Protein AF-A0A2V6YL05-F1 (afdb_monomer_lite)

Radius of gyration: 29.88 Å; chains: 1; bounding box: 59×89×97 Å

Foldseek 3Di:
DDDLAEAADDEDAPLLDDQCLQLVPFDPVCNLQAWHWDADPLGIFTAGPVGQTQEHRLADPRSNHHDDPPPDPVSNVVVVVVSSVCRVVVNRLRLQLVSVVVVCVVVVHQAYEYDYHACSLVSSVDQVSSLRVLLSRLVSQLVSCVVPVRHYAYAREAELPPLVSNLVSLVVDLVVDSHQAHEYRDDPPHDQLLDCSNVSNLVSLLVSLHAYEYEFPFDDQDPLVPDDVVVSVVSVVVRVVRRLVVCVSVVCSCVVSCSCVVRVSHHYYYHPNDDPCVVVVPDDVPDPDPRDDDDDDSDDDDDDDDDDDDDDDDDDDDDDDDDDDDDDDDDDDDDDDDDDDDDDDDDDDDDDDDDDDDDDDDDDDDDDDDDDDDDDDDDDDDDDDDDDDDD

Sequence (391 aa):
MRYEMISADCHIDLCWLPPDLFTTNASAGLRDRMPYVTDGPKGPRWVTKTGAMLGLVNGMGSAGREYIPGQIHRSDRMASTGLYDDGKRGVRRLTDPELRLGDQDRDGVQAEVLYGILGTTRRLNDAEAAVEVMRVYNEWLADFCDAHPDRYAGLASIPNHPVEAAVEEVKRVAKRGGVRGLDVANSLDMAPLWDPLWTPLWDVVSDSRLPVHFHTVGGQRPDFDKLPPPLSRVAHAVHITGFQIHMATILMSLIFGGVLERYPTMRVVIGESGIGWTSSSGWTPNGRTSSRISASAARRASTGAGSARRPTRRIASASSCSTSLASTPSCGARTFPTPTGSGPTPARSSGMSWGICPPTSAGRSSARTRAGSTASSAERRSPTAAAWAGY

pLDDT: mean 75.5, std 29.48, range [20.75, 98.69]

Secondary structure (DSSP, 8-state):
---S-EEEEEE--GGGS-TTHHHHHS-TTTGGGS-EEE--BTB-EEE-TT--EEEETT-BTTTTBPP-TTT-HHHHHHHHTTHHHHHHTT--TTTSHHHHHHHHHHHT-SEEEEE-STTHHHHHT-HHHHHHHHHHHHHHHHHHHHHSTTTEEEEEEE-SSSHHHHHHHHHHHHHH----EEEE---TTSPPTTSGGGHHHHHHHHHH-PPEEEE---S----GGGS-HHHHHHHHHHHHHHHHHTHHHHHHHHHHTTHHHH-TT--EEEES--STTTTTSS--S-SS-------------------------------------------------------------------PPPPPP------------------------------

Structure (mmCIF, N/CA/C/O backbone):
data_AF-A0A2V6YL05-F1
#
_entry.id   AF-A0A2V6YL05-F1
#
loop_
_atom_site.group_PDB
_atom_site.id
_atom_site.type_symbol
_atom_site.label_atom_id
_atom_site.label_alt_id
_atom_site.label_comp_id
_atom_site.label_asym_id
_atom_site.label_entity_id
_atom_site.label_seq_id
_atom_site.pdbx_PDB_ins_code
_atom_site.Cartn_x
_atom_site.Cartn_y
_atom_site.Cartn_z
_atom_site.occupancy
_atom_site.B_iso_or_equiv
_atom_site.auth_seq_id
_atom_site.auth_comp_id
_atom_site.auth_asym_id
_atom_site.auth_atom_id
_atom_site.pdbx_PDB_model_num
ATOM 1 N N . MET A 1 1 ? -13.711 -20.943 6.693 1.00 70.31 1 MET A N 1
ATOM 2 C CA . MET A 1 1 ? -12.438 -21.587 6.306 1.00 70.31 1 MET A CA 1
ATOM 3 C C . MET A 1 1 ? -11.447 -21.437 7.458 1.00 70.31 1 MET A C 1
ATOM 5 O O . MET A 1 1 ? -11.539 -20.443 8.169 1.00 70.31 1 MET A O 1
ATOM 9 N N . ARG A 1 2 ? -10.566 -22.413 7.707 1.00 88.81 2 ARG A N 1
ATOM 10 C CA . ARG A 1 2 ? -9.480 -22.282 8.695 1.00 88.81 2 ARG A CA 1
ATOM 11 C C . ARG A 1 2 ? -8.179 -22.070 7.928 1.00 88.81 2 ARG A C 1
ATOM 13 O O . ARG A 1 2 ? -7.831 -22.922 7.122 1.00 88.81 2 ARG A O 1
ATOM 20 N N . TYR A 1 3 ? -7.494 -20.964 8.188 1.00 94.31 3 TYR A N 1
ATOM 21 C CA . TYR A 1 3 ? -6.189 -20.680 7.597 1.00 94.31 3 TYR A CA 1
ATOM 22 C C . TYR A 1 3 ? -5.073 -21.256 8.480 1.00 94.31 3 TYR A C 1
ATOM 24 O O . TYR A 1 3 ? -5.081 -21.073 9.699 1.00 94.31 3 TYR A O 1
ATOM 32 N N . GLU A 1 4 ? -4.124 -21.949 7.865 1.00 95.00 4 GLU A N 1
ATOM 33 C CA . GLU A 1 4 ? -2.831 -22.349 8.426 1.00 95.00 4 GLU A CA 1
ATOM 34 C C . GLU A 1 4 ? -1.782 -21.247 8.234 1.00 95.00 4 GLU A C 1
ATOM 36 O O . GLU A 1 4 ? -0.993 -20.989 9.145 1.00 95.00 4 GLU A O 1
ATOM 41 N N . MET A 1 5 ? -1.802 -20.565 7.083 1.00 96.12 5 MET A N 1
ATOM 42 C CA . MET A 1 5 ? -0.899 -19.454 6.782 1.00 96.12 5 MET A CA 1
ATOM 43 C C . MET A 1 5 ? -1.624 -18.307 6.079 1.00 96.12 5 MET A C 1
ATOM 45 O O . MET A 1 5 ? -2.193 -18.478 5.002 1.00 96.12 5 MET A O 1
ATOM 49 N N . ILE A 1 6 ? -1.538 -17.123 6.685 1.00 97.12 6 ILE A N 1
ATOM 50 C CA . ILE A 1 6 ? -1.935 -15.850 6.083 1.00 97.12 6 ILE A CA 1
ATOM 51 C C . ILE A 1 6 ? -0.678 -14.993 5.984 1.00 97.12 6 ILE A C 1
ATOM 53 O O . ILE A 1 6 ? 0.017 -14.814 6.990 1.00 97.12 6 ILE A O 1
ATOM 57 N N . SER A 1 7 ? -0.387 -14.459 4.801 1.00 97.38 7 SER A N 1
ATOM 58 C CA . SER A 1 7 ? 0.639 -13.428 4.676 1.00 97.38 7 SER A CA 1
ATOM 59 C C . SER A 1 7 ? 0.078 -12.106 5.196 1.00 97.38 7 SER A C 1
ATOM 61 O O . SER A 1 7 ? -0.911 -11.597 4.677 1.00 97.38 7 SER A O 1
ATOM 63 N N . ALA A 1 8 ? 0.675 -11.556 6.252 1.00 96.50 8 ALA A N 1
ATOM 64 C CA . ALA A 1 8 ? 0.212 -10.306 6.858 1.00 96.50 8 ALA A CA 1
ATOM 65 C C . ALA A 1 8 ? 0.676 -9.052 6.097 1.00 96.50 8 ALA A C 1
ATOM 67 O O . ALA A 1 8 ? 0.313 -7.946 6.488 1.00 96.50 8 ALA A O 1
ATOM 68 N N . ASP A 1 9 ? 1.497 -9.229 5.060 1.00 95.62 9 ASP A N 1
ATOM 69 C CA . ASP A 1 9 ? 2.142 -8.138 4.346 1.00 95.62 9 ASP A CA 1
ATOM 70 C C . ASP A 1 9 ? 2.463 -8.543 2.903 1.00 95.62 9 ASP A C 1
ATOM 72 O O . ASP A 1 9 ? 3.400 -9.298 2.625 1.00 95.62 9 ASP A O 1
ATOM 76 N N . CYS A 1 10 ? 1.609 -8.109 1.984 1.00 95.81 10 CYS A N 1
ATOM 77 C CA . CYS A 1 10 ? 1.750 -8.272 0.546 1.00 95.81 10 CYS A CA 1
ATOM 78 C C . CYS A 1 10 ? 1.356 -6.972 -0.146 1.00 95.81 10 CYS A C 1
ATOM 80 O O . CYS A 1 10 ? 0.633 -6.156 0.417 1.00 95.81 10 CYS A O 1
ATOM 82 N N . HIS A 1 11 ? 1.809 -6.787 -1.385 1.00 94.38 11 HIS A N 1
ATOM 83 C CA . HIS A 1 11 ? 1.641 -5.518 -2.086 1.00 94.38 11 HIS A CA 1
ATOM 84 C C . HIS A 1 11 ? 0.888 -5.655 -3.405 1.00 94.38 11 HIS A C 1
ATOM 86 O O . HIS A 1 11 ? 1.077 -6.612 -4.171 1.00 94.38 11 HIS A O 1
ATOM 92 N N . ILE A 1 12 ? 0.096 -4.621 -3.679 1.00 94.50 12 ILE A N 1
ATOM 93 C CA . ILE A 1 12 ? -0.320 -4.207 -5.013 1.00 94.50 12 ILE A CA 1
ATOM 94 C C . ILE A 1 12 ? 0.209 -2.788 -5.241 1.00 94.50 12 ILE A C 1
ATOM 96 O O . ILE A 1 12 ? -0.387 -1.786 -4.848 1.00 94.50 12 ILE A O 1
ATOM 100 N N . ASP A 1 13 ? 1.371 -2.718 -5.882 1.00 93.19 13 ASP A N 1
ATOM 101 C CA . ASP A 1 13 ? 2.057 -1.462 -6.162 1.00 93.19 13 ASP A CA 1
ATOM 102 C C . ASP A 1 13 ? 1.625 -0.847 -7.499 1.00 93.19 13 ASP A C 1
ATOM 104 O O . ASP A 1 13 ? 1.248 -1.547 -8.442 1.00 93.19 13 ASP A O 1
ATOM 108 N N . LEU A 1 14 ? 1.786 0.478 -7.613 1.00 94.50 14 LEU A N 1
ATOM 109 C CA . LEU A 1 14 ? 1.429 1.270 -8.798 1.00 94.50 14 LEU A CA 1
ATOM 110 C C . LEU A 1 14 ? 1.955 0.658 -10.101 1.00 94.50 14 LEU A C 1
ATOM 112 O O . LEU A 1 14 ? 1.248 0.624 -11.103 1.00 94.50 14 LEU A O 1
ATOM 116 N N . CYS A 1 15 ? 3.199 0.173 -10.087 1.00 94.44 15 CYS A N 1
ATOM 117 C CA . CYS A 1 15 ? 3.866 -0.350 -11.273 1.00 94.44 15 CYS A CA 1
ATOM 118 C C . CYS A 1 15 ? 3.143 -1.545 -11.909 1.00 94.44 15 CYS A C 1
ATOM 120 O O . CYS A 1 15 ? 3.312 -1.749 -13.109 1.00 94.44 15 CYS A O 1
ATOM 122 N N . TRP A 1 16 ? 2.329 -2.285 -11.152 1.00 95.38 16 TRP A N 1
ATOM 123 C CA . TRP A 1 16 ? 1.575 -3.445 -11.636 1.00 95.38 16 TRP A CA 1
ATOM 124 C C . TRP A 1 16 ? 0.095 -3.151 -11.902 1.00 95.38 16 TRP A C 1
ATOM 126 O O . TRP A 1 16 ? -0.614 -4.033 -12.382 1.00 95.38 16 TRP A O 1
ATOM 136 N N . LEU A 1 17 ? -0.396 -1.944 -11.611 1.00 96.62 17 LEU A N 1
ATOM 137 C CA . LEU A 1 17 ? -1.792 -1.581 -11.866 1.00 96.62 17 LEU A CA 1
ATOM 138 C C . LEU A 1 17 ? -2.086 -1.455 -13.373 1.00 96.62 17 LEU A C 1
ATOM 140 O O . LEU A 1 17 ? -1.165 -1.250 -14.171 1.00 96.62 17 LEU A O 1
ATOM 144 N N . PRO A 1 18 ? -3.364 -1.563 -13.789 1.00 96.44 18 PRO A N 1
ATOM 145 C CA . PRO A 1 18 ? -3.759 -1.274 -15.164 1.00 96.44 18 PRO A CA 1
ATOM 146 C C . PRO A 1 18 ? -3.273 0.124 -15.610 1.00 96.44 18 PRO A C 1
ATOM 148 O O . PRO A 1 18 ? -3.501 1.093 -14.881 1.00 96.44 18 PRO A O 1
ATOM 151 N N . PRO A 1 19 ? -2.610 0.256 -16.779 1.00 95.06 19 PRO A N 1
ATOM 152 C CA . PRO A 1 19 ? -1.975 1.507 -17.224 1.00 95.06 19 PRO A CA 1
ATOM 153 C C . PRO A 1 19 ? -2.884 2.739 -17.306 1.00 95.06 19 PRO A C 1
ATOM 155 O O . PRO A 1 19 ? -2.405 3.868 -17.202 1.00 95.06 19 PRO A O 1
ATOM 158 N N . ASP A 1 20 ? -4.178 2.532 -17.524 1.00 95.94 20 ASP A N 1
ATOM 159 C CA . ASP A 1 20 ? -5.192 3.570 -17.705 1.00 95.94 20 ASP A CA 1
ATOM 160 C C . ASP A 1 20 ? -6.095 3.751 -16.475 1.00 95.94 20 ASP A C 1
ATOM 162 O O . ASP A 1 20 ? -7.003 4.581 -16.498 1.00 95.94 20 ASP A O 1
ATOM 166 N N . LEU A 1 21 ? -5.845 3.011 -15.384 1.00 97.50 21 LEU A N 1
ATOM 167 C CA . LEU A 1 21 ? -6.719 2.974 -14.208 1.00 97.50 21 LEU A CA 1
ATOM 168 C C . LEU A 1 21 ? -7.095 4.381 -13.723 1.00 97.50 21 LEU A C 1
ATOM 170 O O . LEU A 1 21 ? -8.273 4.687 -13.544 1.00 97.50 21 LEU A O 1
ATOM 174 N N . PHE A 1 22 ? -6.105 5.253 -13.538 1.00 97.31 22 PHE A N 1
ATOM 175 C CA . PHE A 1 22 ? -6.335 6.591 -12.994 1.00 97.31 22 PHE A CA 1
ATOM 176 C C . PHE A 1 22 ? -6.898 7.560 -14.031 1.00 97.31 22 PHE A C 1
ATOM 178 O O . PHE A 1 22 ? -7.838 8.294 -13.738 1.00 97.31 22 PHE A O 1
ATOM 185 N N . THR A 1 23 ? -6.374 7.552 -15.257 1.00 96.38 23 THR A N 1
ATOM 186 C CA . THR A 1 23 ? -6.821 8.471 -16.315 1.00 96.38 23 THR A CA 1
ATOM 187 C C . THR A 1 23 ? -8.251 8.181 -16.773 1.00 96.38 23 THR A C 1
ATOM 189 O O . THR A 1 23 ? -8.968 9.110 -17.148 1.00 96.38 23 THR A O 1
ATOM 192 N N . THR A 1 24 ? -8.702 6.928 -16.700 1.00 97.19 24 THR A N 1
ATOM 193 C CA . THR A 1 24 ? -10.075 6.538 -17.044 1.00 97.19 24 THR A CA 1
ATOM 194 C C . THR A 1 24 ? -11.070 6.891 -15.933 1.00 97.19 24 THR A C 1
ATOM 196 O O . THR A 1 24 ? -12.143 7.426 -16.232 1.00 97.19 24 THR A O 1
ATOM 199 N N . ASN A 1 25 ? -10.709 6.660 -14.663 1.00 98.00 25 ASN A N 1
ATOM 200 C CA . ASN A 1 25 ? -11.644 6.689 -13.524 1.00 98.00 25 ASN A CA 1
ATOM 201 C C . ASN A 1 25 ? -11.586 7.957 -12.654 1.00 98.00 25 ASN A C 1
ATOM 203 O O . ASN A 1 25 ? -12.400 8.122 -11.737 1.00 98.00 25 ASN A O 1
ATOM 207 N N . ALA A 1 26 ? -10.642 8.860 -12.918 1.00 97.25 26 ALA A N 1
ATOM 208 C CA . ALA A 1 26 ? -10.606 10.153 -12.253 1.00 97.25 26 ALA A CA 1
ATOM 209 C C . ALA A 1 26 ? -11.732 11.080 -12.729 1.00 97.25 26 ALA A C 1
ATOM 211 O O . ALA A 1 26 ? -12.152 11.076 -13.899 1.00 97.25 26 ALA A O 1
ATOM 212 N N . SER A 1 27 ? -12.171 11.930 -11.806 1.00 96.56 27 SER A N 1
ATOM 213 C CA . SER A 1 27 ? -13.060 13.057 -12.062 1.00 96.56 27 SER A CA 1
ATOM 214 C C . SER A 1 27 ? -12.505 13.962 -13.166 1.00 96.56 27 SER A C 1
ATOM 216 O O . SER A 1 27 ? -11.293 14.141 -13.318 1.00 96.56 27 SER A O 1
ATOM 218 N N . ALA A 1 28 ? -13.403 14.551 -13.960 1.00 94.62 28 ALA A N 1
ATOM 219 C CA . ALA A 1 28 ? -13.028 15.313 -15.152 1.00 94.62 28 ALA A CA 1
ATOM 220 C C . ALA A 1 28 ? -12.018 16.441 -14.859 1.00 94.62 28 ALA A C 1
ATOM 222 O O . ALA A 1 28 ? -11.095 16.643 -15.641 1.00 94.62 28 ALA A O 1
ATOM 223 N N . GLY A 1 29 ? -12.147 17.122 -13.713 1.00 95.25 29 GLY A N 1
ATOM 224 C CA . GLY A 1 29 ? -11.245 18.208 -13.308 1.00 95.25 29 GLY A CA 1
ATOM 225 C C . GLY A 1 29 ? -9.844 17.761 -12.869 1.00 95.25 29 GLY A C 1
ATOM 226 O O . GLY A 1 29 ? -8.917 18.566 -12.901 1.00 95.25 29 GLY A O 1
ATOM 227 N N . LEU A 1 30 ? -9.666 16.491 -12.487 1.00 95.56 30 LEU A N 1
ATOM 228 C CA . LEU A 1 30 ? -8.391 15.955 -11.994 1.00 95.56 30 LEU A CA 1
ATOM 229 C C . LEU A 1 30 ? -7.719 14.976 -12.961 1.00 95.56 30 LEU A C 1
ATOM 231 O O . LEU A 1 30 ? -6.558 14.630 -12.756 1.00 95.56 30 LEU A O 1
ATOM 235 N N . ARG A 1 31 ? -8.400 14.569 -14.040 1.00 95.25 31 ARG A N 1
ATOM 236 C CA . ARG A 1 31 ? -7.898 13.603 -15.033 1.00 95.25 31 ARG A CA 1
ATOM 237 C C . ARG A 1 31 ? -6.499 13.938 -15.555 1.00 95.25 31 ARG A C 1
ATOM 239 O O . ARG A 1 31 ? -5.632 13.075 -15.595 1.00 95.25 31 ARG A O 1
ATOM 246 N N . ASP A 1 32 ? -6.262 15.207 -15.867 1.00 94.44 32 ASP A N 1
ATOM 247 C CA . ASP A 1 32 ? -4.983 15.723 -16.371 1.00 94.44 32 ASP A CA 1
ATOM 248 C C . ASP A 1 32 ? -3.839 15.715 -15.341 1.00 94.44 32 ASP A C 1
ATOM 250 O O . ASP A 1 32 ? -2.677 15.923 -15.699 1.00 94.44 32 ASP A O 1
ATOM 254 N N . ARG A 1 33 ? -4.160 15.525 -14.058 1.00 94.94 33 ARG A N 1
ATOM 255 C CA . ARG A 1 33 ? -3.205 15.466 -12.941 1.00 94.94 33 ARG A CA 1
ATOM 256 C C . ARG A 1 33 ? -2.904 14.027 -12.520 1.00 94.94 33 ARG A C 1
ATOM 258 O O . ARG A 1 33 ? -2.047 13.814 -11.666 1.00 94.94 33 ARG A O 1
ATOM 265 N N . MET A 1 34 ? -3.584 13.046 -13.113 1.00 96.19 34 MET A N 1
ATOM 266 C CA . MET A 1 34 ? -3.384 11.638 -12.794 1.00 96.19 34 MET A CA 1
ATOM 267 C C . MET A 1 34 ? -2.038 11.118 -13.304 1.00 96.19 34 MET A C 1
ATOM 269 O O . MET A 1 34 ? -1.549 11.568 -14.346 1.00 96.19 34 MET A O 1
ATOM 273 N N . PRO A 1 35 ? -1.431 10.148 -12.596 1.00 95.81 35 PRO A N 1
ATOM 274 C CA . PRO A 1 35 ? -0.301 9.416 -13.138 1.00 95.81 35 PRO A CA 1
ATOM 275 C C . PRO A 1 35 ? -0.740 8.633 -14.381 1.00 95.81 35 PRO A C 1
ATOM 277 O O . PRO A 1 35 ? -1.837 8.075 -14.423 1.00 95.81 35 PRO A O 1
ATOM 280 N N . TYR A 1 36 ? 0.127 8.589 -15.387 1.00 96.38 36 TYR A N 1
ATOM 281 C CA . TYR A 1 36 ? -0.136 7.911 -16.655 1.00 96.38 36 TYR A CA 1
ATOM 282 C C . TYR A 1 36 ? 1.103 7.163 -17.141 1.00 96.38 36 TYR A C 1
ATOM 284 O O . TYR A 1 36 ? 2.227 7.437 -16.710 1.00 96.38 36 TYR A O 1
ATOM 292 N N . VAL A 1 37 ? 0.897 6.206 -18.042 1.00 97.12 37 VAL A N 1
ATOM 293 C CA . VAL A 1 37 ? 1.982 5.439 -18.655 1.00 97.12 37 VAL A CA 1
ATOM 294 C C . VAL A 1 37 ? 2.431 6.091 -19.960 1.00 97.12 37 VAL A C 1
ATOM 296 O O . VAL A 1 37 ? 1.617 6.479 -20.793 1.00 97.12 37 VAL A O 1
ATOM 299 N N . THR A 1 38 ? 3.745 6.191 -20.147 1.00 96.38 38 THR A N 1
ATOM 300 C CA . THR A 1 38 ? 4.378 6.616 -21.401 1.00 96.38 38 THR A CA 1
ATOM 301 C C . THR A 1 38 ? 5.577 5.729 -21.719 1.00 96.38 38 THR A C 1
ATOM 303 O O . THR A 1 38 ? 6.133 5.080 -20.827 1.00 96.38 38 THR A O 1
ATOM 306 N N . ASP A 1 39 ? 6.007 5.711 -22.976 1.00 96.00 39 ASP A N 1
ATOM 307 C CA . ASP A 1 39 ? 7.190 4.964 -23.383 1.00 96.00 39 ASP A CA 1
ATOM 308 C C . ASP A 1 39 ? 8.482 5.583 -22.828 1.00 96.00 39 ASP A C 1
ATOM 310 O O . ASP A 1 39 ? 8.613 6.785 -22.556 1.00 96.00 39 ASP A O 1
ATOM 314 N N . GLY A 1 40 ? 9.478 4.728 -22.628 1.00 93.31 40 GLY A N 1
ATOM 315 C CA . GLY A 1 40 ? 10.787 5.118 -22.132 1.00 93.31 40 GLY A CA 1
ATOM 316 C C . GLY A 1 40 ? 11.894 4.199 -22.647 1.00 93.31 40 GLY A C 1
ATOM 317 O O . GLY A 1 40 ? 11.618 3.116 -23.158 1.00 93.31 40 GLY A O 1
ATOM 318 N N . PRO A 1 41 ? 13.172 4.588 -22.476 1.00 92.12 41 PRO A N 1
ATOM 319 C CA . PRO A 1 41 ? 14.310 3.823 -23.002 1.00 92.12 41 PRO A CA 1
ATOM 320 C C . PRO A 1 41 ? 14.426 2.392 -22.458 1.00 92.12 41 PRO A C 1
ATOM 322 O O . PRO A 1 41 ? 15.036 1.541 -23.092 1.00 92.12 41 PRO A O 1
ATOM 325 N N . LYS A 1 42 ? 13.863 2.138 -21.271 1.00 91.00 42 LYS A N 1
ATOM 326 C CA . LYS A 1 42 ? 13.859 0.834 -20.590 1.00 91.00 42 LYS A CA 1
ATOM 327 C C . LYS A 1 42 ? 12.482 0.157 -20.618 1.00 91.00 42 LYS A C 1
ATOM 329 O O . LYS A 1 42 ? 12.223 -0.741 -19.824 1.00 91.00 42 LYS A O 1
ATOM 334 N N . GLY A 1 43 ? 11.601 0.618 -21.505 1.00 93.00 43 GLY A N 1
ATOM 335 C CA . GLY A 1 43 ? 10.208 0.194 -21.597 1.00 93.00 43 GLY A CA 1
ATOM 336 C C . GLY A 1 43 ? 9.219 1.204 -21.003 1.00 93.00 43 GLY A C 1
ATOM 337 O O . GLY A 1 43 ? 9.621 2.299 -20.583 1.00 93.00 43 GLY A O 1
ATOM 338 N N . PRO A 1 44 ? 7.923 0.845 -20.988 1.00 96.31 44 PRO A N 1
ATOM 339 C CA . PRO A 1 44 ? 6.856 1.702 -20.492 1.00 96.31 44 PRO A CA 1
ATOM 340 C C . PRO A 1 44 ? 7.044 2.059 -19.020 1.00 96.31 44 PRO A C 1
ATOM 342 O O . PRO A 1 44 ? 7.499 1.250 -18.204 1.00 96.31 44 PRO A O 1
ATOM 345 N N . ARG A 1 45 ? 6.677 3.286 -18.667 1.00 96.25 45 ARG A N 1
ATOM 346 C CA . ARG A 1 45 ? 6.882 3.847 -17.333 1.00 96.25 45 ARG A CA 1
ATOM 347 C C . ARG A 1 45 ? 5.721 4.712 -16.885 1.00 96.25 45 ARG A C 1
ATOM 349 O O . ARG A 1 45 ? 5.161 5.461 -17.678 1.00 96.25 45 ARG A O 1
ATOM 356 N N . TRP A 1 46 ? 5.434 4.651 -15.593 1.00 96.19 46 TRP A N 1
ATOM 357 C CA . TRP A 1 46 ? 4.517 5.553 -14.917 1.00 96.19 46 TRP A CA 1
ATOM 358 C C . TRP A 1 46 ? 5.184 6.904 -14.684 1.00 96.19 46 TRP A C 1
ATOM 360 O O . TRP A 1 46 ? 6.281 6.978 -14.121 1.00 96.19 46 TRP A O 1
ATOM 370 N N . VAL A 1 47 ? 4.513 7.973 -15.095 1.00 95.12 47 VAL A N 1
ATOM 371 C CA . VAL A 1 47 ? 4.976 9.351 -14.934 1.00 95.12 47 VAL A CA 1
ATOM 372 C C . VAL A 1 47 ? 3.845 10.262 -14.472 1.00 95.12 47 VAL A C 1
ATOM 374 O O . VAL A 1 47 ? 2.666 9.927 -14.576 1.00 95.12 47 VAL A O 1
ATOM 377 N N . THR A 1 48 ? 4.208 11.438 -13.974 1.00 93.06 48 THR A N 1
ATOM 378 C CA . THR A 1 48 ? 3.276 12.543 -13.727 1.00 93.06 48 THR A CA 1
ATOM 379 C C . THR A 1 48 ? 3.395 13.593 -14.831 1.00 93.06 48 THR A C 1
ATOM 381 O O . THR A 1 48 ? 4.415 13.687 -15.519 1.00 93.06 48 THR A O 1
ATOM 384 N N . LYS A 1 49 ? 2.391 14.466 -14.969 1.00 88.44 49 LYS A N 1
ATOM 385 C CA . LYS A 1 49 ? 2.466 15.633 -15.872 1.00 88.44 49 LYS A CA 1
ATOM 386 C C . LYS A 1 49 ? 3.608 16.594 -15.505 1.00 88.44 49 LYS A C 1
ATOM 388 O O . LYS A 1 49 ? 4.154 17.258 -16.377 1.00 88.44 49 LYS A O 1
ATOM 393 N N . THR A 1 50 ? 4.007 16.621 -14.232 1.00 86.62 50 THR A N 1
ATOM 394 C CA . THR A 1 50 ? 5.158 17.389 -13.722 1.00 86.62 50 THR A CA 1
ATOM 395 C C . THR A 1 50 ? 6.515 16.740 -14.028 1.00 86.62 50 THR A C 1
ATOM 397 O O . THR A 1 50 ? 7.550 17.310 -13.694 1.00 86.62 50 THR A O 1
ATOM 400 N N . GLY A 1 51 ? 6.532 15.571 -14.679 1.00 86.31 51 GLY A N 1
ATOM 401 C CA . GLY A 1 51 ? 7.747 14.878 -15.111 1.00 86.31 51 GLY A CA 1
ATOM 402 C C . GLY A 1 51 ? 8.362 13.946 -14.064 1.00 86.31 51 GLY A C 1
ATOM 403 O O . GLY A 1 51 ? 9.446 13.410 -14.299 1.00 86.31 51 GLY A O 1
ATOM 404 N N . ALA A 1 52 ? 7.699 13.719 -12.925 1.00 88.94 52 ALA A N 1
ATOM 405 C CA . ALA A 1 52 ? 8.170 12.756 -11.936 1.00 88.94 52 ALA A CA 1
ATOM 406 C C . ALA A 1 52 ? 8.033 11.326 -12.481 1.00 88.94 52 ALA A C 1
ATOM 408 O O . ALA A 1 52 ? 6.996 10.954 -13.027 1.00 88.94 52 ALA A O 1
ATOM 409 N N . MET A 1 53 ? 9.084 10.522 -12.318 1.00 91.19 53 MET A N 1
ATOM 410 C CA . MET A 1 53 ? 9.105 9.102 -12.673 1.00 91.19 53 MET A CA 1
ATOM 411 C C . MET A 1 53 ? 8.633 8.266 -11.480 1.00 91.19 53 MET A C 1
ATOM 413 O O . MET A 1 53 ? 9.246 8.317 -10.413 1.00 91.19 53 MET A O 1
ATOM 417 N N . LEU A 1 54 ? 7.572 7.482 -11.666 1.00 92.62 54 LEU A N 1
ATOM 418 C CA . LEU A 1 54 ? 6.939 6.692 -10.604 1.00 92.62 54 LEU A CA 1
ATOM 419 C C . LEU A 1 54 ? 7.262 5.190 -10.667 1.00 92.62 54 LEU A C 1
ATOM 421 O O . LEU A 1 54 ? 6.920 4.466 -9.735 1.00 92.62 54 LEU A O 1
ATOM 425 N N . GLY A 1 55 ? 7.939 4.730 -11.723 1.00 94.31 55 GLY A N 1
ATOM 426 C CA . GLY A 1 55 ? 8.407 3.346 -11.867 1.00 94.31 55 GLY A CA 1
ATOM 427 C C . GLY A 1 55 ? 8.186 2.784 -13.271 1.00 94.31 55 GLY A C 1
ATOM 428 O O . GLY A 1 55 ? 7.376 3.299 -14.038 1.00 94.31 55 GLY A O 1
ATOM 429 N N . LEU A 1 56 ? 8.929 1.739 -13.634 1.00 96.12 56 LEU A N 1
ATOM 430 C CA . LEU A 1 56 ? 8.673 0.956 -14.845 1.00 96.12 56 LEU A CA 1
ATOM 431 C C . LEU A 1 56 ? 7.389 0.144 -14.665 1.00 96.12 56 LEU A C 1
ATOM 433 O O . LEU A 1 56 ? 7.148 -0.405 -13.587 1.00 96.12 56 LEU A O 1
ATOM 437 N N . VAL A 1 57 ? 6.587 0.049 -15.723 1.00 96.06 57 VAL A N 1
ATOM 438 C CA . VAL A 1 57 ? 5.412 -0.829 -15.753 1.00 96.06 57 VAL A CA 1
ATOM 439 C C . VAL A 1 57 ? 5.873 -2.277 -15.587 1.00 96.06 57 VAL A C 1
ATOM 441 O O . VAL A 1 57 ? 6.832 -2.703 -16.230 1.00 96.06 57 VAL A O 1
ATOM 444 N N . ASN A 1 58 ? 5.206 -3.019 -14.702 1.00 95.12 58 ASN A N 1
ATOM 445 C CA . ASN A 1 58 ? 5.537 -4.392 -14.313 1.00 95.12 58 ASN A CA 1
ATOM 446 C C . ASN A 1 58 ? 6.997 -4.558 -13.839 1.00 95.12 58 ASN A C 1
ATOM 448 O O . ASN A 1 58 ? 7.630 -5.600 -14.024 1.00 95.12 58 ASN A O 1
ATOM 452 N N . GLY A 1 59 ? 7.549 -3.494 -13.245 1.00 94.00 59 GLY A N 1
ATOM 453 C CA . GLY A 1 59 ? 8.902 -3.467 -12.703 1.00 94.00 59 GLY A CA 1
ATOM 454 C C . GLY A 1 59 ? 9.052 -4.205 -11.368 1.00 94.00 59 GLY A C 1
ATOM 455 O O . GLY A 1 59 ? 8.090 -4.586 -10.700 1.00 94.00 59 GLY A O 1
ATOM 456 N N . MET A 1 60 ? 10.302 -4.381 -10.949 1.00 93.56 60 MET A N 1
ATOM 457 C CA . MET A 1 60 ? 10.684 -5.078 -9.724 1.00 93.56 60 MET A CA 1
ATOM 458 C C . MET A 1 60 ? 10.540 -4.197 -8.475 1.00 93.56 60 MET A C 1
ATOM 460 O O . MET A 1 60 ? 11.149 -3.124 -8.362 1.00 93.56 60 MET A O 1
ATOM 464 N N . GLY A 1 61 ? 9.791 -4.719 -7.499 1.00 88.75 61 GLY A N 1
ATOM 465 C CA . GLY A 1 61 ? 9.504 -4.076 -6.216 1.00 88.75 61 GLY A CA 1
ATOM 466 C C . GLY A 1 61 ? 8.600 -2.845 -6.335 1.00 88.75 61 GLY A C 1
ATOM 467 O O . GLY A 1 61 ? 8.244 -2.420 -7.433 1.00 88.75 61 GLY A O 1
ATOM 468 N N . SER A 1 62 ? 8.303 -2.225 -5.194 1.00 86.19 62 SER A N 1
ATOM 469 C CA . SER A 1 62 ? 7.326 -1.130 -5.093 1.00 86.19 62 SER A CA 1
ATOM 470 C C . SER A 1 62 ? 7.676 0.144 -5.861 1.00 86.19 62 SER A C 1
ATOM 472 O O . SER A 1 62 ? 6.805 0.935 -6.210 1.00 86.19 62 SER A O 1
ATOM 474 N N . ALA A 1 63 ? 8.956 0.344 -6.176 1.00 88.00 63 ALA A N 1
ATOM 475 C CA . ALA A 1 63 ? 9.425 1.464 -6.989 1.00 88.00 63 ALA A CA 1
ATOM 476 C C . ALA A 1 63 ? 9.435 1.171 -8.504 1.00 88.00 63 ALA A C 1
ATOM 478 O O . ALA A 1 63 ? 9.875 2.020 -9.277 1.00 88.00 63 ALA A O 1
ATOM 479 N N . GLY A 1 64 ? 9.034 -0.033 -8.935 1.00 92.69 64 GLY A N 1
ATOM 480 C CA . GLY A 1 64 ? 9.057 -0.430 -10.345 1.00 92.69 64 GLY A CA 1
ATOM 481 C C . GLY A 1 64 ? 10.460 -0.353 -10.955 1.00 92.69 64 GLY A C 1
ATOM 482 O O . GLY A 1 64 ? 10.660 0.279 -11.991 1.00 92.69 64 GLY A O 1
ATOM 483 N N . ARG A 1 65 ? 11.470 -0.931 -10.297 1.00 93.44 65 ARG A N 1
ATOM 484 C CA . ARG A 1 65 ? 12.857 -0.900 -10.794 1.00 93.44 65 ARG A CA 1
ATOM 485 C C . ARG A 1 65 ? 13.051 -1.885 -11.940 1.00 93.44 65 ARG A C 1
ATOM 487 O O . ARG A 1 65 ? 12.314 -2.854 -12.081 1.00 93.44 65 ARG A O 1
ATOM 494 N N . GLU A 1 66 ? 14.096 -1.674 -12.727 1.00 94.25 66 GLU A N 1
ATOM 495 C CA . GLU A 1 66 ? 14.545 -2.689 -13.676 1.00 94.25 66 GLU A CA 1
ATOM 496 C C . GLU A 1 66 ? 15.006 -3.940 -12.915 1.00 94.25 66 GLU A C 1
ATOM 498 O O . GLU A 1 66 ? 15.749 -3.846 -11.933 1.00 94.25 66 GLU A O 1
ATOM 503 N N . TYR A 1 67 ? 14.545 -5.110 -13.353 1.00 94.56 67 TYR A N 1
ATOM 504 C CA . TYR A 1 67 ? 15.082 -6.379 -12.880 1.00 94.56 67 TYR A CA 1
ATOM 505 C C . TYR A 1 67 ? 16.425 -6.649 -13.567 1.00 94.56 67 TYR A C 1
ATOM 507 O O . TYR A 1 67 ? 16.503 -6.663 -14.794 1.00 94.56 67 TYR A O 1
ATOM 515 N N . ILE A 1 68 ? 17.467 -6.889 -12.769 1.00 94.75 68 ILE A N 1
ATOM 516 C CA . ILE A 1 68 ? 18.809 -7.224 -13.248 1.00 94.75 68 ILE A CA 1
ATOM 517 C C . ILE A 1 68 ? 19.194 -8.595 -12.668 1.00 94.75 68 ILE A C 1
ATOM 519 O O . ILE A 1 68 ? 19.320 -8.704 -11.442 1.00 94.75 68 ILE A O 1
ATOM 523 N N . PRO A 1 69 ? 19.386 -9.630 -13.511 1.00 96.25 69 PRO A N 1
ATOM 524 C CA . PRO A 1 69 ? 19.748 -10.968 -13.052 1.00 96.25 69 PRO A CA 1
ATOM 525 C C . PRO A 1 69 ? 21.013 -10.997 -12.192 1.00 96.25 69 PRO A C 1
ATOM 527 O O . PRO A 1 69 ? 22.005 -10.334 -12.504 1.00 96.25 69 PRO A O 1
ATOM 530 N N . GLY A 1 70 ? 20.982 -11.779 -11.112 1.00 96.06 70 GLY A N 1
ATOM 531 C CA . GLY A 1 70 ? 22.128 -12.003 -10.226 1.00 96.06 70 GLY A CA 1
ATOM 532 C C . GLY A 1 70 ? 22.394 -10.886 -9.214 1.00 96.06 70 GLY A C 1
ATOM 533 O O . GLY A 1 70 ? 23.301 -11.022 -8.394 1.00 96.06 70 GLY A O 1
ATOM 534 N N . GLN A 1 71 ? 21.624 -9.789 -9.228 1.00 93.06 71 GLN A N 1
ATOM 535 C CA . GLN A 1 71 ? 21.778 -8.717 -8.235 1.00 93.06 71 GLN A CA 1
ATOM 536 C C . GLN A 1 71 ? 21.022 -8.983 -6.933 1.00 93.06 71 GLN A C 1
ATOM 538 O O . GLN A 1 71 ? 21.480 -8.595 -5.860 1.00 93.06 71 GLN A O 1
ATOM 543 N N . ILE A 1 72 ? 19.834 -9.588 -7.013 1.00 93.25 72 ILE A N 1
ATOM 544 C CA . ILE A 1 72 ? 18.954 -9.787 -5.859 1.00 93.25 72 ILE A CA 1
ATOM 545 C C . ILE A 1 72 ? 18.388 -11.203 -5.919 1.00 93.25 72 ILE A C 1
ATOM 547 O O . ILE A 1 72 ? 17.470 -11.477 -6.689 1.00 93.25 72 ILE A O 1
ATOM 551 N N . HIS A 1 73 ? 18.863 -12.074 -5.025 1.00 94.56 73 HIS A N 1
ATOM 552 C CA . HIS A 1 73 ? 18.490 -13.493 -5.001 1.00 94.56 73 HIS A CA 1
ATOM 553 C C . HIS A 1 73 ? 16.969 -13.732 -4.990 1.00 94.56 73 HIS A C 1
ATOM 555 O O . HIS A 1 73 ? 16.455 -14.542 -5.757 1.00 94.5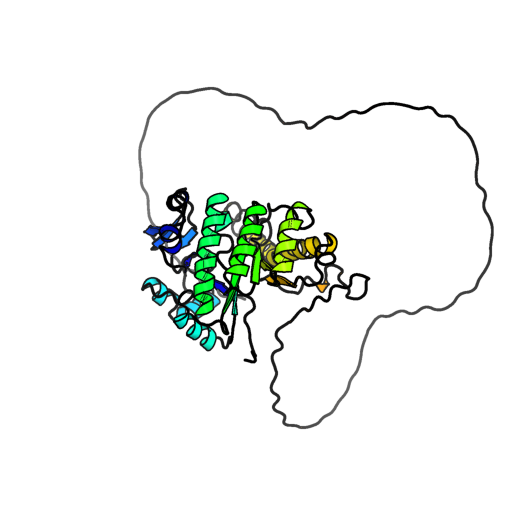6 73 HIS A O 1
ATOM 561 N N . ARG A 1 74 ? 16.217 -12.997 -4.156 1.00 92.94 74 ARG A N 1
ATOM 562 C CA . ARG A 1 74 ? 14.745 -13.111 -4.120 1.00 92.94 74 ARG A CA 1
ATOM 563 C C . ARG A 1 74 ? 14.088 -12.707 -5.445 1.00 92.94 74 ARG A C 1
ATOM 565 O O . ARG A 1 74 ? 13.127 -13.342 -5.861 1.00 92.94 74 ARG A O 1
ATOM 572 N N . SER A 1 75 ? 14.628 -11.701 -6.132 1.00 95.00 75 SER A N 1
ATOM 573 C CA . SER A 1 75 ? 14.125 -11.271 -7.437 1.00 95.00 75 SER A CA 1
ATOM 574 C C . SER A 1 75 ? 14.451 -12.293 -8.522 1.00 95.00 75 SER A C 1
ATOM 576 O O . SER A 1 75 ? 13.602 -12.532 -9.371 1.00 95.00 75 SER A O 1
ATOM 578 N N . ASP A 1 76 ? 15.612 -12.949 -8.462 1.00 96.50 76 ASP A N 1
ATOM 579 C CA . ASP A 1 76 ? 15.953 -14.050 -9.374 1.00 96.50 76 ASP A CA 1
ATOM 580 C C . ASP A 1 76 ? 15.015 -15.246 -9.190 1.00 96.50 76 ASP A C 1
ATOM 582 O O . ASP A 1 76 ? 14.551 -15.837 -10.165 1.00 96.50 76 ASP A O 1
ATOM 586 N N . ARG A 1 77 ? 14.651 -15.563 -7.940 1.00 95.31 77 ARG A N 1
ATOM 587 C CA . ARG A 1 77 ? 13.627 -16.579 -7.666 1.00 95.31 77 ARG A CA 1
ATOM 588 C C . ARG A 1 77 ? 12.282 -16.202 -8.278 1.00 95.31 77 ARG A C 1
ATOM 590 O O . ARG A 1 77 ? 11.705 -17.029 -8.974 1.00 95.31 77 ARG A O 1
ATOM 597 N N . MET A 1 78 ? 11.815 -14.966 -8.095 1.00 94.19 78 MET A N 1
ATOM 598 C CA . MET A 1 78 ? 10.587 -14.489 -8.746 1.00 94.19 78 MET A CA 1
ATOM 599 C C . MET A 1 78 ? 10.682 -14.576 -10.279 1.00 94.19 78 MET A C 1
ATOM 601 O O . MET A 1 78 ? 9.761 -15.075 -10.925 1.00 94.19 78 MET A O 1
ATOM 605 N N . ALA A 1 79 ? 11.814 -14.165 -10.859 1.00 96.00 79 ALA A N 1
ATOM 606 C CA . ALA A 1 79 ? 12.063 -14.210 -12.299 1.00 96.00 79 ALA A CA 1
ATOM 607 C C . ALA A 1 79 ? 11.998 -15.636 -12.863 1.00 96.00 79 ALA A C 1
ATOM 609 O O . ALA A 1 79 ? 11.397 -15.843 -13.914 1.00 96.00 79 ALA A O 1
ATOM 610 N N . SER A 1 80 ? 12.538 -16.624 -12.137 1.00 96.12 80 SER A N 1
ATOM 611 C CA . SER A 1 80 ? 12.519 -18.042 -12.536 1.00 96.12 80 SER A CA 1
ATOM 612 C C . SER A 1 80 ? 11.111 -18.628 -12.699 1.00 96.12 80 SER A C 1
ATOM 614 O O . SER A 1 80 ? 10.938 -19.625 -13.391 1.00 96.12 80 SER A O 1
ATOM 616 N N . THR A 1 81 ? 10.093 -17.981 -12.123 1.00 95.62 81 THR A N 1
ATOM 617 C CA . THR A 1 81 ? 8.679 -18.355 -12.296 1.00 95.62 81 THR A CA 1
ATOM 618 C C . THR A 1 81 ? 8.026 -17.744 -13.540 1.00 95.62 81 THR A C 1
ATOM 620 O O . THR A 1 81 ? 6.821 -17.902 -13.739 1.00 95.62 81 THR A O 1
ATOM 623 N N . GLY A 1 82 ? 8.787 -16.994 -14.341 1.00 95.50 82 GLY A N 1
ATOM 624 C CA . GLY A 1 82 ? 8.303 -16.260 -15.508 1.00 95.50 82 GLY A CA 1
ATOM 625 C C . GLY A 1 82 ? 7.720 -14.877 -15.203 1.00 95.50 82 GLY A C 1
ATOM 626 O O . GLY A 1 82 ? 7.353 -14.180 -16.141 1.00 95.50 82 GLY A O 1
ATOM 627 N N . LEU A 1 83 ? 7.678 -14.436 -13.936 1.00 95.44 83 LEU A N 1
ATOM 628 C CA . LEU A 1 83 ? 6.949 -13.229 -13.516 1.00 95.44 83 LEU A CA 1
ATOM 629 C C . LEU A 1 83 ? 7.271 -11.972 -14.346 1.00 95.44 83 LEU A C 1
ATOM 631 O O . LEU A 1 83 ? 6.368 -11.266 -14.789 1.00 95.44 83 LEU A O 1
ATOM 635 N N . TYR A 1 84 ? 8.554 -11.665 -14.553 1.00 95.00 84 TYR A N 1
ATOM 636 C CA . TYR A 1 84 ? 8.934 -10.454 -15.289 1.00 95.00 84 TYR A CA 1
ATOM 637 C C . TYR A 1 84 ? 8.752 -10.601 -16.803 1.00 95.00 84 TYR A C 1
ATOM 639 O O . TYR A 1 84 ? 8.495 -9.610 -17.481 1.00 95.00 84 TYR A O 1
ATOM 647 N N . ASP A 1 85 ? 8.857 -11.815 -17.345 1.00 95.25 85 ASP A N 1
ATOM 648 C CA . ASP A 1 85 ? 8.610 -12.057 -18.768 1.00 95.25 85 ASP A CA 1
ATOM 649 C C . ASP A 1 85 ? 7.109 -12.031 -19.085 1.00 95.25 85 ASP A C 1
ATOM 651 O O . ASP A 1 85 ? 6.713 -11.478 -20.111 1.00 95.25 85 ASP A O 1
ATOM 655 N N . ASP A 1 86 ? 6.268 -12.518 -18.169 1.00 95.56 86 ASP A N 1
ATOM 656 C CA . ASP A 1 86 ? 4.817 -12.297 -18.165 1.00 95.56 86 ASP A CA 1
ATOM 657 C C . ASP A 1 86 ? 4.496 -10.798 -18.174 1.00 95.56 86 ASP A C 1
ATOM 659 O O . ASP A 1 86 ? 3.766 -10.322 -19.048 1.00 95.56 86 ASP A O 1
ATOM 663 N N . GLY A 1 87 ? 5.126 -10.036 -17.274 1.00 94.00 87 GLY A N 1
ATOM 664 C CA . GLY A 1 87 ? 4.975 -8.585 -17.196 1.00 94.00 87 GLY A CA 1
ATOM 665 C C . GLY A 1 87 ? 5.323 -7.863 -18.504 1.00 94.00 87 GLY A C 1
ATOM 666 O O . GLY A 1 87 ? 4.568 -6.991 -18.938 1.00 94.00 87 GLY A O 1
ATOM 667 N N . LYS A 1 88 ? 6.410 -8.251 -19.186 1.00 92.50 88 LYS A N 1
ATOM 668 C CA . LYS A 1 88 ? 6.784 -7.694 -20.505 1.00 92.50 88 LYS A CA 1
ATOM 669 C C . LYS A 1 88 ? 5.764 -8.014 -21.600 1.00 92.50 88 LYS A C 1
ATOM 671 O O . LYS A 1 88 ? 5.613 -7.230 -22.531 1.00 92.50 88 LYS A O 1
ATOM 676 N N . ARG A 1 89 ? 5.062 -9.147 -21.495 1.00 93.69 89 ARG A N 1
ATOM 677 C CA . ARG A 1 89 ? 3.960 -9.534 -22.396 1.00 93.69 89 ARG A CA 1
ATOM 678 C C . ARG A 1 89 ? 2.618 -8.896 -22.018 1.00 93.69 89 ARG A C 1
ATOM 680 O O . ARG A 1 89 ? 1.619 -9.166 -22.674 1.00 93.69 89 ARG A O 1
ATOM 687 N N . GLY A 1 90 ? 2.580 -8.071 -20.970 1.00 91.31 90 GLY A N 1
ATOM 688 C CA . GLY A 1 90 ? 1.365 -7.418 -20.483 1.00 91.31 90 GLY A CA 1
ATOM 689 C C . GLY A 1 90 ? 0.505 -8.282 -19.555 1.00 91.31 90 GLY A C 1
ATOM 690 O O . GLY A 1 90 ? -0.580 -7.846 -19.169 1.00 91.31 90 GLY A O 1
ATOM 691 N N . VAL A 1 91 ? 0.978 -9.468 -19.160 1.00 95.12 91 VAL A N 1
ATOM 692 C CA . VAL A 1 91 ? 0.293 -10.347 -18.204 1.00 95.12 91 VAL A CA 1
ATOM 693 C C . VAL A 1 91 ? 0.594 -9.863 -16.783 1.00 95.12 91 VAL A C 1
ATOM 695 O O . VAL A 1 91 ? 1.730 -9.926 -16.312 1.00 95.12 91 VAL A O 1
ATOM 698 N N . ARG A 1 92 ? -0.427 -9.360 -16.085 1.00 92.88 92 ARG A N 1
ATOM 699 C CA . ARG A 1 92 ? -0.283 -8.697 -14.779 1.00 92.88 92 ARG A CA 1
ATOM 700 C C . ARG A 1 92 ? -0.639 -9.628 -13.620 1.00 92.88 92 ARG A C 1
ATOM 702 O O . ARG A 1 92 ? -1.628 -9.418 -12.934 1.00 92.88 92 ARG A O 1
ATOM 709 N N . ARG A 1 93 ? 0.186 -10.646 -13.370 1.00 93.12 93 ARG A N 1
ATOM 710 C CA . ARG A 1 93 ? -0.081 -11.670 -12.335 1.00 93.12 93 ARG A CA 1
ATOM 711 C C . ARG A 1 93 ? -0.387 -11.114 -10.941 1.00 93.12 93 ARG A C 1
ATOM 713 O O . ARG A 1 93 ? -1.185 -11.699 -10.231 1.00 93.12 93 ARG A O 1
ATOM 720 N N . LEU A 1 94 ? 0.211 -9.984 -10.552 1.00 93.88 94 LEU A N 1
ATOM 721 C CA . LEU A 1 94 ? -0.002 -9.391 -9.225 1.00 93.88 94 LEU A CA 1
ATOM 722 C C . LEU A 1 94 ? -1.349 -8.667 -9.076 1.00 93.88 94 LEU A C 1
ATOM 724 O O . LEU A 1 94 ? -1.770 -8.452 -7.941 1.00 93.88 94 LEU A O 1
ATOM 728 N N . THR A 1 95 ? -1.980 -8.258 -10.180 1.00 96.06 95 THR A N 1
ATOM 729 C CA . THR A 1 95 ? -3.190 -7.410 -10.205 1.00 96.06 95 THR A CA 1
ATOM 730 C C . THR A 1 95 ? -4.311 -7.985 -11.069 1.00 96.06 95 THR A C 1
ATOM 732 O O . THR A 1 95 ? -5.334 -7.337 -11.276 1.00 96.06 95 THR A O 1
ATOM 735 N N . ASP A 1 96 ? -4.140 -9.219 -11.531 1.00 97.12 96 ASP A N 1
ATOM 736 C CA . ASP A 1 96 ? -5.200 -10.085 -12.023 1.00 97.12 96 ASP A CA 1
ATOM 737 C C . ASP A 1 96 ? -5.580 -11.053 -10.888 1.00 97.12 96 ASP A C 1
ATOM 739 O O . ASP A 1 96 ? -4.713 -11.806 -10.426 1.00 97.12 96 ASP A O 1
ATOM 743 N N . PRO A 1 97 ? -6.827 -11.004 -10.384 1.00 97.12 97 PRO A N 1
ATOM 744 C CA . PRO A 1 97 ? -7.215 -11.763 -9.200 1.00 97.12 97 PRO A CA 1
ATOM 745 C C . PRO A 1 97 ? -7.166 -13.277 -9.427 1.00 97.12 97 PRO A C 1
ATOM 747 O O . PRO A 1 97 ? -6.865 -14.008 -8.494 1.00 97.12 97 PRO A O 1
ATOM 750 N N . GLU A 1 98 ? -7.379 -13.770 -10.646 1.00 97.44 98 GLU A N 1
ATOM 751 C CA . GLU A 1 98 ? -7.321 -15.212 -10.911 1.00 97.44 98 GLU A CA 1
ATOM 752 C C . GLU A 1 98 ? -5.873 -15.695 -10.999 1.00 97.44 98 GLU A C 1
ATOM 754 O O . GLU A 1 98 ? -5.501 -16.732 -10.444 1.00 97.44 98 GLU A O 1
ATOM 759 N N . LEU A 1 99 ? -5.016 -14.922 -11.669 1.00 97.00 99 LEU A N 1
ATOM 760 C CA . LEU A 1 99 ? -3.615 -15.303 -11.840 1.00 97.00 99 LEU A CA 1
ATOM 761 C C . LEU A 1 99 ? -2.824 -15.233 -10.529 1.00 97.00 99 LEU A C 1
ATOM 763 O O . LEU A 1 99 ? -1.910 -16.040 -10.325 1.00 97.00 99 LEU A O 1
ATOM 767 N N . ARG A 1 100 ? -3.174 -14.304 -9.631 1.00 97.00 100 ARG A N 1
ATOM 768 C CA . ARG A 1 100 ? -2.497 -14.135 -8.339 1.00 97.00 100 ARG A CA 1
ATOM 769 C C . ARG A 1 100 ? -2.660 -15.353 -7.425 1.00 97.00 100 ARG A C 1
ATOM 771 O O . ARG A 1 100 ? -1.747 -15.654 -6.653 1.00 97.00 100 ARG A O 1
ATOM 778 N N . LEU A 1 101 ? -3.770 -16.092 -7.528 1.00 97.12 101 LEU A N 1
ATOM 779 C CA . LEU A 1 101 ? -3.977 -17.330 -6.765 1.00 97.12 101 LEU A CA 1
ATOM 780 C C . LEU A 1 101 ? -2.882 -18.366 -7.029 1.00 97.12 101 LEU A C 1
ATOM 782 O O . LEU A 1 101 ? -2.414 -19.011 -6.097 1.00 97.12 101 LEU A O 1
ATOM 786 N N . GLY A 1 102 ? -2.406 -18.473 -8.272 1.00 95.81 102 GLY A N 1
ATOM 787 C CA . GLY A 1 102 ? -1.322 -19.396 -8.610 1.00 95.81 102 GLY A CA 1
ATOM 788 C C . GLY A 1 102 ? -0.005 -19.066 -7.899 1.00 95.81 102 GLY A C 1
ATOM 789 O O . GLY A 1 102 ? 0.773 -19.970 -7.592 1.00 95.81 102 GLY A O 1
ATOM 790 N N . ASP A 1 103 ? 0.244 -17.786 -7.609 1.00 95.06 103 ASP A N 1
ATOM 791 C CA . ASP A 1 103 ? 1.405 -17.350 -6.829 1.00 95.06 103 ASP A CA 1
ATOM 792 C C . ASP A 1 103 ? 1.221 -17.627 -5.332 1.00 95.06 103 ASP A C 1
ATOM 794 O O . ASP A 1 103 ? 2.137 -18.151 -4.697 1.00 95.06 103 ASP A O 1
ATOM 798 N N . GLN A 1 104 ? 0.021 -17.391 -4.794 1.00 96.25 104 GLN A N 1
ATOM 799 C CA . GLN A 1 104 ? -0.329 -17.788 -3.428 1.00 96.25 104 GLN A CA 1
ATOM 800 C C . GLN A 1 104 ? -0.156 -19.301 -3.206 1.00 96.25 104 GLN A C 1
ATOM 802 O O . GLN A 1 104 ? 0.507 -19.722 -2.255 1.00 96.25 104 GLN A O 1
ATOM 807 N N . ASP A 1 105 ? -0.700 -20.120 -4.109 1.00 96.44 105 ASP A N 1
ATOM 808 C CA . ASP A 1 105 ? -0.648 -21.579 -4.017 1.00 96.44 105 ASP A CA 1
ATOM 809 C C . ASP A 1 105 ? 0.791 -22.103 -4.147 1.00 96.44 105 ASP A C 1
ATOM 811 O O . ASP A 1 105 ? 1.178 -23.028 -3.429 1.00 96.44 105 ASP A O 1
ATOM 815 N N . ARG A 1 106 ? 1.619 -21.483 -5.006 1.00 94.38 106 ARG A N 1
ATOM 816 C CA . ARG A 1 106 ? 3.045 -21.832 -5.139 1.00 94.38 106 ARG A CA 1
ATOM 817 C C . ARG A 1 106 ? 3.817 -21.605 -3.838 1.00 94.38 106 ARG A C 1
ATOM 819 O O . ARG A 1 106 ? 4.688 -22.411 -3.506 1.00 94.38 106 ARG A O 1
ATOM 826 N N . ASP A 1 107 ? 3.503 -20.530 -3.123 1.00 93.62 107 ASP A N 1
ATOM 827 C CA . ASP A 1 107 ? 4.176 -20.164 -1.874 1.00 93.62 107 ASP A CA 1
ATOM 828 C C . ASP A 1 107 ? 3.527 -20.805 -0.630 1.00 93.62 107 ASP A C 1
ATOM 830 O O . ASP A 1 107 ? 4.063 -20.698 0.476 1.00 93.62 107 ASP A O 1
ATOM 834 N N . GLY A 1 108 ? 2.402 -21.514 -0.798 1.00 95.81 108 GLY A N 1
ATOM 835 C CA . GLY A 1 108 ? 1.644 -22.129 0.296 1.00 95.81 108 GLY A CA 1
ATOM 836 C C . GLY A 1 108 ? 0.899 -21.116 1.172 1.00 95.81 108 GLY A C 1
ATOM 837 O O . GLY A 1 108 ? 0.620 -21.394 2.340 1.00 95.81 108 GLY A O 1
ATOM 838 N N . VAL A 1 109 ? 0.597 -19.934 0.631 1.00 96.94 109 VAL A N 1
ATOM 839 C CA . VAL A 1 109 ? -0.127 -18.852 1.307 1.00 96.94 109 VAL A CA 1
ATOM 840 C C . VAL A 1 109 ? -1.618 -18.992 1.007 1.00 96.94 109 VAL A C 1
ATOM 842 O O . VAL A 1 109 ? -2.027 -18.979 -0.145 1.00 96.94 109 VAL A O 1
ATOM 845 N N . GLN A 1 110 ? -2.457 -19.115 2.037 1.00 97.69 110 GLN A N 1
ATOM 846 C CA . GLN A 1 110 ? -3.895 -19.362 1.841 1.00 97.69 110 GLN A CA 1
ATOM 847 C C . GLN A 1 110 ? -4.733 -18.087 1.818 1.00 97.69 110 GLN A C 1
ATOM 849 O O . GLN A 1 110 ? -5.876 -18.118 1.384 1.00 97.69 110 GLN A O 1
ATOM 854 N N . ALA A 1 111 ? -4.195 -16.984 2.324 1.00 97.94 111 ALA A N 1
ATOM 855 C CA . ALA A 1 111 ? -4.774 -15.657 2.199 1.00 97.94 111 ALA A CA 1
ATOM 856 C C . ALA A 1 111 ? -3.691 -14.611 2.446 1.00 97.94 111 ALA A C 1
ATOM 858 O O . ALA A 1 111 ? -2.652 -14.906 3.046 1.00 97.94 111 ALA A O 1
ATOM 859 N N . GLU A 1 112 ? -3.942 -13.377 2.036 1.00 97.94 112 GLU A N 1
ATOM 860 C CA . GLU A 1 112 ? -2.992 -12.290 2.230 1.00 97.94 112 GLU A CA 1
ATOM 861 C C . GLU A 1 112 ? -3.668 -10.960 2.552 1.00 97.94 112 GLU A C 1
ATOM 863 O O . GLU A 1 112 ? -4.783 -10.675 2.108 1.00 97.94 112 GLU A O 1
ATOM 868 N N . VAL A 1 113 ? -2.956 -10.137 3.315 1.00 98.50 113 VAL A N 1
ATOM 869 C CA . VAL A 1 113 ? -3.272 -8.729 3.536 1.00 98.50 113 VAL A CA 1
ATOM 870 C C . VAL A 1 113 ? -2.560 -7.902 2.469 1.00 98.50 113 VAL A C 1
ATOM 872 O O . VAL A 1 113 ? -1.345 -8.018 2.311 1.00 98.50 113 VAL A O 1
ATOM 875 N N . LEU A 1 114 ? -3.312 -7.082 1.736 1.00 98.06 114 LEU A N 1
ATOM 876 C CA . LEU A 1 114 ? -2.806 -6.322 0.592 1.00 98.06 114 LEU A CA 1
ATOM 877 C C . LEU A 1 114 ? -2.658 -4.842 0.951 1.00 98.06 114 LEU A C 1
ATOM 879 O O . LEU A 1 114 ? -3.647 -4.108 1.027 1.00 98.06 114 LEU A O 1
ATOM 883 N N . TYR A 1 115 ? -1.413 -4.407 1.120 1.00 96.94 115 TYR A N 1
ATOM 884 C CA . TYR A 1 115 ? -1.020 -3.004 1.092 1.00 96.94 115 TYR A CA 1
ATOM 885 C C . TYR A 1 115 ? -1.013 -2.488 -0.350 1.00 96.94 115 TYR A C 1
ATOM 887 O O . TYR A 1 115 ? -0.706 -3.219 -1.294 1.00 96.94 115 TYR A O 1
ATOM 895 N N . GLY A 1 116 ? -1.377 -1.220 -0.523 1.00 91.06 116 GLY A N 1
ATOM 896 C CA . GLY A 1 116 ? -1.553 -0.621 -1.842 1.00 91.06 116 GLY A CA 1
ATOM 897 C C . GLY A 1 116 ? -0.370 0.186 -2.349 1.00 91.06 116 GLY A C 1
ATOM 898 O O . GLY A 1 116 ? 0.791 -0.160 -2.151 1.00 91.06 116 GLY A O 1
ATOM 899 N N . ILE A 1 117 ? -0.690 1.304 -3.000 1.00 90.12 117 ILE A N 1
ATOM 900 C CA . ILE A 1 117 ? 0.232 2.219 -3.689 1.00 90.12 117 ILE A CA 1
ATOM 901 C C . ILE A 1 117 ? 1.114 3.052 -2.736 1.00 90.12 117 ILE A C 1
ATOM 903 O O . ILE A 1 117 ? 1.204 4.281 -2.850 1.00 90.12 117 ILE A O 1
ATOM 907 N N . LEU A 1 118 ? 1.807 2.388 -1.812 1.00 85.25 118 LEU A N 1
ATOM 908 C CA . LEU A 1 118 ? 2.640 2.998 -0.780 1.00 85.25 118 LEU A CA 1
ATOM 909 C C . LEU A 1 118 ? 3.655 3.994 -1.364 1.00 85.25 118 LEU A C 1
ATOM 911 O O . LEU A 1 118 ? 4.380 3.737 -2.335 1.00 85.25 118 LEU A O 1
ATOM 915 N N . GLY A 1 119 ? 3.696 5.185 -0.767 1.00 80.50 119 GLY A N 1
ATOM 916 C CA . GLY A 1 119 ? 4.586 6.275 -1.167 1.00 80.50 119 GLY A CA 1
ATOM 917 C C . GLY A 1 119 ? 4.279 6.915 -2.528 1.00 80.50 119 GLY A C 1
ATOM 918 O O . GLY A 1 119 ? 4.941 7.892 -2.883 1.00 80.50 119 GLY A O 1
ATOM 919 N N . THR A 1 120 ? 3.295 6.426 -3.293 1.00 79.62 120 THR A N 1
ATOM 920 C CA . THR A 1 120 ? 2.927 7.010 -4.596 1.00 79.62 120 THR A CA 1
ATOM 921 C C . THR A 1 120 ? 2.404 8.428 -4.442 1.00 79.62 120 THR A C 1
ATOM 923 O O . THR A 1 120 ? 2.809 9.304 -5.198 1.00 79.62 120 THR A O 1
ATOM 926 N N . THR A 1 121 ? 1.591 8.687 -3.421 1.00 75.19 121 THR A N 1
ATOM 927 C CA . THR A 1 121 ? 1.053 10.023 -3.130 1.00 75.19 121 THR A CA 1
ATOM 928 C C . THR A 1 121 ? 2.145 11.036 -2.805 1.00 75.19 121 THR A C 1
ATOM 930 O O . THR A 1 121 ? 2.138 12.143 -3.338 1.00 75.19 121 THR A O 1
ATOM 933 N N . ARG A 1 122 ? 3.163 10.633 -2.035 1.00 80.81 122 ARG A N 1
ATOM 934 C CA . ARG A 1 122 ? 4.350 11.466 -1.794 1.00 80.81 122 ARG A CA 1
ATOM 935 C C . ARG A 1 122 ? 5.111 11.761 -3.090 1.00 80.81 122 ARG A C 1
ATOM 937 O O . ARG A 1 122 ? 5.542 12.889 -3.299 1.00 80.81 122 ARG A O 1
ATOM 944 N N . ARG A 1 123 ? 5.300 10.758 -3.956 1.00 83.19 123 ARG A N 1
ATOM 945 C CA . ARG A 1 123 ? 6.007 10.925 -5.241 1.00 83.19 123 ARG A CA 1
ATOM 946 C C . ARG A 1 123 ? 5.223 11.774 -6.248 1.00 83.19 123 ARG A C 1
ATOM 948 O O . ARG A 1 123 ? 5.845 12.417 -7.088 1.00 83.19 123 ARG A O 1
ATOM 955 N N . LEU A 1 124 ? 3.892 11.780 -6.158 1.00 86.56 124 LEU A N 1
ATOM 956 C CA . LEU A 1 124 ? 3.014 12.615 -6.979 1.00 86.56 124 LEU A CA 1
ATOM 957 C C . LEU A 1 124 ? 3.214 14.109 -6.679 1.00 86.56 124 LEU A C 1
ATOM 959 O O . LEU A 1 124 ? 3.184 14.917 -7.604 1.00 86.56 124 LEU A O 1
ATOM 963 N N . ASN A 1 125 ? 3.480 14.450 -5.410 1.00 84.88 125 ASN A N 1
ATOM 964 C CA . ASN A 1 125 ? 3.700 15.820 -4.931 1.00 84.88 125 ASN A CA 1
ATOM 965 C C . ASN A 1 125 ? 2.548 16.783 -5.289 1.00 84.88 125 ASN A C 1
ATOM 967 O O . ASN A 1 125 ? 2.760 17.935 -5.663 1.00 84.88 125 ASN A O 1
ATOM 971 N N . ASP A 1 126 ? 1.322 16.277 -5.194 1.00 89.94 126 ASP A N 1
ATOM 972 C CA . ASP A 1 126 ? 0.076 17.003 -5.413 1.00 89.94 126 ASP A CA 1
ATOM 973 C C . ASP A 1 126 ? -0.973 16.405 -4.464 1.00 89.94 126 ASP A C 1
ATOM 975 O O . ASP A 1 126 ? -1.408 15.270 -4.654 1.00 89.94 126 ASP A O 1
ATOM 979 N N . ALA A 1 127 ? -1.320 17.138 -3.401 1.00 88.62 127 ALA A N 1
ATOM 980 C CA . ALA A 1 127 ? -2.152 16.620 -2.313 1.00 88.62 127 ALA A CA 1
ATOM 981 C C . ALA A 1 127 ? -3.586 16.296 -2.761 1.00 88.62 127 ALA A C 1
ATOM 983 O O . ALA A 1 127 ? -4.134 15.262 -2.393 1.00 88.62 127 ALA A O 1
ATOM 984 N N . GLU A 1 128 ? -4.186 17.143 -3.596 1.00 92.75 128 GLU A N 1
ATOM 985 C CA . GLU A 1 128 ? -5.552 16.931 -4.085 1.00 92.75 128 GLU A CA 1
ATOM 986 C C . GLU A 1 128 ? -5.598 15.774 -5.091 1.00 92.75 128 GLU A C 1
ATOM 988 O O . GLU A 1 128 ? -6.459 14.898 -4.996 1.00 92.75 128 GLU A O 1
ATOM 993 N N . ALA A 1 129 ? -4.627 15.704 -6.009 1.00 93.94 129 ALA A N 1
ATOM 994 C CA . ALA A 1 129 ? -4.534 14.571 -6.925 1.00 93.94 129 ALA A CA 1
ATOM 995 C C . ALA A 1 129 ? -4.216 13.259 -6.184 1.00 93.94 129 ALA A C 1
ATOM 997 O O . ALA A 1 129 ? -4.681 12.200 -6.598 1.00 93.94 129 ALA A O 1
ATOM 998 N N . ALA A 1 130 ? -3.469 13.308 -5.075 1.00 92.88 130 ALA A N 1
ATOM 999 C CA . ALA A 1 130 ? -3.176 12.141 -4.246 1.00 92.88 130 ALA A CA 1
ATOM 1000 C C . ALA A 1 130 ? -4.436 11.541 -3.605 1.00 92.88 130 ALA A C 1
ATOM 1002 O O . ALA A 1 130 ? -4.583 10.317 -3.610 1.00 92.88 130 ALA A O 1
ATOM 1003 N N . VAL A 1 131 ? -5.347 12.384 -3.106 1.00 95.44 131 VAL A N 1
ATOM 1004 C CA . VAL A 1 131 ? -6.654 11.944 -2.586 1.00 95.44 131 VAL A CA 1
ATOM 1005 C C . VAL A 1 131 ? -7.455 11.240 -3.683 1.00 95.44 131 VAL A C 1
ATOM 1007 O O . VAL A 1 131 ? -7.970 10.145 -3.464 1.00 95.44 131 VAL A O 1
ATOM 1010 N N . GLU A 1 132 ? -7.504 11.814 -4.886 1.00 96.62 132 GLU A N 1
ATOM 1011 C CA . GLU A 1 132 ? -8.233 11.218 -6.012 1.00 96.62 132 GLU A CA 1
ATOM 1012 C C . GLU A 1 132 ? -7.614 9.893 -6.483 1.00 96.62 132 GLU A C 1
ATOM 1014 O O . GLU A 1 132 ? -8.331 8.924 -6.739 1.00 96.62 132 GLU A O 1
ATOM 1019 N N . VAL A 1 133 ? -6.282 9.814 -6.538 1.00 96.62 133 VAL A N 1
ATOM 1020 C CA . VAL A 1 133 ? -5.548 8.578 -6.842 1.00 96.62 133 VAL A CA 1
ATOM 1021 C C . VAL A 1 133 ? -5.886 7.483 -5.826 1.00 96.62 133 VAL A C 1
ATOM 1023 O O . VAL A 1 133 ? -6.170 6.355 -6.225 1.00 96.62 133 VAL A O 1
ATOM 1026 N N . MET A 1 134 ? -5.909 7.800 -4.528 1.00 96.88 134 MET A N 1
ATOM 1027 C CA . MET A 1 134 ? -6.300 6.845 -3.484 1.00 96.88 134 MET A CA 1
ATOM 1028 C C . MET A 1 134 ? -7.762 6.414 -3.615 1.00 96.88 134 MET A C 1
ATOM 1030 O O . MET A 1 134 ? -8.037 5.219 -3.536 1.00 96.88 134 MET A O 1
ATOM 1034 N N . ARG A 1 135 ? -8.685 7.342 -3.897 1.00 97.38 135 ARG A N 1
ATOM 1035 C CA . ARG A 1 135 ? -10.104 7.028 -4.120 1.00 97.38 135 ARG A CA 1
ATOM 1036 C C . ARG A 1 135 ? -10.290 6.039 -5.273 1.00 97.38 135 ARG A C 1
ATOM 1038 O O . ARG A 1 135 ? -10.989 5.038 -5.116 1.00 97.38 135 ARG A O 1
ATOM 1045 N N . VAL A 1 136 ? -9.667 6.315 -6.423 1.00 98.31 136 VAL A N 1
ATOM 1046 C CA . VAL A 1 136 ? -9.716 5.437 -7.606 1.00 98.31 136 VAL A CA 1
ATOM 1047 C C . VAL A 1 136 ? -9.097 4.074 -7.297 1.00 98.31 136 VAL A C 1
ATOM 1049 O O . VAL A 1 136 ? -9.686 3.047 -7.628 1.00 98.31 136 VAL A O 1
ATOM 1052 N N . TYR A 1 137 ? -7.941 4.056 -6.630 1.00 98.31 137 TYR A N 1
ATOM 1053 C CA . TYR A 1 137 ? -7.279 2.817 -6.227 1.00 98.31 137 TYR A CA 1
ATOM 1054 C C . TYR A 1 137 ? -8.150 1.982 -5.283 1.00 98.31 137 TYR A C 1
ATOM 1056 O O . TYR A 1 137 ? -8.271 0.780 -5.482 1.00 98.31 137 TYR A O 1
ATOM 1064 N N . ASN A 1 138 ? -8.782 2.602 -4.287 1.00 98.50 138 ASN A N 1
ATOM 1065 C CA . ASN A 1 138 ? -9.608 1.903 -3.305 1.00 98.50 138 ASN A CA 1
ATOM 1066 C C . ASN A 1 138 ? -10.875 1.305 -3.922 1.00 98.50 138 ASN A C 1
ATOM 1068 O O . ASN A 1 138 ? -11.299 0.237 -3.490 1.00 98.50 138 ASN A O 1
ATOM 1072 N N . GLU A 1 139 ? -11.469 1.969 -4.920 1.00 98.31 139 GLU A N 1
ATOM 1073 C CA . GLU A 1 139 ? -12.589 1.396 -5.678 1.00 98.31 139 GLU A CA 1
ATOM 1074 C C . GLU A 1 139 ? -12.150 0.128 -6.417 1.00 98.31 139 GLU A C 1
ATOM 1076 O O . GLU A 1 139 ? -12.723 -0.941 -6.222 1.00 98.31 139 GLU A O 1
ATOM 1081 N N . TRP A 1 140 ? -11.052 0.228 -7.169 1.00 98.44 140 TRP A N 1
ATOM 1082 C CA . TRP A 1 140 ? -10.474 -0.903 -7.890 1.00 98.44 140 TRP A CA 1
ATOM 1083 C C . TRP A 1 140 ? -10.032 -2.041 -6.957 1.00 98.44 140 TRP A C 1
ATOM 1085 O O . TRP A 1 140 ? -10.251 -3.211 -7.258 1.00 98.44 140 TRP A O 1
ATOM 1095 N N . LEU A 1 141 ? -9.430 -1.716 -5.809 1.00 98.62 141 LEU A N 1
ATOM 1096 C CA . LEU A 1 141 ? -8.974 -2.701 -4.828 1.00 98.62 141 LEU A CA 1
ATOM 1097 C C . LEU A 1 141 ? -10.149 -3.475 -4.236 1.00 98.62 141 LEU A C 1
ATOM 1099 O O . LEU A 1 141 ? -10.029 -4.672 -3.981 1.00 98.62 141 LEU A O 1
ATOM 1103 N N . ALA A 1 142 ? -11.266 -2.800 -3.983 1.00 98.56 142 ALA A N 1
ATOM 1104 C CA . ALA A 1 142 ? -12.440 -3.452 -3.438 1.00 98.56 142 ALA A CA 1
ATOM 1105 C C . ALA A 1 142 ? -13.043 -4.439 -4.455 1.00 98.56 142 ALA A C 1
ATOM 1107 O O . ALA A 1 142 ? -13.343 -5.568 -4.073 1.00 98.56 142 ALA A O 1
ATOM 1108 N N . ASP A 1 143 ? -13.097 -4.076 -5.743 1.00 98.44 143 ASP A N 1
ATOM 1109 C CA . ASP A 1 143 ? -13.484 -5.000 -6.822 1.00 98.44 143 ASP A CA 1
ATOM 1110 C C . ASP A 1 143 ? -12.504 -6.180 -6.942 1.00 98.44 143 ASP A C 1
ATOM 1112 O O . ASP A 1 143 ? -12.919 -7.331 -7.078 1.00 98.44 143 ASP A O 1
ATOM 1116 N N . PHE A 1 144 ? -11.198 -5.914 -6.832 1.00 98.56 144 PHE A N 1
ATOM 1117 C CA . PHE A 1 144 ? -10.162 -6.950 -6.828 1.00 98.56 144 PHE A CA 1
ATOM 1118 C C . PHE A 1 144 ? -10.350 -7.944 -5.670 1.00 98.56 144 PHE A C 1
ATOM 1120 O O . PHE A 1 144 ? -10.234 -9.154 -5.859 1.00 98.56 144 PHE A O 1
ATOM 1127 N N . CYS A 1 145 ? -10.658 -7.448 -4.468 1.00 98.50 145 CYS A N 1
ATOM 1128 C CA . CYS A 1 145 ? -10.872 -8.295 -3.293 1.00 98.50 145 CYS A CA 1
ATOM 1129 C C . CYS A 1 145 ? -12.174 -9.100 -3.376 1.00 98.50 145 CYS A C 1
ATOM 1131 O O . CYS A 1 145 ? -12.212 -10.229 -2.888 1.00 98.50 145 CYS A O 1
ATOM 1133 N N . ASP A 1 146 ? -13.218 -8.555 -4.004 1.00 98.38 146 ASP A N 1
ATOM 1134 C CA . ASP A 1 146 ? -14.509 -9.234 -4.164 1.00 98.38 146 ASP A CA 1
ATOM 1135 C C . ASP A 1 146 ? -14.431 -10.478 -5.064 1.00 98.38 146 ASP A C 1
ATOM 1137 O O . ASP A 1 146 ? -15.292 -11.351 -4.953 1.00 98.38 146 ASP A O 1
ATOM 1141 N N . ALA A 1 147 ? -13.399 -10.601 -5.908 1.00 98.31 147 ALA A N 1
ATOM 1142 C CA . ALA A 1 147 ? -13.174 -11.797 -6.721 1.00 98.31 147 ALA A CA 1
ATOM 1143 C C . ALA A 1 147 ? -12.907 -13.047 -5.860 1.00 98.31 147 ALA A C 1
ATOM 1145 O O . ALA A 1 147 ? -13.475 -14.104 -6.120 1.00 98.31 147 ALA A O 1
ATOM 1146 N N . HIS A 1 148 ? -12.096 -12.910 -4.801 1.00 97.88 148 HIS A N 1
ATOM 1147 C CA . HIS A 1 148 ? -11.761 -13.994 -3.863 1.00 97.88 148 HIS A CA 1
ATOM 1148 C C . HIS A 1 148 ? -11.707 -13.465 -2.418 1.00 97.88 148 HIS A C 1
ATOM 1150 O O . HIS A 1 148 ? -10.624 -13.315 -1.841 1.00 97.88 148 HIS A O 1
ATOM 1156 N N . PRO A 1 149 ? -12.862 -13.160 -1.796 1.00 96.94 149 PRO A N 1
ATOM 1157 C CA . PRO A 1 149 ? -12.939 -12.445 -0.515 1.00 96.94 149 PRO A CA 1
ATOM 1158 C C . PRO A 1 149 ? -12.470 -13.268 0.696 1.00 96.94 149 PRO A C 1
ATOM 1160 O O . PRO A 1 149 ? -12.362 -12.737 1.807 1.00 96.94 149 PRO A O 1
ATOM 1163 N N . ASP A 1 150 ? -12.231 -14.566 0.506 1.00 96.56 150 ASP A N 1
ATOM 1164 C CA . ASP A 1 150 ? -11.588 -15.474 1.452 1.00 96.56 150 ASP A CA 1
ATOM 1165 C C . ASP A 1 150 ? -10.065 -15.574 1.246 1.00 96.56 150 ASP A C 1
ATOM 1167 O O . ASP A 1 150 ? -9.376 -16.085 2.127 1.00 96.56 150 ASP A O 1
ATOM 1171 N N . ARG A 1 151 ? -9.524 -15.066 0.134 1.00 97.62 151 ARG A N 1
ATOM 1172 C CA . ARG A 1 151 ? -8.085 -15.065 -0.186 1.00 97.62 151 ARG A CA 1
ATOM 1173 C C . ARG A 1 151 ? -7.461 -13.675 -0.070 1.00 97.62 151 ARG A C 1
ATOM 1175 O O . ARG A 1 151 ? -6.276 -13.573 0.255 1.00 97.62 151 ARG A O 1
ATOM 1182 N N . TYR A 1 152 ? -8.240 -12.618 -0.301 1.00 98.38 152 TYR A N 1
ATOM 1183 C CA . TYR A 1 152 ? -7.755 -11.239 -0.363 1.00 98.38 152 TYR A CA 1
ATOM 1184 C C . TYR A 1 152 ? -8.338 -10.360 0.741 1.00 98.38 152 TYR A C 1
ATOM 1186 O O . TYR A 1 152 ? -9.548 -10.164 0.853 1.00 98.38 152 TYR A O 1
ATOM 1194 N N . ALA A 1 153 ? -7.449 -9.783 1.548 1.00 98.31 153 ALA A N 1
ATOM 1195 C CA . ALA A 1 153 ? -7.775 -8.786 2.556 1.00 98.31 153 ALA A CA 1
ATOM 1196 C C . ALA A 1 153 ? -7.140 -7.438 2.183 1.00 98.31 153 ALA A C 1
ATOM 1198 O O . ALA A 1 153 ? -6.080 -7.069 2.687 1.00 98.31 153 ALA A O 1
ATOM 1199 N N . GLY A 1 154 ? -7.797 -6.700 1.285 1.00 98.44 154 GLY A N 1
ATOM 1200 C CA . GLY A 1 154 ? -7.373 -5.362 0.871 1.00 98.44 154 GLY A CA 1
ATOM 1201 C C . GLY A 1 154 ? -7.406 -4.337 1.998 1.00 98.44 154 GLY A C 1
ATOM 1202 O O . GLY A 1 154 ? -8.372 -4.285 2.767 1.00 98.44 154 GLY A O 1
ATOM 1203 N N . LEU A 1 155 ? -6.369 -3.501 2.067 1.00 98.69 155 LEU A N 1
ATOM 1204 C CA . LEU A 1 155 ? -6.315 -2.327 2.930 1.00 98.69 155 LEU A CA 1
ATOM 1205 C C . LEU A 1 155 ? -6.570 -1.069 2.099 1.00 98.69 155 LEU A C 1
ATOM 1207 O O . LEU A 1 155 ? -5.783 -0.732 1.211 1.00 98.69 155 LEU A O 1
ATOM 1211 N N . ALA A 1 156 ? -7.667 -0.368 2.385 1.00 98.38 156 ALA A N 1
ATOM 1212 C CA . ALA A 1 156 ? -7.950 0.900 1.726 1.00 98.38 156 ALA A CA 1
ATOM 1213 C C . ALA A 1 156 ? -6.861 1.921 2.077 1.00 98.38 156 ALA A C 1
ATOM 1215 O O . ALA A 1 156 ? -6.591 2.156 3.252 1.00 98.38 156 ALA A O 1
ATOM 1216 N N . SER A 1 157 ? -6.252 2.539 1.069 1.00 97.50 157 SER A N 1
ATOM 1217 C CA . SER A 1 157 ? -5.279 3.617 1.245 1.00 97.50 157 SER A CA 1
ATOM 1218 C C . SER A 1 157 ? -5.995 4.891 1.682 1.00 97.50 157 SER A C 1
ATOM 1220 O O . SER A 1 157 ? -6.791 5.443 0.922 1.00 97.50 157 SER A O 1
ATOM 1222 N N . ILE A 1 158 ? -5.720 5.356 2.896 1.00 96.94 158 ILE A N 1
ATOM 1223 C CA . ILE A 1 158 ? -6.346 6.539 3.489 1.00 96.94 158 ILE A CA 1
ATOM 1224 C C . ILE A 1 158 ? -5.347 7.701 3.460 1.00 96.94 158 ILE A C 1
ATOM 1226 O O . ILE A 1 158 ? -4.216 7.541 3.935 1.00 96.94 158 ILE A O 1
ATOM 1230 N N . PRO A 1 159 ? -5.718 8.873 2.913 1.00 94.00 159 PRO A N 1
ATOM 1231 C CA . PRO A 1 159 ? -4.837 10.032 2.919 1.00 94.00 159 PRO A CA 1
ATOM 1232 C C . PRO A 1 159 ? -4.557 10.484 4.355 1.00 94.00 159 PRO A C 1
ATOM 1234 O O . PRO A 1 159 ? -5.390 10.346 5.244 1.00 94.00 159 PRO A O 1
ATOM 1237 N N . ASN A 1 160 ? -3.377 11.050 4.584 1.00 90.62 160 ASN A N 1
ATOM 1238 C CA . ASN A 1 160 ? -2.993 11.621 5.878 1.00 90.62 160 ASN A CA 1
ATOM 1239 C C . ASN A 1 160 ? -3.189 13.147 5.936 1.00 90.62 160 ASN A C 1
ATOM 1241 O O . ASN A 1 160 ? -2.996 13.755 6.985 1.00 90.62 160 ASN A O 1
ATOM 1245 N N . HIS A 1 161 ? -3.556 13.767 4.812 1.00 88.25 161 HIS A N 1
ATOM 1246 C CA . HIS A 1 161 ? -3.835 15.190 4.700 1.00 88.25 161 HIS A CA 1
ATOM 1247 C C . HIS A 1 161 ? -4.690 15.488 3.448 1.00 88.25 161 HIS A C 1
ATOM 1249 O O . HIS A 1 161 ? -4.400 14.924 2.389 1.00 88.25 161 HIS A O 1
ATOM 1255 N N . PRO A 1 162 ? -5.683 16.397 3.528 1.00 92.62 162 PRO A N 1
ATOM 1256 C CA . PRO A 1 162 ? -6.269 16.938 4.761 1.00 92.62 162 PRO A CA 1
ATOM 1257 C C . PRO A 1 162 ? -7.051 15.851 5.528 1.00 92.62 162 PRO A C 1
ATOM 1259 O O . PRO A 1 162 ? -7.466 14.852 4.939 1.00 92.62 162 PRO A O 1
ATOM 1262 N N . VAL A 1 163 ? -7.241 16.008 6.844 1.00 95.19 163 VAL A N 1
ATOM 1263 C CA . VAL A 1 163 ? -7.900 14.972 7.674 1.00 95.19 163 VAL A CA 1
ATOM 1264 C C . VAL A 1 163 ? -9.358 14.770 7.268 1.00 95.19 163 VAL A C 1
ATOM 1266 O O . VAL A 1 163 ? -9.863 13.653 7.312 1.00 95.19 163 VAL A O 1
ATOM 1269 N N . GLU A 1 164 ? -10.018 15.811 6.776 1.00 96.69 164 GLU A N 1
ATOM 1270 C CA . GLU A 1 164 ? -11.378 15.744 6.247 1.00 96.69 164 GLU A CA 1
ATOM 1271 C C . GLU A 1 164 ? -11.474 14.758 5.074 1.00 96.69 164 GLU A C 1
ATOM 1273 O O . GLU A 1 164 ? -12.411 13.965 5.010 1.00 96.69 164 GLU A O 1
ATOM 1278 N N . ALA A 1 165 ? -10.471 14.730 4.188 1.00 96.69 165 ALA A N 1
ATOM 1279 C CA . ALA A 1 165 ? -10.424 13.761 3.093 1.00 96.69 165 ALA A CA 1
ATOM 1280 C C . ALA A 1 165 ? -10.238 12.326 3.611 1.00 96.69 165 ALA A C 1
ATOM 1282 O O . ALA A 1 165 ? -10.828 11.394 3.068 1.00 96.69 165 ALA A O 1
ATOM 1283 N N . ALA A 1 166 ? -9.458 12.147 4.682 1.00 97.06 166 ALA A N 1
ATOM 1284 C CA . ALA A 1 166 ? -9.284 10.853 5.337 1.00 97.06 166 ALA A CA 1
ATOM 1285 C C . ALA A 1 166 ? -10.609 10.345 5.922 1.00 97.06 166 ALA A C 1
ATOM 1287 O O . ALA A 1 166 ? -10.991 9.196 5.706 1.00 97.06 166 ALA A O 1
ATOM 1288 N N . VAL A 1 167 ? -11.331 11.226 6.618 1.00 98.56 167 VAL A N 1
ATOM 1289 C CA . VAL A 1 167 ? -12.633 10.938 7.229 1.00 98.56 167 VAL A CA 1
ATOM 1290 C C . VAL A 1 167 ? -13.655 10.510 6.179 1.00 98.56 167 VAL A C 1
ATOM 1292 O O . VAL A 1 167 ? -14.316 9.481 6.342 1.00 98.56 167 VAL A O 1
ATOM 1295 N N . GLU A 1 168 ? -13.779 11.277 5.095 1.00 98.50 168 GLU A N 1
ATOM 1296 C CA . GLU A 1 168 ? -14.733 10.969 4.029 1.00 98.50 168 GLU A CA 1
ATOM 1297 C C . GLU A 1 168 ? -14.374 9.673 3.298 1.00 98.50 168 GLU A C 1
ATOM 1299 O O . GLU A 1 168 ? -15.263 8.867 3.011 1.00 98.50 168 GLU A O 1
ATOM 1304 N N . GLU A 1 169 ? -13.084 9.405 3.076 1.00 98.50 169 GLU A N 1
ATOM 1305 C CA . GLU A 1 169 ? -12.663 8.165 2.429 1.00 98.50 169 GLU A CA 1
ATOM 1306 C C . GLU A 1 169 ? -12.922 6.938 3.310 1.00 98.50 169 GLU A C 1
ATOM 1308 O O . GLU A 1 169 ? -13.445 5.942 2.807 1.00 98.50 169 GLU A O 1
ATOM 1313 N N . VAL A 1 170 ? -12.675 7.011 4.626 1.00 98.69 170 VAL A N 1
ATOM 1314 C CA . VAL A 1 170 ? -13.021 5.922 5.561 1.00 98.69 170 VAL A CA 1
ATOM 1315 C C . VAL A 1 170 ? -14.520 5.624 5.523 1.00 98.69 170 VAL A C 1
ATOM 1317 O O . VAL A 1 170 ? -14.911 4.462 5.390 1.00 98.69 170 VAL A O 1
ATOM 1320 N N . LYS A 1 171 ? -15.376 6.654 5.576 1.00 98.69 171 LYS A N 1
ATOM 1321 C CA . LYS A 1 171 ? -16.835 6.474 5.462 1.00 98.69 171 LYS A CA 1
ATOM 1322 C C . LYS A 1 171 ? -17.216 5.824 4.133 1.00 98.69 171 LYS A C 1
ATOM 1324 O O . LYS A 1 171 ? -18.060 4.925 4.108 1.00 98.69 171 LYS A O 1
ATOM 1329 N N . ARG A 1 172 ? -16.602 6.264 3.030 1.00 98.69 172 ARG A N 1
ATOM 1330 C CA . ARG A 1 172 ? -16.882 5.754 1.684 1.00 98.69 172 ARG A CA 1
ATOM 1331 C C . ARG A 1 172 ? -16.519 4.278 1.555 1.00 98.69 172 ARG A C 1
ATOM 1333 O O . ARG A 1 172 ? -17.369 3.495 1.135 1.00 98.69 172 ARG A O 1
ATOM 1340 N N . VAL A 1 173 ? -15.304 3.886 1.944 1.00 98.62 173 VAL A N 1
ATOM 1341 C CA . VAL A 1 173 ? -14.848 2.489 1.820 1.00 98.62 173 VAL A CA 1
ATOM 1342 C C . VAL A 1 173 ? -15.564 1.566 2.803 1.00 98.62 173 VAL A C 1
ATOM 1344 O O . VAL A 1 173 ? -15.917 0.449 2.434 1.00 98.62 173 VAL A O 1
ATOM 1347 N N . ALA A 1 174 ? -15.882 2.043 4.012 1.00 98.38 174 ALA A N 1
ATOM 1348 C CA . ALA A 1 174 ? -16.699 1.288 4.961 1.00 98.38 174 ALA A CA 1
ATOM 1349 C C . ALA A 1 174 ? -18.115 1.037 4.417 1.00 98.38 174 ALA A C 1
ATOM 1351 O O . ALA A 1 174 ? -18.646 -0.063 4.565 1.00 98.38 174 ALA A O 1
ATOM 1352 N N . LYS A 1 175 ? -18.712 2.031 3.741 1.00 98.38 175 LYS A N 1
ATOM 1353 C CA . LYS A 1 175 ? -20.016 1.891 3.077 1.00 98.38 175 LYS A CA 1
ATOM 1354 C C . LYS A 1 175 ? -19.955 0.976 1.850 1.00 98.38 175 LYS A C 1
ATOM 1356 O O . LYS A 1 175 ? -20.896 0.219 1.631 1.00 98.38 175 LYS A O 1
ATOM 1361 N N . ARG A 1 176 ? -18.887 1.058 1.047 1.00 98.00 176 ARG A N 1
ATOM 1362 C CA . ARG A 1 176 ? -18.697 0.227 -0.157 1.00 98.00 176 ARG A CA 1
ATOM 1363 C C . ARG A 1 176 ? -18.441 -1.240 0.198 1.00 98.00 176 ARG A C 1
ATOM 1365 O O . ARG A 1 176 ? -18.898 -2.127 -0.517 1.00 98.00 176 ARG A O 1
ATOM 1372 N N . GLY A 1 177 ? -17.727 -1.511 1.290 1.00 97.81 177 GLY A N 1
ATOM 1373 C CA . GLY A 1 177 ? -17.307 -2.864 1.661 1.00 97.81 177 GLY A CA 1
ATOM 1374 C C . GLY A 1 177 ? -16.152 -3.384 0.794 1.00 97.81 177 GLY A C 1
ATOM 1375 O O . GLY A 1 177 ? -15.404 -2.606 0.211 1.00 97.81 177 GLY A O 1
ATOM 1376 N N . GLY A 1 178 ? -15.975 -4.705 0.727 1.00 96.62 178 GLY A N 1
ATOM 1377 C CA . GLY A 1 178 ? -14.906 -5.377 -0.038 1.00 96.62 178 GLY A CA 1
ATOM 1378 C C . GLY A 1 178 ? -13.530 -5.349 0.640 1.00 96.62 178 GLY A C 1
ATOM 1379 O O . GLY A 1 178 ? -12.883 -6.385 0.789 1.00 96.62 178 GLY A O 1
ATOM 1380 N N . VAL A 1 179 ? -13.105 -4.191 1.152 1.00 98.25 179 VAL A N 1
ATOM 1381 C CA . VAL A 1 179 ? -11.854 -4.060 1.921 1.00 98.25 179 VAL A CA 1
ATOM 1382 C C . VAL A 1 179 ? -11.979 -4.617 3.346 1.00 98.25 179 VAL A C 1
ATOM 1384 O O . VAL A 1 179 ? -13.067 -4.695 3.925 1.00 98.25 179 VAL A O 1
ATOM 1387 N N . ARG A 1 180 ? -10.846 -5.017 3.936 1.00 98.12 180 ARG A N 1
ATOM 1388 C CA . ARG A 1 180 ? -10.764 -5.645 5.271 1.00 98.12 180 ARG A CA 1
ATOM 1389 C C . ARG A 1 180 ? -9.990 -4.828 6.303 1.00 98.12 180 ARG A C 1
ATOM 1391 O O . ARG A 1 180 ? -9.954 -5.224 7.467 1.00 98.12 180 ARG A O 1
ATOM 1398 N N . GLY A 1 181 ? -9.431 -3.692 5.904 1.00 98.31 181 GLY A N 1
ATOM 1399 C CA . GLY A 1 181 ? -8.746 -2.755 6.784 1.00 98.31 181 GLY A CA 1
ATOM 1400 C C . GLY A 1 181 ? -8.479 -1.419 6.100 1.00 98.31 181 GLY A C 1
ATOM 1401 O O . GLY A 1 181 ? -8.846 -1.208 4.943 1.00 98.31 181 GLY A O 1
ATOM 1402 N N . LEU A 1 182 ? -7.848 -0.523 6.845 1.00 98.44 182 LEU A N 1
ATOM 1403 C CA . LEU A 1 182 ? -7.487 0.829 6.427 1.00 98.44 182 LEU A CA 1
ATOM 1404 C C . LEU A 1 182 ? -5.974 0.969 6.579 1.00 98.44 182 LEU A C 1
ATOM 1406 O O . LEU A 1 182 ? -5.467 0.583 7.620 1.00 98.44 182 LEU A O 1
ATOM 1410 N N . ASP A 1 183 ? -5.258 1.524 5.610 1.00 97.56 183 ASP A N 1
ATOM 1411 C CA . ASP A 1 183 ? -3.843 1.890 5.738 1.00 97.56 183 ASP A CA 1
ATOM 1412 C C . ASP A 1 183 ? -3.721 3.410 5.654 1.00 97.56 183 ASP A C 1
ATOM 1414 O O . ASP A 1 183 ? -3.936 4.004 4.595 1.00 97.56 183 ASP A O 1
ATOM 1418 N N . VAL A 1 184 ? -3.431 4.055 6.785 1.00 95.62 184 VAL A N 1
ATOM 1419 C CA . VAL A 1 184 ? -3.237 5.510 6.819 1.00 95.62 184 VAL A CA 1
ATOM 1420 C C . VAL A 1 184 ? -1.853 5.810 6.272 1.00 95.62 184 VAL A C 1
ATOM 1422 O O . VAL A 1 184 ? -0.848 5.355 6.822 1.00 95.62 184 VAL A O 1
ATOM 1425 N N . ALA A 1 185 ? -1.803 6.596 5.195 1.00 91.31 185 ALA A N 1
ATOM 1426 C CA . ALA A 1 185 ? -0.576 6.907 4.481 1.00 91.31 185 ALA A CA 1
ATOM 1427 C C . ALA A 1 185 ? 0.473 7.508 5.424 1.00 91.31 185 ALA A C 1
ATOM 1429 O O . ALA A 1 185 ? 0.406 8.669 5.822 1.00 91.31 185 ALA A O 1
ATOM 1430 N N . ASN A 1 186 ? 1.465 6.709 5.790 1.00 87.75 186 ASN A N 1
ATOM 1431 C CA . ASN A 1 186 ? 2.481 7.136 6.733 1.00 87.75 186 ASN A CA 1
ATOM 1432 C C . ASN A 1 186 ? 3.458 8.116 6.062 1.00 87.75 186 ASN A C 1
ATOM 1434 O O . ASN A 1 186 ? 3.913 7.887 4.937 1.00 87.75 186 ASN A O 1
ATOM 1438 N N . SER A 1 187 ? 3.789 9.213 6.741 1.00 87.06 187 SER A N 1
ATOM 1439 C CA . SER A 1 187 ? 4.783 10.176 6.264 1.00 87.06 187 SER A CA 1
ATOM 1440 C C . SER A 1 187 ? 5.492 10.867 7.423 1.00 87.06 187 SER A C 1
ATOM 1442 O O . SER A 1 187 ? 4.942 11.007 8.510 1.00 87.06 187 SER A O 1
ATOM 1444 N N . LEU A 1 188 ? 6.725 11.315 7.188 1.00 84.75 188 LEU A N 1
ATOM 1445 C CA . LEU A 1 188 ? 7.552 11.973 8.208 1.00 84.75 188 LEU A CA 1
ATOM 1446 C C . LEU A 1 188 ? 7.087 13.400 8.538 1.00 84.75 188 LEU A C 1
ATOM 1448 O O . LEU A 1 188 ? 7.489 13.941 9.562 1.00 84.75 188 LEU A O 1
ATOM 1452 N N . ASP A 1 189 ? 6.289 14.007 7.663 1.00 85.62 189 ASP A N 1
ATOM 1453 C CA . ASP A 1 189 ? 5.773 15.375 7.757 1.00 85.62 189 ASP A CA 1
ATOM 1454 C C . ASP A 1 189 ? 4.299 15.447 8.184 1.00 85.62 189 ASP A C 1
ATOM 1456 O O . ASP A 1 189 ? 3.745 16.542 8.277 1.00 85.62 189 ASP A O 1
ATOM 1460 N N . MET A 1 190 ? 3.655 14.307 8.462 1.00 89.12 190 MET A N 1
ATOM 1461 C CA . MET A 1 190 ? 2.283 14.312 8.964 1.00 89.12 190 MET A CA 1
ATOM 1462 C C . MET A 1 190 ? 2.220 14.903 10.377 1.00 89.12 190 MET A C 1
ATOM 1464 O O . MET A 1 190 ? 3.167 14.789 11.161 1.00 89.12 190 MET A O 1
ATOM 1468 N N . ALA A 1 191 ? 1.077 15.496 10.726 1.00 91.75 191 ALA A N 1
ATOM 1469 C CA . ALA A 1 191 ? 0.832 15.930 12.094 1.00 91.75 191 ALA A CA 1
ATOM 1470 C C . ALA A 1 191 ? 1.002 14.742 13.062 1.00 91.75 191 ALA A C 1
ATOM 1472 O O . ALA A 1 191 ? 0.581 13.625 12.744 1.00 91.75 191 ALA A O 1
ATOM 1473 N N . PRO A 1 192 ? 1.599 14.943 14.245 1.00 91.94 192 PRO A N 1
ATOM 1474 C CA . PRO A 1 192 ? 1.819 13.848 15.179 1.00 91.94 192 PRO A CA 1
ATOM 1475 C C . PRO A 1 192 ? 0.488 13.201 15.586 1.00 91.94 192 PRO A C 1
ATOM 1477 O O . PRO A 1 192 ? -0.494 13.896 15.820 1.00 91.94 192 PRO A O 1
ATOM 1480 N N . LEU A 1 193 ? 0.438 11.870 15.700 1.00 94.88 193 LEU A N 1
ATOM 1481 C CA . LEU A 1 193 ? -0.829 11.142 15.911 1.00 94.88 193 LEU A CA 1
ATOM 1482 C C . LEU A 1 193 ? -1.471 11.366 17.294 1.00 94.88 193 LEU A C 1
ATOM 1484 O O . LEU A 1 193 ? -2.609 10.956 17.515 1.00 94.88 193 LEU A O 1
ATOM 1488 N N . TRP A 1 194 ? -0.755 12.003 18.227 1.00 93.56 194 TRP A N 1
ATOM 1489 C CA . TRP A 1 194 ? -1.310 12.463 19.503 1.00 93.56 194 TRP A CA 1
ATOM 1490 C C . TRP A 1 194 ? -2.050 13.806 19.387 1.00 93.56 194 TRP A C 1
ATOM 1492 O O . TRP A 1 194 ? -2.691 14.224 20.352 1.00 93.56 194 TRP A O 1
ATOM 1502 N N . ASP A 1 195 ? -1.965 14.490 18.242 1.00 96.06 195 ASP A N 1
ATOM 1503 C CA . ASP A 1 195 ? -2.641 15.763 18.004 1.00 96.06 195 ASP A CA 1
ATOM 1504 C C . ASP A 1 195 ? -4.171 15.567 17.910 1.00 96.06 195 ASP A C 1
ATOM 1506 O O . ASP A 1 195 ? -4.631 14.677 17.182 1.00 96.06 195 ASP A O 1
ATOM 1510 N N . PRO A 1 196 ? -4.985 16.388 18.607 1.00 95.25 196 PRO A N 1
ATOM 1511 C CA . PRO A 1 196 ? -6.444 16.336 18.519 1.00 95.25 196 PRO A CA 1
ATOM 1512 C C . PRO A 1 196 ? -7.017 16.499 17.106 1.00 95.25 196 PRO A C 1
ATOM 1514 O O . PRO A 1 196 ? -8.144 16.051 16.884 1.00 95.25 196 PRO A O 1
ATOM 1517 N N . LEU A 1 197 ? -6.263 17.069 16.158 1.00 96.62 197 LEU A N 1
ATOM 1518 C CA . LEU A 1 197 ? -6.582 17.107 14.725 1.00 96.62 197 LEU A CA 1
ATOM 1519 C C . LEU A 1 197 ? -7.054 15.746 14.188 1.00 96.62 197 LEU A C 1
ATOM 1521 O O . LEU A 1 197 ? -7.930 15.700 13.330 1.00 96.62 197 LEU A O 1
ATOM 1525 N N . TRP A 1 198 ? -6.494 14.641 14.686 1.00 97.12 198 TRP A N 1
ATOM 1526 C CA . TRP A 1 198 ? -6.819 13.291 14.218 1.00 97.12 198 TRP A CA 1
ATOM 1527 C C . TRP A 1 198 ? -8.096 12.702 14.827 1.00 97.12 198 TRP A C 1
ATOM 1529 O O . TRP A 1 198 ? -8.556 11.657 14.374 1.00 97.12 198 TRP A O 1
ATOM 1539 N N . THR A 1 199 ? -8.686 13.348 15.838 1.00 97.19 199 THR A N 1
ATOM 1540 C CA . THR A 1 199 ? -9.879 12.841 16.545 1.00 97.19 199 THR A CA 1
ATOM 1541 C C . THR A 1 199 ? -11.027 12.481 15.595 1.00 97.19 199 THR A C 1
ATOM 1543 O O . THR A 1 199 ? -11.513 11.356 15.695 1.00 97.19 199 THR A O 1
ATOM 1546 N N . PRO A 1 200 ? -11.397 13.324 14.605 1.00 98.00 200 PRO A N 1
ATOM 1547 C CA . PRO A 1 200 ? -12.462 12.978 13.664 1.00 98.00 200 PRO A CA 1
ATOM 1548 C C . PRO A 1 200 ? -12.165 11.717 12.842 1.00 98.00 200 PRO A C 1
ATOM 1550 O O . PRO A 1 200 ? -13.084 10.971 12.507 1.00 98.00 200 PRO A O 1
ATOM 1553 N N . LEU A 1 201 ? -10.890 11.456 12.522 1.00 98.00 201 LEU A N 1
ATOM 1554 C CA . LEU A 1 201 ? -10.487 10.223 11.845 1.00 98.00 201 LEU A CA 1
ATOM 1555 C C . LEU A 1 201 ? -10.666 9.017 12.770 1.00 98.00 201 LEU A C 1
ATOM 1557 O O . LEU A 1 201 ? -11.204 7.997 12.344 1.00 98.00 201 LEU A O 1
ATOM 1561 N N . TRP A 1 202 ? -10.249 9.123 14.031 1.00 97.69 202 TRP A N 1
ATOM 1562 C CA . TRP A 1 202 ? -10.395 8.033 14.997 1.00 97.69 202 TRP A CA 1
ATOM 1563 C C . TRP A 1 202 ? -11.856 7.686 15.284 1.00 97.69 202 TRP A C 1
ATOM 1565 O O . TRP A 1 202 ? -12.168 6.499 15.386 1.00 97.69 202 TRP A O 1
ATOM 1575 N N . ASP A 1 203 ? -12.745 8.683 15.321 1.00 97.75 203 ASP A N 1
ATOM 1576 C CA . ASP A 1 203 ? -14.191 8.472 15.454 1.00 97.75 203 ASP A CA 1
ATOM 1577 C C . ASP A 1 203 ? -14.713 7.555 14.336 1.00 97.75 203 ASP A C 1
ATOM 1579 O O . ASP A 1 203 ? -15.268 6.487 14.603 1.00 97.75 203 ASP A O 1
ATOM 1583 N N . VAL A 1 204 ? -14.443 7.898 13.070 1.00 98.12 204 VAL A N 1
ATOM 1584 C CA . VAL A 1 204 ? -14.941 7.098 11.937 1.00 98.12 204 VAL A CA 1
ATOM 1585 C C . VAL A 1 204 ? -14.226 5.759 11.771 1.00 98.12 204 VAL A C 1
ATOM 1587 O O . VAL A 1 204 ? -14.842 4.784 11.336 1.00 98.12 204 VAL A O 1
ATOM 1590 N N . VAL A 1 205 ? -12.946 5.668 12.142 1.00 98.00 205 VAL A N 1
ATOM 1591 C CA . VAL A 1 205 ? -12.218 4.390 12.180 1.00 98.00 205 VAL A CA 1
ATOM 1592 C C . VAL A 1 205 ? -12.863 3.461 13.209 1.00 98.00 205 VAL A C 1
ATOM 1594 O O . VAL A 1 205 ? -13.135 2.300 12.889 1.00 98.00 205 VAL A O 1
ATOM 1597 N N . SER A 1 206 ? -13.166 3.962 14.411 1.00 97.19 206 SER A N 1
ATOM 1598 C CA . SER A 1 206 ? -13.823 3.182 15.465 1.00 97.19 206 SER A CA 1
ATOM 1599 C C . SER A 1 206 ? -15.210 2.697 15.029 1.00 97.19 206 SER A C 1
ATOM 1601 O O . SER A 1 206 ? -15.499 1.499 15.136 1.00 97.19 206 SER A O 1
ATOM 1603 N N . ASP A 1 207 ? -16.016 3.586 14.440 1.00 97.12 207 ASP A N 1
ATOM 1604 C CA . ASP A 1 207 ? -17.358 3.269 13.937 1.00 97.12 207 ASP A CA 1
ATOM 1605 C C . ASP A 1 207 ? -17.336 2.231 12.807 1.00 97.12 207 ASP A C 1
ATOM 1607 O O . ASP A 1 207 ? -18.174 1.325 12.772 1.00 97.12 207 ASP A O 1
ATOM 1611 N N . SER A 1 208 ? -16.344 2.305 11.909 1.00 97.38 208 SER A N 1
ATOM 1612 C CA . SER A 1 208 ? -16.194 1.355 10.796 1.00 97.38 208 SER A CA 1
ATOM 1613 C C . SER A 1 208 ? -15.879 -0.075 11.253 1.00 97.38 208 SER A C 1
ATOM 1615 O O . SER A 1 208 ? -16.121 -1.033 10.516 1.00 97.38 208 SER A O 1
ATOM 1617 N N . ARG A 1 209 ? -15.308 -0.231 12.459 1.00 96.62 209 ARG A N 1
ATOM 1618 C CA . ARG A 1 209 ? -14.748 -1.483 13.006 1.00 96.62 209 ARG A CA 1
ATOM 1619 C C . ARG A 1 209 ? -13.641 -2.118 12.157 1.00 96.62 209 ARG A C 1
ATOM 1621 O O . ARG A 1 209 ? -13.211 -3.239 12.464 1.00 96.62 209 ARG A O 1
ATOM 1628 N N . LEU A 1 210 ? -13.154 -1.436 11.125 1.00 98.06 210 LEU A N 1
ATOM 1629 C CA . LEU A 1 210 ? -12.012 -1.877 10.335 1.00 98.06 210 LEU A CA 1
ATOM 1630 C C . LEU A 1 210 ? -10.718 -1.668 11.143 1.00 98.06 210 LEU A C 1
ATOM 1632 O O . LEU A 1 210 ? -10.584 -0.658 11.835 1.00 98.06 210 LEU A O 1
ATOM 1636 N N . PRO A 1 211 ? -9.767 -2.619 11.119 1.00 98.19 211 PRO A N 1
ATOM 1637 C CA . PRO A 1 211 ? -8.450 -2.388 11.695 1.00 98.19 211 PRO A CA 1
ATOM 1638 C C . PRO A 1 211 ? -7.729 -1.278 10.923 1.00 98.19 211 PRO A C 1
ATOM 1640 O O . PRO A 1 211 ? -7.780 -1.239 9.691 1.00 98.19 211 PRO A O 1
ATOM 1643 N N . VAL A 1 212 ? -7.038 -0.404 11.653 1.00 98.00 212 VAL A N 1
ATOM 1644 C CA . VAL A 1 212 ? -6.161 0.615 11.077 1.00 98.00 212 VAL A CA 1
ATOM 1645 C C . VAL A 1 212 ? -4.728 0.101 11.049 1.00 98.00 212 VAL A C 1
ATOM 1647 O O . VAL A 1 212 ? -4.194 -0.401 12.037 1.00 98.00 212 VAL A O 1
ATOM 1650 N N . HIS A 1 213 ? -4.116 0.198 9.886 1.00 97.88 213 HIS A N 1
ATOM 1651 C CA . HIS A 1 213 ? -2.767 -0.218 9.587 1.00 97.88 213 HIS A CA 1
ATOM 1652 C C . HIS A 1 213 ? -1.906 1.024 9.390 1.00 97.88 213 HIS A C 1
ATOM 1654 O O . HIS A 1 213 ? -2.360 2.052 8.884 1.00 97.88 213 HIS A O 1
ATOM 1660 N N . PHE A 1 214 ? -0.649 0.894 9.794 1.00 95.50 214 PHE A N 1
ATOM 1661 C CA . PHE A 1 214 ? 0.414 1.784 9.366 1.00 95.50 214 PHE A CA 1
ATOM 1662 C C . PHE A 1 214 ? 1.553 0.936 8.831 1.00 95.50 214 PHE A C 1
ATOM 1664 O O . PHE A 1 214 ? 2.109 0.101 9.552 1.00 95.50 214 PHE A O 1
ATOM 1671 N N . HIS A 1 215 ? 1.916 1.165 7.580 1.00 94.12 215 HIS A N 1
ATOM 1672 C CA . HIS A 1 215 ? 3.092 0.556 6.984 1.00 94.12 215 HIS A CA 1
ATOM 1673 C C . HIS A 1 215 ? 4.350 1.403 7.232 1.00 94.12 215 HIS A C 1
ATOM 1675 O O . HIS A 1 215 ? 4.292 2.640 7.265 1.00 94.12 215 HIS A O 1
ATOM 1681 N N . THR A 1 216 ? 5.511 0.765 7.413 1.00 90.25 216 THR A N 1
ATOM 1682 C CA . THR A 1 216 ? 6.758 1.529 7.556 1.00 90.25 216 THR A CA 1
ATOM 1683 C C . THR A 1 216 ? 7.137 2.246 6.264 1.00 90.25 216 THR A C 1
ATOM 1685 O O . THR A 1 216 ? 6.996 1.731 5.155 1.00 90.25 216 THR A O 1
ATOM 1688 N N . VAL A 1 217 ? 7.624 3.473 6.433 1.00 84.12 217 VAL A N 1
ATOM 1689 C CA . VAL A 1 217 ? 8.260 4.293 5.391 1.00 84.12 217 VAL A CA 1
ATOM 1690 C C . VAL A 1 217 ? 9.718 4.601 5.736 1.00 84.12 217 VAL A C 1
ATOM 1692 O O . VAL A 1 217 ? 10.383 5.366 5.034 1.00 84.12 217 VAL A O 1
ATOM 1695 N N . GLY A 1 218 ? 10.219 3.992 6.814 1.00 85.94 218 GLY A N 1
ATOM 1696 C CA . GLY A 1 218 ? 11.521 4.279 7.386 1.00 85.94 218 GLY A CA 1
ATOM 1697 C C . GLY A 1 218 ? 11.645 5.685 7.959 1.00 85.94 218 GLY A C 1
ATOM 1698 O O . GLY A 1 218 ? 10.683 6.436 8.092 1.00 85.94 218 GLY A O 1
ATOM 1699 N N . GLY A 1 219 ? 12.878 6.030 8.314 1.00 84.81 219 GLY A N 1
ATOM 1700 C CA . GLY A 1 219 ? 13.239 7.372 8.747 1.00 84.81 219 GLY A CA 1
ATOM 1701 C C . GLY A 1 219 ? 13.621 8.276 7.592 1.00 84.81 219 GLY A C 1
ATOM 1702 O O . GLY A 1 219 ? 13.530 7.926 6.414 1.00 84.81 219 GLY A O 1
ATOM 1703 N N . GLN A 1 220 ? 14.141 9.448 7.941 1.00 85.44 220 GLN A N 1
ATOM 1704 C CA . GLN A 1 220 ? 14.673 10.378 6.960 1.00 85.44 220 GLN A CA 1
ATOM 1705 C C . GLN A 1 220 ? 15.859 9.735 6.233 1.00 85.44 220 GLN A C 1
ATOM 1707 O O . GLN A 1 220 ? 16.883 9.402 6.830 1.00 85.44 220 GLN A O 1
ATOM 1712 N N . ARG A 1 221 ? 15.679 9.491 4.933 1.00 85.44 221 ARG A N 1
ATOM 1713 C CA . ARG A 1 221 ? 16.666 8.805 4.102 1.00 85.44 221 ARG A CA 1
ATOM 1714 C C . ARG A 1 221 ? 17.855 9.733 3.818 1.00 85.44 221 ARG A C 1
ATOM 1716 O O . ARG A 1 221 ? 17.632 10.830 3.303 1.00 85.44 221 ARG A O 1
ATOM 1723 N N . PRO A 1 222 ? 19.102 9.304 4.090 1.00 86.88 222 PRO A N 1
ATOM 1724 C CA . PRO A 1 222 ? 20.285 10.040 3.664 1.00 86.88 222 PRO A CA 1
ATOM 1725 C C . PRO A 1 222 ? 20.373 10.138 2.139 1.00 86.88 222 PRO A C 1
ATOM 1727 O O . PRO A 1 222 ? 19.970 9.225 1.415 1.00 86.88 222 PRO A O 1
ATOM 1730 N N . ASP A 1 223 ? 20.961 11.224 1.649 1.00 90.00 223 ASP A N 1
ATOM 1731 C CA . ASP A 1 223 ? 21.280 11.373 0.231 1.00 90.00 223 ASP A CA 1
ATOM 1732 C C . ASP A 1 223 ? 22.516 10.524 -0.111 1.00 90.00 223 ASP A C 1
ATOM 1734 O O . ASP A 1 223 ? 23.660 10.969 -0.005 1.00 90.00 223 ASP A O 1
ATOM 1738 N N . PHE A 1 224 ? 22.272 9.255 -0.444 1.00 88.38 224 PHE A N 1
ATOM 1739 C CA . PHE A 1 224 ? 23.316 8.267 -0.722 1.00 88.38 224 PHE A CA 1
ATOM 1740 C C . PHE A 1 224 ? 24.181 8.623 -1.935 1.00 88.38 224 PHE A C 1
ATOM 1742 O O . PHE A 1 224 ? 25.334 8.192 -1.982 1.00 88.38 224 PHE A O 1
ATOM 1749 N N . ASP A 1 225 ? 23.645 9.399 -2.880 1.00 88.25 225 ASP A N 1
ATOM 1750 C CA . ASP A 1 225 ? 24.320 9.762 -4.130 1.00 88.25 225 ASP A CA 1
ATOM 1751 C C . ASP A 1 225 ? 25.356 10.874 -3.910 1.00 88.25 225 ASP A C 1
ATOM 1753 O O . ASP A 1 225 ? 26.320 10.998 -4.665 1.00 88.25 225 ASP A O 1
ATOM 1757 N N . LYS A 1 226 ? 25.207 11.652 -2.830 1.00 93.19 226 LYS A N 1
ATOM 1758 C CA . LYS A 1 226 ? 26.191 12.658 -2.396 1.00 93.19 226 LYS A CA 1
ATOM 1759 C C . LYS A 1 226 ? 27.337 12.083 -1.562 1.00 93.19 226 LYS A C 1
ATOM 1761 O O . LYS A 1 226 ? 28.232 12.829 -1.166 1.00 93.19 226 LYS A O 1
ATOM 1766 N N . LEU A 1 227 ? 27.320 10.784 -1.269 1.00 93.00 227 LEU A N 1
ATOM 1767 C CA . LEU A 1 227 ? 28.333 10.126 -0.448 1.00 93.00 227 LEU A CA 1
ATOM 1768 C C . LEU A 1 227 ? 29.307 9.313 -1.314 1.00 93.00 227 LEU A C 1
ATOM 1770 O O . LEU A 1 227 ? 28.878 8.616 -2.234 1.00 93.00 227 LEU A O 1
ATOM 1774 N N . PRO A 1 228 ? 30.615 9.302 -0.990 1.00 95.06 228 PRO A N 1
ATOM 1775 C CA . PRO A 1 228 ? 31.560 8.366 -1.594 1.00 95.06 228 PRO A CA 1
ATOM 1776 C C . PRO A 1 228 ? 31.088 6.907 -1.441 1.00 95.06 228 PRO A C 1
ATOM 1778 O O . PRO A 1 228 ? 30.526 6.573 -0.393 1.00 95.06 228 PRO A O 1
ATOM 1781 N N . PRO A 1 229 ? 31.355 5.995 -2.400 1.00 92.69 229 PRO A N 1
ATOM 1782 C CA . PRO A 1 229 ? 30.742 4.661 -2.413 1.00 92.69 229 PRO A CA 1
ATOM 1783 C C . PRO A 1 229 ? 30.875 3.842 -1.112 1.00 92.69 229 PRO A C 1
ATOM 1785 O O . PRO A 1 229 ? 29.886 3.233 -0.700 1.00 92.69 229 PRO A O 1
ATOM 1788 N N . PRO A 1 230 ? 32.027 3.824 -0.405 1.00 93.25 230 PRO A N 1
ATOM 1789 C CA . PRO A 1 230 ? 32.124 3.129 0.880 1.00 93.25 230 PRO A CA 1
ATOM 1790 C C . PRO A 1 230 ? 31.210 3.727 1.958 1.00 93.25 230 PRO A C 1
ATOM 1792 O O . PRO A 1 230 ? 30.540 2.982 2.668 1.00 93.25 230 PRO A O 1
ATOM 1795 N N . LEU A 1 231 ? 31.135 5.060 2.045 1.00 94.19 231 LEU A N 1
ATOM 1796 C CA . LEU A 1 231 ? 30.266 5.761 2.994 1.00 94.19 231 LEU A CA 1
ATOM 1797 C C . LEU A 1 231 ? 28.791 5.604 2.634 1.00 94.19 231 LEU A C 1
ATOM 1799 O O . LEU A 1 231 ? 27.970 5.427 3.526 1.00 94.19 231 LEU A O 1
ATOM 1803 N N . SER A 1 232 ? 28.460 5.602 1.342 1.00 93.44 232 SER A N 1
ATOM 1804 C CA . SER A 1 232 ? 27.106 5.346 0.848 1.00 93.44 232 SER A CA 1
ATOM 1805 C C . SER A 1 232 ? 26.589 3.975 1.312 1.00 93.44 232 SER A C 1
ATOM 1807 O O . SER A 1 232 ? 25.483 3.873 1.844 1.00 93.44 232 SER A O 1
ATOM 1809 N N . ARG A 1 233 ? 27.431 2.929 1.246 1.00 90.19 233 ARG A N 1
ATOM 1810 C CA . ARG A 1 233 ? 27.097 1.592 1.777 1.00 90.19 233 ARG A CA 1
ATOM 1811 C C . ARG A 1 233 ? 26.882 1.587 3.290 1.00 90.19 233 ARG A C 1
ATOM 1813 O O . ARG A 1 233 ? 25.920 0.981 3.755 1.00 90.19 233 ARG A O 1
ATOM 1820 N N . VAL A 1 234 ? 27.748 2.261 4.050 1.00 92.38 234 VAL A N 1
ATOM 1821 C CA . VAL A 1 234 ? 27.603 2.376 5.513 1.00 92.38 234 VAL A CA 1
ATOM 1822 C C . VAL A 1 234 ? 26.315 3.120 5.866 1.00 92.38 234 VAL A C 1
ATOM 1824 O O . VAL A 1 234 ? 25.524 2.628 6.666 1.00 92.38 234 VAL A O 1
ATOM 1827 N N . ALA A 1 235 ? 26.059 4.263 5.229 1.00 91.81 235 ALA A N 1
ATOM 1828 C CA . ALA A 1 235 ? 24.848 5.049 5.437 1.00 91.81 235 ALA A CA 1
ATOM 1829 C C . ALA A 1 235 ? 23.585 4.241 5.110 1.00 91.81 235 ALA A C 1
ATOM 1831 O O . ALA A 1 235 ? 22.617 4.290 5.866 1.00 91.81 235 ALA A O 1
ATOM 1832 N N . HIS A 1 236 ? 23.604 3.460 4.026 1.00 90.81 236 HIS A N 1
ATOM 1833 C CA . HIS A 1 236 ? 22.509 2.560 3.676 1.00 90.81 236 HIS A CA 1
ATOM 1834 C C . HIS A 1 236 ? 22.292 1.474 4.741 1.00 90.81 236 HIS A C 1
ATOM 1836 O O . HIS A 1 236 ? 21.158 1.256 5.160 1.00 90.81 236 HIS A O 1
ATOM 1842 N N . ALA A 1 237 ? 23.361 0.825 5.218 1.00 90.44 237 ALA A N 1
ATOM 1843 C CA . ALA A 1 237 ? 23.282 -0.202 6.260 1.00 90.44 237 ALA A CA 1
ATOM 1844 C C . ALA A 1 237 ? 22.733 0.347 7.594 1.00 90.44 237 ALA A C 1
ATOM 1846 O O . ALA A 1 237 ? 21.894 -0.284 8.240 1.00 90.44 237 ALA A O 1
ATOM 1847 N N . VAL A 1 238 ? 23.151 1.552 7.990 1.00 90.69 238 VAL A N 1
ATOM 1848 C CA . VAL A 1 238 ? 22.617 2.227 9.184 1.00 90.69 238 VAL A CA 1
ATOM 1849 C C . VAL A 1 238 ? 21.147 2.604 8.980 1.00 90.69 238 VAL A C 1
ATOM 1851 O O . VAL A 1 238 ? 20.313 2.321 9.838 1.00 90.69 238 VAL A O 1
ATOM 1854 N N . HIS A 1 239 ? 20.805 3.187 7.827 1.00 90.50 239 HIS A N 1
ATOM 1855 C CA . HIS A 1 239 ? 19.434 3.588 7.514 1.00 90.50 239 HIS A CA 1
ATOM 1856 C C . HIS A 1 239 ? 18.465 2.397 7.517 1.00 90.50 239 HIS A C 1
ATOM 1858 O O . HIS A 1 239 ? 17.413 2.476 8.152 1.00 90.50 239 HIS A O 1
ATOM 1864 N N . ILE A 1 240 ? 18.824 1.281 6.870 1.00 88.19 240 ILE A N 1
ATOM 1865 C CA . ILE A 1 240 ? 17.956 0.095 6.817 1.00 88.19 240 ILE A CA 1
ATOM 1866 C C . ILE A 1 240 ? 17.779 -0.553 8.198 1.00 88.19 240 ILE A C 1
ATOM 1868 O O . ILE A 1 240 ? 16.719 -1.098 8.483 1.00 88.19 240 ILE A O 1
ATOM 1872 N N . THR A 1 241 ? 18.770 -0.432 9.087 1.00 86.75 241 THR A N 1
ATOM 1873 C CA . THR A 1 241 ? 18.659 -0.906 10.478 1.00 86.75 241 THR A CA 1
ATOM 1874 C C . THR A 1 241 ? 17.624 -0.096 11.265 1.00 86.75 241 THR A C 1
ATOM 1876 O O . THR A 1 241 ? 16.834 -0.657 12.022 1.00 86.75 241 THR A O 1
ATOM 1879 N N . GLY A 1 242 ? 17.586 1.225 11.065 1.00 87.75 242 GLY A N 1
ATOM 1880 C CA . GLY A 1 242 ? 16.590 2.100 11.690 1.00 87.75 242 GLY A CA 1
ATOM 1881 C C . GLY A 1 242 ? 15.194 1.994 11.068 1.00 87.75 242 GLY A C 1
ATOM 1882 O O . GLY A 1 242 ? 14.210 2.273 11.749 1.00 87.75 242 GLY A O 1
ATOM 1883 N N . PHE A 1 243 ? 15.096 1.564 9.804 1.00 87.12 243 PHE A N 1
ATOM 1884 C CA . PHE A 1 243 ? 13.870 1.549 8.993 1.00 87.12 243 PHE A CA 1
ATOM 1885 C C . PHE A 1 243 ? 12.652 0.975 9.728 1.00 87.12 243 PHE A C 1
ATOM 1887 O O . PHE A 1 243 ? 11.573 1.561 9.718 1.00 87.12 243 PHE A O 1
ATOM 1894 N N . GLN A 1 244 ? 12.846 -0.144 10.419 1.00 87.25 244 GLN A N 1
ATOM 1895 C CA . GLN A 1 244 ? 11.806 -0.837 11.172 1.00 87.25 244 GLN A CA 1
ATOM 1896 C C . GLN A 1 244 ? 11.494 -0.183 12.527 1.00 87.25 244 GLN A C 1
ATOM 1898 O O . GLN A 1 244 ? 10.334 -0.097 12.931 1.00 87.25 244 GLN A O 1
ATOM 1903 N N . ILE A 1 245 ? 12.523 0.333 13.205 1.00 88.44 245 ILE A N 1
ATOM 1904 C CA . ILE A 1 245 ? 12.430 0.940 14.542 1.00 88.44 245 ILE A CA 1
ATOM 1905 C C . ILE A 1 245 ? 11.615 2.235 14.509 1.00 88.44 245 ILE A C 1
ATOM 1907 O O . ILE A 1 245 ? 10.957 2.569 15.493 1.00 88.44 245 ILE A O 1
ATOM 1911 N N . HIS A 1 246 ? 11.596 2.947 13.379 1.00 88.38 246 HIS A N 1
ATOM 1912 C CA . HIS A 1 246 ? 10.802 4.169 13.239 1.00 88.38 246 HIS A CA 1
ATOM 1913 C C . HIS A 1 246 ? 9.312 3.964 13.531 1.00 88.38 246 HIS A C 1
ATOM 1915 O O . HIS A 1 246 ? 8.671 4.891 14.011 1.00 88.38 246 HIS A O 1
ATOM 1921 N N . MET A 1 247 ? 8.768 2.756 13.367 1.00 91.56 247 MET A N 1
ATOM 1922 C CA . MET A 1 247 ? 7.368 2.490 13.712 1.00 91.56 247 MET A CA 1
ATOM 1923 C C . MET A 1 247 ? 7.071 2.509 15.214 1.00 91.56 247 MET A C 1
ATOM 1925 O O . MET A 1 247 ? 5.905 2.609 15.605 1.00 91.56 247 MET A O 1
ATOM 1929 N N . ALA A 1 248 ? 8.099 2.509 16.065 1.00 90.94 248 ALA A N 1
ATOM 1930 C CA . ALA A 1 248 ? 7.928 2.780 17.484 1.00 90.94 248 ALA A CA 1
ATOM 1931 C C . ALA A 1 248 ? 7.304 4.160 17.719 1.00 90.94 248 ALA A C 1
ATOM 19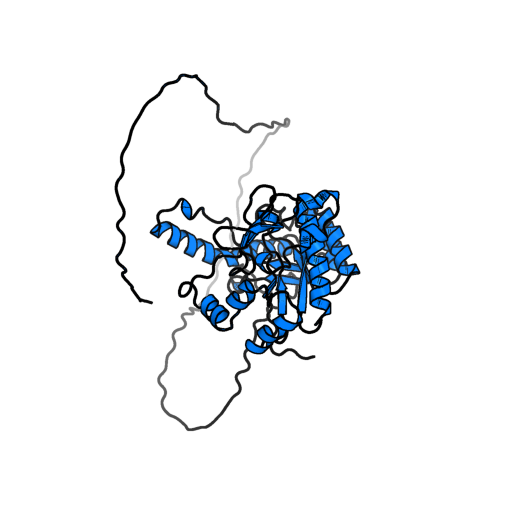33 O O . ALA A 1 248 ? 6.476 4.296 18.614 1.00 90.94 248 ALA A O 1
ATOM 1934 N N . THR A 1 249 ? 7.626 5.173 16.907 1.00 90.44 249 THR A N 1
ATOM 1935 C CA . THR A 1 249 ? 7.065 6.521 17.093 1.00 90.44 249 THR A CA 1
ATOM 1936 C C . THR A 1 249 ? 5.563 6.552 16.820 1.00 90.44 249 THR A C 1
ATOM 1938 O O . THR A 1 249 ? 4.825 7.182 17.575 1.00 90.44 249 THR A O 1
ATOM 1941 N N . ILE A 1 250 ? 5.099 5.817 15.805 1.00 93.31 250 ILE A N 1
ATOM 1942 C CA . ILE A 1 250 ? 3.677 5.648 15.481 1.00 93.31 250 ILE A CA 1
ATOM 1943 C C . ILE A 1 250 ? 2.952 4.980 16.646 1.00 93.31 250 ILE A C 1
ATOM 1945 O O . ILE A 1 250 ? 1.996 5.539 17.185 1.00 93.31 250 ILE A O 1
ATOM 1949 N N . LEU A 1 251 ? 3.453 3.824 17.094 1.00 93.19 251 LEU A N 1
ATOM 1950 C CA . LEU A 1 251 ? 2.837 3.078 18.190 1.00 93.19 251 LEU A CA 1
ATOM 1951 C C . LEU A 1 251 ? 2.809 3.893 19.491 1.00 93.19 251 LEU A C 1
ATOM 1953 O O . LEU A 1 251 ? 1.775 3.964 20.153 1.00 93.19 251 LEU A O 1
ATOM 1957 N N . MET A 1 252 ? 3.924 4.539 19.847 1.00 92.69 252 MET A N 1
ATOM 1958 C CA . MET A 1 252 ? 4.012 5.356 21.060 1.00 92.69 252 MET A CA 1
ATOM 1959 C C . MET A 1 252 ? 3.115 6.594 20.980 1.00 92.69 252 MET A C 1
ATOM 1961 O O . MET A 1 252 ? 2.540 6.971 21.996 1.00 92.69 252 MET A O 1
ATOM 1965 N N . SER A 1 253 ? 2.937 7.195 19.800 1.00 94.06 253 SER A N 1
ATOM 1966 C CA . SER A 1 253 ? 2.023 8.333 19.628 1.00 94.06 253 SER A CA 1
ATOM 1967 C C . SER A 1 253 ? 0.569 7.937 19.872 1.00 94.06 253 SER A C 1
ATOM 1969 O O . SER A 1 253 ? -0.160 8.683 20.518 1.00 94.06 253 SER A O 1
ATOM 1971 N N . LEU A 1 254 ? 0.152 6.753 19.418 1.00 95.25 254 LEU A N 1
ATOM 1972 C CA . LEU A 1 254 ? -1.206 6.253 19.651 1.00 95.25 254 LEU A CA 1
ATOM 1973 C C . LEU A 1 254 ? -1.446 5.895 21.125 1.00 95.25 254 LEU A C 1
ATOM 1975 O O . LEU A 1 254 ? -2.507 6.208 21.664 1.00 95.25 254 LEU A O 1
ATOM 1979 N N . ILE A 1 255 ? -0.459 5.274 21.781 1.00 94.00 255 ILE A N 1
ATOM 1980 C CA . ILE A 1 255 ? -0.543 4.892 23.199 1.00 94.00 255 ILE A CA 1
ATOM 1981 C C . ILE A 1 255 ? -0.499 6.132 24.098 1.00 94.00 255 ILE A C 1
ATOM 1983 O O . ILE A 1 255 ? -1.447 6.409 24.822 1.00 94.00 255 ILE A O 1
ATOM 1987 N N . PHE A 1 256 ? 0.577 6.920 24.049 1.00 95.00 256 PHE A N 1
ATOM 1988 C CA . PHE A 1 256 ? 0.731 8.072 24.945 1.00 95.00 256 PHE A CA 1
ATOM 1989 C C . PHE A 1 256 ? -0.157 9.258 24.559 1.00 95.00 256 PHE A C 1
ATOM 1991 O O . PHE A 1 256 ? -0.460 10.090 25.409 1.00 95.00 256 PHE A O 1
ATOM 1998 N N . GLY A 1 257 ? -0.635 9.309 23.313 1.00 94.75 257 GLY A N 1
ATOM 1999 C CA . GLY A 1 257 ? -1.706 10.216 22.899 1.00 94.75 257 GLY A CA 1
ATOM 2000 C C . GLY A 1 257 ? -3.086 9.833 23.447 1.00 94.75 257 GLY A C 1
ATOM 2001 O O . GLY A 1 257 ? -4.057 10.559 23.216 1.00 94.75 257 GLY A O 1
ATOM 2002 N N . GLY A 1 258 ? -3.210 8.706 24.155 1.00 95.62 258 GLY A N 1
ATOM 2003 C CA . GLY A 1 258 ? -4.457 8.245 24.762 1.00 95.62 258 GLY A CA 1
ATOM 2004 C C . GLY A 1 258 ? -5.494 7.751 23.749 1.00 95.62 258 GLY A C 1
ATOM 2005 O O . GLY A 1 258 ? -6.686 7.726 24.059 1.00 95.62 258 GLY A O 1
ATOM 2006 N N . VAL A 1 259 ? -5.089 7.465 22.506 1.00 96.19 259 VAL A N 1
ATOM 2007 C CA . VAL A 1 259 ? -6.024 7.114 21.425 1.00 96.19 259 VAL A CA 1
ATOM 2008 C C . VAL A 1 259 ? -6.653 5.753 21.715 1.00 96.19 259 VAL A C 1
ATOM 2010 O O . VAL A 1 259 ? -7.865 5.596 21.606 1.00 96.19 259 VAL A O 1
ATOM 2013 N N . LEU A 1 260 ? -5.856 4.775 22.149 1.00 95.44 260 LEU A N 1
ATOM 2014 C CA . LEU A 1 260 ? -6.351 3.422 22.426 1.00 95.44 260 LEU A CA 1
ATOM 2015 C C . LEU A 1 260 ? -7.228 3.358 23.688 1.00 95.44 260 LEU A C 1
ATOM 2017 O O . LEU A 1 260 ? -8.085 2.485 23.795 1.00 95.44 260 LEU A O 1
ATOM 2021 N N . GLU A 1 261 ? -7.051 4.291 24.624 1.00 95.25 261 GLU A N 1
ATOM 2022 C CA . GLU A 1 261 ? -7.897 4.470 25.805 1.00 95.25 261 GLU A CA 1
ATOM 2023 C C . GLU A 1 261 ? -9.252 5.086 25.444 1.00 95.25 261 GLU A C 1
ATOM 2025 O O . GLU A 1 261 ? -10.275 4.670 25.989 1.00 95.25 261 GLU A O 1
ATOM 2030 N N . ARG A 1 262 ? -9.271 6.057 24.518 1.00 96.31 262 ARG A N 1
ATOM 2031 C CA . ARG A 1 262 ? -10.512 6.670 24.015 1.00 96.31 262 ARG A CA 1
ATOM 2032 C C . ARG A 1 262 ? -11.305 5.723 23.112 1.00 96.31 262 ARG A C 1
ATOM 2034 O O . ARG A 1 262 ? -12.530 5.714 23.187 1.00 96.31 262 ARG A O 1
ATOM 2041 N N . TYR A 1 263 ? -10.621 4.898 22.316 1.00 96.69 263 TYR A N 1
ATOM 2042 C CA . TYR A 1 263 ? -11.228 3.967 21.356 1.00 96.69 263 TYR A CA 1
ATOM 2043 C C . TYR A 1 263 ? -10.833 2.508 21.657 1.00 96.69 263 TYR A C 1
ATOM 2045 O O . TYR A 1 263 ? -10.077 1.896 20.898 1.00 96.69 263 TYR A O 1
ATOM 2053 N N . PRO A 1 264 ? -11.356 1.899 22.740 1.00 94.50 264 PRO A N 1
ATOM 2054 C CA . PRO A 1 264 ? -10.895 0.596 23.242 1.00 94.50 264 PRO A CA 1
ATOM 2055 C C . PRO A 1 264 ? -11.185 -0.593 22.312 1.00 94.50 264 PRO A C 1
ATOM 2057 O O . PRO A 1 264 ? -10.645 -1.682 22.505 1.00 94.50 264 PRO A O 1
ATOM 2060 N N . THR A 1 265 ? -12.055 -0.416 21.317 1.00 90.69 265 THR A N 1
ATOM 2061 C CA . THR A 1 265 ? -12.386 -1.422 20.296 1.00 90.69 265 THR A CA 1
ATOM 2062 C C . THR A 1 265 ? -11.530 -1.298 19.035 1.00 90.69 265 THR A C 1
ATOM 2064 O O . THR A 1 265 ? -11.569 -2.193 18.184 1.00 90.69 265 THR A O 1
ATOM 2067 N N . MET A 1 266 ? -10.767 -0.209 18.894 1.00 95.88 266 MET A N 1
ATOM 2068 C CA . MET A 1 266 ? -9.931 0.031 17.725 1.00 95.88 266 MET A CA 1
ATOM 2069 C C . MET A 1 266 ? -8.775 -0.971 17.687 1.00 95.88 266 MET A C 1
ATOM 2071 O O . MET A 1 266 ? -8.103 -1.228 18.686 1.00 95.88 266 MET A O 1
ATOM 2075 N N . ARG A 1 267 ? -8.535 -1.543 16.506 1.00 96.50 267 ARG A N 1
ATOM 2076 C CA . ARG A 1 267 ? -7.438 -2.484 16.263 1.00 96.50 267 ARG A CA 1
ATOM 2077 C C . ARG A 1 267 ? -6.382 -1.790 15.423 1.00 96.50 267 ARG A C 1
ATOM 2079 O O . ARG A 1 267 ? -6.712 -1.281 14.359 1.00 96.50 267 ARG A O 1
ATOM 2086 N N . VAL A 1 268 ? -5.141 -1.800 15.899 1.00 96.25 268 VAL A N 1
ATOM 2087 C CA . VAL A 1 268 ? -3.995 -1.207 15.205 1.00 96.25 268 VAL A CA 1
ATOM 2088 C C . VAL A 1 268 ? -3.039 -2.307 14.765 1.00 96.25 268 VAL A C 1
ATOM 2090 O O . VAL A 1 268 ? -2.716 -3.196 15.555 1.00 96.25 268 VAL A O 1
ATOM 2093 N N . VAL A 1 269 ? -2.572 -2.229 13.523 1.00 96.25 269 VAL A N 1
ATOM 2094 C CA . VAL A 1 269 ? -1.570 -3.131 12.951 1.00 96.25 269 VAL A CA 1
ATOM 2095 C C . VAL A 1 269 ? -0.393 -2.313 12.434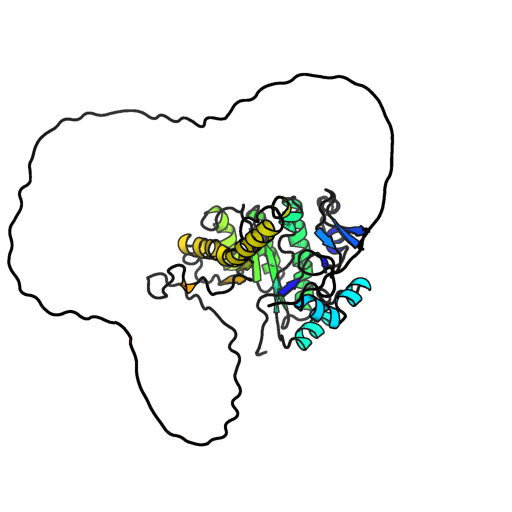 1.00 96.25 269 VAL A C 1
ATOM 2097 O O . VAL A 1 269 ? -0.566 -1.296 11.767 1.00 96.25 269 VAL A O 1
ATOM 2100 N N . ILE A 1 270 ? 0.820 -2.763 12.738 1.00 94.62 270 ILE A N 1
ATOM 2101 C CA . ILE A 1 270 ? 2.054 -2.143 12.260 1.00 94.62 270 ILE A CA 1
ATOM 2102 C C . ILE A 1 270 ? 2.692 -3.094 11.238 1.00 94.62 270 ILE A C 1
ATOM 2104 O O . ILE A 1 270 ? 3.106 -4.196 11.599 1.00 94.62 270 ILE A O 1
ATOM 2108 N N . GLY A 1 271 ? 2.718 -2.679 9.969 1.00 93.25 271 GLY A N 1
ATOM 2109 C CA . GLY A 1 271 ? 3.228 -3.453 8.828 1.00 93.25 271 GLY A CA 1
ATOM 2110 C C . GLY A 1 271 ? 4.730 -3.265 8.600 1.00 93.25 271 GLY A C 1
ATOM 2111 O O . GLY A 1 271 ? 5.274 -2.198 8.892 1.00 93.25 271 GLY A O 1
ATOM 2112 N N . GLU A 1 272 ? 5.398 -4.315 8.115 1.00 92.25 272 GLU A N 1
ATOM 2113 C CA . GLU A 1 272 ? 6.836 -4.391 7.789 1.00 92.25 272 GLU A CA 1
ATOM 2114 C C . GLU A 1 272 ? 7.828 -3.890 8.880 1.00 92.25 272 GLU A C 1
ATOM 2116 O O . GLU A 1 272 ? 9.022 -3.704 8.637 1.00 92.25 272 GLU A O 1
ATOM 2121 N N . SER A 1 273 ? 7.398 -3.715 10.137 1.00 90.88 273 SER A N 1
ATOM 2122 C CA . SER A 1 273 ? 8.231 -3.122 11.202 1.00 90.88 273 SER A CA 1
ATOM 2123 C C . SER A 1 273 ? 9.086 -4.105 11.995 1.00 90.88 273 SER A C 1
ATOM 2125 O O . SER A 1 273 ? 9.773 -3.700 12.932 1.00 90.88 273 SER A O 1
ATOM 2127 N N . GLY A 1 274 ? 8.964 -5.406 11.733 1.00 88.19 274 GLY A N 1
ATOM 2128 C CA . GLY A 1 274 ? 9.453 -6.428 12.657 1.00 88.19 274 GLY A CA 1
ATOM 2129 C C . GLY A 1 274 ? 8.860 -6.282 14.070 1.00 88.19 274 GLY A C 1
ATOM 2130 O O . GLY A 1 274 ? 8.009 -5.432 14.337 1.00 88.19 274 GLY A O 1
ATOM 2131 N N . ILE A 1 275 ? 9.317 -7.134 14.990 1.00 88.31 275 ILE A N 1
ATOM 2132 C CA . ILE A 1 275 ? 8.839 -7.149 16.388 1.00 88.31 275 ILE A CA 1
ATOM 2133 C C . ILE A 1 275 ? 9.965 -7.034 17.423 1.00 88.31 275 ILE A C 1
ATOM 2135 O O . ILE A 1 275 ? 9.698 -6.913 18.609 1.00 88.31 275 ILE A O 1
ATOM 2139 N N . GLY A 1 276 ? 11.235 -7.060 17.007 1.00 87.12 276 GLY A N 1
ATOM 2140 C CA . GLY A 1 276 ? 12.367 -7.109 17.945 1.00 87.12 276 GLY A CA 1
ATOM 2141 C C . GLY A 1 276 ? 12.504 -5.871 18.839 1.00 87.12 276 GLY A C 1
ATOM 2142 O O . GLY A 1 276 ? 13.032 -5.962 19.943 1.00 87.12 276 GLY A O 1
ATOM 2143 N N . TRP A 1 277 ? 12.005 -4.716 18.392 1.00 86.12 277 TRP A N 1
ATOM 2144 C CA . TRP A 1 277 ? 12.085 -3.464 19.144 1.00 86.12 277 TRP A CA 1
ATOM 2145 C C . TRP A 1 277 ? 11.002 -3.343 20.224 1.00 86.12 277 TRP A C 1
ATOM 2147 O O . TRP A 1 277 ? 11.217 -2.630 21.206 1.00 86.12 277 TRP A O 1
ATOM 2157 N N . THR A 1 278 ? 9.880 -4.065 20.108 1.00 81.25 278 THR A N 1
ATOM 2158 C CA . THR A 1 278 ? 8.704 -3.856 20.972 1.00 81.25 278 THR A CA 1
ATOM 2159 C C . THR A 1 278 ? 8.987 -4.169 22.441 1.00 81.25 278 THR A C 1
ATOM 2161 O O . THR A 1 278 ? 8.431 -3.520 23.322 1.00 81.25 278 THR A O 1
ATOM 2164 N N . SER A 1 279 ? 9.887 -5.115 22.730 1.00 70.50 279 SER A N 1
ATOM 2165 C CA . SER A 1 279 ? 10.321 -5.434 24.098 1.00 70.50 279 SER A CA 1
ATOM 2166 C C . SER A 1 279 ? 11.290 -4.405 24.688 1.00 70.50 279 SER A C 1
ATOM 2168 O O . SER A 1 279 ? 11.359 -4.251 25.902 1.00 70.50 279 SER A O 1
ATOM 2170 N N . SER A 1 280 ? 12.061 -3.712 23.844 1.00 60.25 280 SER A N 1
ATOM 2171 C CA . SER A 1 280 ? 13.101 -2.767 24.278 1.00 60.25 280 SER A CA 1
ATOM 2172 C C . SER A 1 280 ? 12.566 -1.372 24.605 1.00 60.25 280 SER A C 1
ATOM 2174 O O . SER A 1 280 ? 13.175 -0.656 25.395 1.00 60.25 280 SER A O 1
ATOM 2176 N N . SER A 1 281 ? 11.399 -0.996 24.070 1.00 56.06 281 SER A N 1
ATOM 2177 C CA . SER A 1 281 ? 10.771 0.319 24.277 1.00 56.06 281 SER A CA 1
ATOM 2178 C C . SER A 1 281 ? 10.179 0.526 25.684 1.00 56.06 281 SER A C 1
ATOM 2180 O O . SER A 1 281 ? 9.323 1.383 25.870 1.00 56.06 281 SER A O 1
ATOM 2182 N N . GLY A 1 282 ? 10.609 -0.254 26.684 1.00 48.12 282 GLY A N 1
ATOM 2183 C CA . GLY A 1 282 ? 10.147 -0.145 28.073 1.00 48.12 282 GLY A CA 1
ATOM 2184 C C . GLY A 1 282 ? 8.753 -0.725 28.331 1.00 48.12 282 GLY A C 1
ATOM 2185 O O . GLY A 1 282 ? 8.209 -0.552 29.421 1.00 48.12 282 GLY A O 1
ATOM 2186 N N . TRP A 1 283 ? 8.168 -1.431 27.359 1.00 49.34 283 TRP A N 1
ATOM 2187 C CA . TRP A 1 283 ? 6.866 -2.068 27.518 1.00 49.34 283 TRP A CA 1
ATOM 2188 C C . TRP A 1 283 ? 6.987 -3.326 28.387 1.00 49.34 283 TRP A C 1
ATOM 2190 O O . TRP A 1 283 ? 7.533 -4.347 27.969 1.00 49.34 283 TRP A O 1
ATOM 2200 N N . THR A 1 284 ? 6.448 -3.259 29.605 1.00 46.97 284 THR A N 1
ATOM 2201 C CA . THR A 1 284 ? 6.096 -4.447 30.387 1.00 46.97 284 THR A CA 1
ATOM 2202 C C . THR A 1 284 ? 4.570 -4.563 30.425 1.00 46.97 284 THR A C 1
ATOM 2204 O O . THR A 1 284 ? 3.902 -3.567 30.702 1.00 46.97 284 THR A O 1
ATOM 2207 N N . PRO A 1 285 ? 3.982 -5.754 30.200 1.00 47.78 285 PRO A N 1
ATOM 2208 C CA . PRO A 1 285 ? 2.528 -5.962 30.267 1.00 47.78 285 PRO A CA 1
ATOM 2209 C C . PRO A 1 285 ? 1.881 -5.643 31.630 1.00 47.78 285 PRO A C 1
ATOM 2211 O O . PRO A 1 285 ? 0.663 -5.695 31.758 1.00 47.78 285 PRO A O 1
ATOM 2214 N N . ASN A 1 286 ? 2.677 -5.337 32.659 1.00 42.34 286 ASN A N 1
ATOM 2215 C CA . ASN A 1 286 ? 2.238 -5.147 34.037 1.00 42.34 286 ASN A CA 1
ATOM 2216 C C . ASN A 1 286 ? 2.496 -3.705 34.492 1.00 42.34 286 ASN A C 1
ATOM 2218 O O . ASN A 1 286 ? 3.441 -3.437 35.230 1.00 42.34 286 ASN A O 1
ATOM 2222 N N . GLY A 1 287 ? 1.641 -2.771 34.069 1.00 38.47 287 GLY A N 1
ATOM 2223 C CA . GLY A 1 287 ? 1.770 -1.368 34.467 1.00 38.47 287 GLY A CA 1
ATOM 2224 C C . GLY A 1 287 ? 0.619 -0.462 34.030 1.00 38.47 287 GLY A C 1
ATOM 2225 O O . GLY A 1 287 ? 0.840 0.487 33.298 1.00 38.47 287 GLY A O 1
ATOM 2226 N N . ARG A 1 288 ? -0.605 -0.724 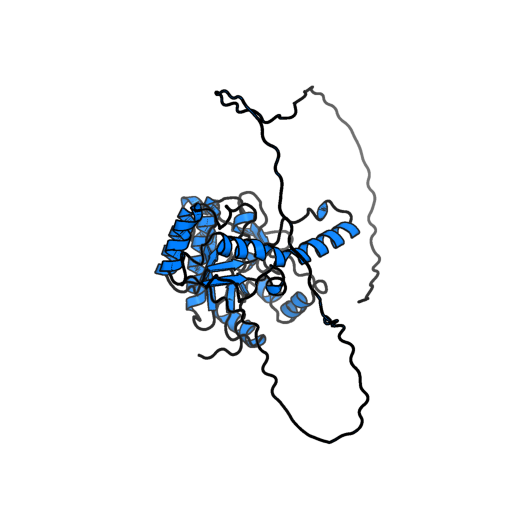34.511 1.00 37.00 288 ARG A N 1
ATOM 2227 C CA . ARG A 1 288 ? -1.744 0.229 34.566 1.00 37.00 288 ARG A CA 1
ATOM 2228 C C . ARG A 1 288 ? -2.350 0.807 33.272 1.00 37.00 288 ARG A C 1
ATOM 2230 O O . ARG A 1 288 ? -3.230 1.652 33.395 1.00 37.00 288 ARG A O 1
ATOM 2237 N N . THR A 1 289 ? -2.043 0.310 32.079 1.00 40.41 289 THR A N 1
ATOM 2238 C CA . THR A 1 289 ? -2.851 0.598 30.874 1.00 40.41 289 THR A CA 1
ATOM 2239 C C . THR A 1 289 ? -3.431 -0.698 30.307 1.00 40.41 289 THR A C 1
ATOM 2241 O O . THR A 1 289 ? -2.728 -1.671 30.053 1.00 40.41 289 THR A O 1
ATOM 2244 N N . SER A 1 290 ? -4.760 -0.770 30.211 1.00 32.66 290 SER A N 1
ATOM 2245 C CA . SER A 1 290 ? -5.527 -2.006 29.993 1.00 32.66 290 SER A CA 1
ATOM 2246 C C . SER A 1 290 ? -5.674 -2.429 28.524 1.00 32.66 290 SER A C 1
ATOM 2248 O O . SER A 1 290 ? -6.607 -3.165 28.196 1.00 32.66 290 SER A O 1
ATOM 2250 N N . SER A 1 291 ? -4.802 -1.990 27.615 1.00 40.97 291 SER A N 1
ATOM 2251 C CA . SER A 1 291 ? -4.903 -2.371 26.204 1.00 40.97 291 SER A CA 1
ATOM 2252 C C . SER A 1 291 ? -4.266 -3.748 25.968 1.00 40.97 291 SER A C 1
ATOM 2254 O O . SER A 1 291 ? -3.060 -3.957 26.091 1.00 40.97 291 SER A O 1
ATOM 2256 N N . ARG A 1 292 ? -5.102 -4.744 25.642 1.00 37.91 292 ARG A N 1
ATOM 2257 C CA . ARG A 1 292 ? -4.651 -6.082 25.230 1.00 37.91 292 ARG A CA 1
ATOM 2258 C C . ARG A 1 292 ? -4.036 -5.998 23.831 1.00 37.91 292 ARG A C 1
ATOM 2260 O O . ARG A 1 292 ? -4.740 -6.157 22.840 1.00 37.91 292 ARG A O 1
ATOM 2267 N N . ILE A 1 293 ? -2.727 -5.780 23.746 1.00 44.12 293 ILE A N 1
ATOM 2268 C CA . ILE A 1 293 ? -1.975 -5.921 22.493 1.00 44.12 293 ILE A CA 1
ATOM 2269 C C . ILE A 1 293 ? -1.526 -7.383 22.373 1.00 44.12 293 ILE A C 1
ATOM 2271 O O . ILE A 1 293 ? -0.778 -7.884 23.211 1.00 44.12 293 ILE A O 1
ATOM 2275 N N . SER A 1 294 ? -2.006 -8.089 21.346 1.00 39.03 294 SER A N 1
ATOM 2276 C CA . SER A 1 294 ? -1.556 -9.446 21.017 1.00 39.03 294 SER A CA 1
ATOM 2277 C C . SER A 1 294 ? -0.560 -9.382 19.863 1.00 39.03 294 SER A C 1
A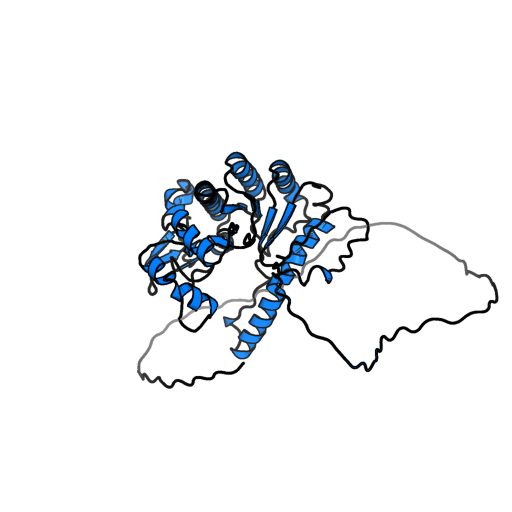TOM 2279 O O . SER A 1 294 ? -0.906 -8.934 18.775 1.00 39.03 294 SER A O 1
ATOM 2281 N N . ALA A 1 295 ? 0.673 -9.834 20.093 1.00 38.25 295 ALA A N 1
ATOM 2282 C CA . ALA A 1 295 ? 1.637 -10.082 19.027 1.00 38.25 295 ALA A CA 1
ATOM 2283 C C . ALA A 1 295 ? 1.484 -11.535 18.550 1.00 38.25 295 ALA A C 1
ATOM 2285 O O . ALA A 1 295 ? 1.761 -12.469 19.308 1.00 38.25 295 ALA A O 1
ATOM 2286 N N . SER A 1 296 ? 1.045 -11.753 17.307 1.00 35.66 296 SER A N 1
ATOM 2287 C CA . SER A 1 296 ? 1.033 -13.088 16.700 1.00 35.66 296 SER A CA 1
ATOM 2288 C C . SER A 1 296 ? 2.277 -13.288 15.834 1.00 35.66 296 SER A C 1
ATOM 2290 O O . SER A 1 296 ? 2.369 -12.745 14.737 1.00 35.66 296 SER A O 1
ATOM 2292 N N . ALA A 1 297 ? 3.225 -14.097 16.304 1.00 33.34 297 ALA A N 1
ATOM 2293 C CA . ALA A 1 297 ? 4.259 -14.675 15.451 1.00 33.34 297 ALA A CA 1
ATOM 2294 C C . ALA A 1 297 ? 3.745 -16.006 14.877 1.00 33.34 297 ALA A C 1
ATOM 2296 O O . ALA A 1 297 ? 3.210 -16.832 15.624 1.00 33.34 297 ALA A O 1
ATOM 2297 N N . ALA A 1 298 ? 3.901 -16.220 13.568 1.00 29.80 298 ALA A N 1
ATOM 2298 C CA . ALA A 1 298 ? 3.538 -17.471 12.908 1.00 29.80 298 ALA A CA 1
ATOM 2299 C C . ALA A 1 298 ? 4.290 -18.648 13.560 1.00 29.80 298 ALA A C 1
ATOM 2301 O O . ALA A 1 298 ? 5.513 -18.759 13.468 1.00 29.80 298 ALA A O 1
ATOM 2302 N N . ARG A 1 299 ? 3.564 -19.530 14.256 1.00 29.09 299 ARG A N 1
ATOM 2303 C CA . ARG A 1 299 ? 4.133 -20.763 14.812 1.00 29.09 299 ARG A CA 1
ATOM 2304 C C . ARG A 1 299 ? 4.207 -21.793 13.688 1.00 29.09 299 ARG A C 1
ATOM 2306 O O . ARG A 1 299 ? 3.171 -22.269 13.238 1.00 29.09 299 ARG A O 1
ATOM 2313 N N . ARG A 1 300 ? 5.413 -22.180 13.259 1.00 28.36 300 ARG A N 1
ATOM 2314 C CA . ARG A 1 300 ? 5.585 -23.421 12.486 1.00 28.36 300 ARG A CA 1
ATOM 2315 C C . ARG A 1 300 ? 5.216 -24.601 13.381 1.00 28.36 300 ARG A C 1
ATOM 2317 O O . ARG A 1 300 ? 5.828 -24.792 14.430 1.00 28.36 300 ARG A O 1
ATOM 2324 N N . ALA A 1 301 ? 4.239 -25.397 12.960 1.00 29.39 301 ALA A N 1
ATOM 2325 C CA . ALA A 1 301 ? 3.994 -26.705 13.545 1.00 29.39 301 ALA A CA 1
ATOM 2326 C C . ALA A 1 301 ? 5.130 -27.650 13.121 1.00 29.39 301 ALA A C 1
ATOM 2328 O O . ALA A 1 301 ? 5.244 -28.020 11.955 1.00 29.39 301 ALA A O 1
ATOM 2329 N N . SER A 1 302 ? 6.007 -28.016 14.056 1.00 31.20 302 SER A N 1
ATOM 2330 C CA . SER A 1 302 ? 6.935 -29.129 13.864 1.00 31.20 302 SER A CA 1
ATOM 2331 C C . SER A 1 302 ? 6.167 -30.441 14.029 1.00 31.20 302 SER A C 1
ATOM 2333 O O . SER A 1 302 ? 5.785 -30.804 15.143 1.00 31.20 302 SER A O 1
ATOM 2335 N N . THR A 1 303 ? 5.929 -31.156 12.934 1.00 34.12 303 THR A N 1
ATOM 2336 C CA . THR A 1 303 ? 5.444 -32.538 12.972 1.00 34.12 303 THR A CA 1
ATOM 2337 C C . THR A 1 303 ? 6.573 -33.443 13.450 1.00 34.12 303 THR A C 1
ATOM 2339 O O . THR A 1 303 ? 7.645 -33.486 12.846 1.00 34.12 303 THR A O 1
ATOM 2342 N N . GLY A 1 304 ? 6.343 -34.134 14.563 1.00 28.62 304 GLY A N 1
ATOM 2343 C CA . GLY A 1 304 ? 7.281 -35.096 15.123 1.00 28.62 304 GLY A CA 1
ATOM 2344 C C . GLY A 1 304 ? 7.337 -36.391 14.315 1.00 28.62 304 GLY A C 1
ATOM 2345 O O . GLY A 1 304 ? 6.313 -36.913 13.886 1.00 28.62 304 GLY A O 1
ATOM 2346 N N . ALA A 1 305 ? 8.540 -36.941 14.190 1.00 31.22 305 ALA A N 1
ATOM 2347 C CA . ALA A 1 305 ? 8.772 -38.357 13.950 1.00 31.22 305 ALA A CA 1
ATOM 2348 C C . ALA A 1 305 ? 9.765 -38.831 15.018 1.00 31.22 305 ALA A C 1
ATOM 2350 O O . ALA A 1 305 ? 10.887 -38.334 15.106 1.00 31.22 305 ALA A O 1
ATOM 2351 N N . GLY A 1 306 ? 9.313 -39.730 15.891 1.00 28.39 306 GLY A N 1
ATOM 2352 C CA . GLY A 1 306 ? 10.140 -40.351 16.918 1.00 28.39 306 GLY A CA 1
ATOM 2353 C C . GLY A 1 306 ? 10.792 -41.638 16.419 1.00 28.39 306 GLY A C 1
ATOM 2354 O O . GLY A 1 306 ? 10.176 -42.402 15.686 1.00 28.39 306 GLY A O 1
ATOM 2355 N N . SER A 1 307 ? 12.012 -41.907 16.884 1.00 28.61 307 SER A N 1
ATOM 2356 C CA . SER A 1 307 ? 12.511 -43.259 17.169 1.00 28.61 307 SER A CA 1
ATOM 2357 C C . SER A 1 307 ? 13.775 -43.175 18.036 1.00 28.61 307 SER A C 1
ATOM 2359 O O . SER A 1 307 ? 14.559 -42.237 17.935 1.00 28.61 307 SER A O 1
ATOM 2361 N N . ALA A 1 308 ? 13.914 -44.127 18.954 1.00 31.23 308 ALA A N 1
ATOM 2362 C CA . ALA A 1 308 ? 14.665 -44.051 20.203 1.00 31.23 308 ALA A CA 1
ATOM 2363 C C . ALA A 1 308 ? 16.046 -44.741 20.185 1.00 31.23 308 ALA A C 1
ATOM 2365 O O . ALA A 1 308 ? 16.204 -45.743 19.495 1.00 31.23 308 ALA A O 1
ATOM 2366 N N . ARG A 1 309 ? 16.975 -44.305 21.068 1.00 27.94 309 ARG A N 1
ATOM 2367 C CA . ARG A 1 309 ? 17.735 -45.143 22.049 1.00 27.94 309 ARG A CA 1
ATOM 2368 C C . ARG A 1 309 ? 18.826 -44.361 22.840 1.00 27.94 309 ARG A C 1
ATOM 2370 O O . ARG A 1 309 ? 19.861 -44.037 22.287 1.00 27.94 309 ARG A O 1
ATOM 2377 N N . ARG A 1 310 ? 18.535 -44.099 24.133 1.00 30.91 310 ARG A N 1
ATOM 2378 C CA . ARG A 1 310 ? 19.253 -44.358 25.431 1.00 30.91 310 ARG A CA 1
ATOM 2379 C C . ARG A 1 310 ? 20.803 -44.170 25.627 1.00 30.91 310 ARG A C 1
ATOM 2381 O O . ARG A 1 310 ? 21.525 -44.086 24.653 1.00 30.91 310 ARG A O 1
ATOM 2388 N N . PRO A 1 311 ? 21.329 -44.068 26.888 1.00 44.34 311 PRO A N 1
ATOM 23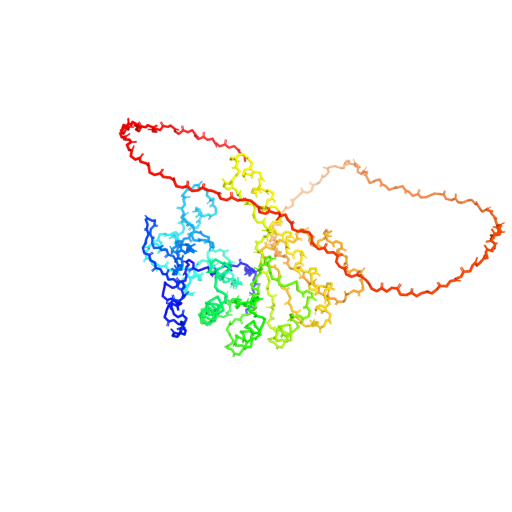89 C CA . PRO A 1 311 ? 21.998 -42.852 27.400 1.00 44.34 311 PRO A CA 1
ATOM 2390 C C . PRO A 1 311 ? 23.398 -43.068 28.059 1.00 44.34 311 PRO A C 1
ATOM 2392 O O . PRO A 1 311 ? 23.941 -44.167 28.017 1.00 44.34 311 PRO A O 1
ATOM 2395 N N . THR A 1 312 ? 23.888 -42.023 28.763 1.00 27.53 312 THR A N 1
ATOM 2396 C CA . THR A 1 312 ? 25.080 -41.834 29.655 1.00 27.53 312 THR A CA 1
ATOM 2397 C C . THR A 1 312 ? 26.126 -40.891 29.024 1.00 27.53 312 THR A C 1
ATOM 2399 O O . THR A 1 312 ? 26.390 -41.009 27.842 1.00 27.53 312 THR A O 1
ATOM 2402 N N . ARG A 1 313 ? 26.711 -39.858 29.660 1.00 27.42 313 ARG A N 1
ATOM 2403 C CA . ARG A 1 313 ? 27.047 -39.514 31.061 1.00 27.42 313 ARG A CA 1
ATOM 2404 C C . ARG A 1 313 ? 27.011 -37.975 31.266 1.00 27.42 313 ARG A C 1
ATOM 2406 O O . ARG A 1 313 ? 27.256 -37.221 30.334 1.00 27.42 313 ARG A O 1
ATOM 2413 N N . ARG A 1 314 ? 26.745 -37.537 32.506 1.00 27.25 314 ARG A N 1
ATOM 2414 C CA . ARG A 1 314 ? 26.833 -36.152 33.035 1.00 27.25 314 ARG A CA 1
ATOM 2415 C C . ARG A 1 314 ? 28.275 -35.628 33.101 1.00 27.25 314 ARG A C 1
ATOM 2417 O O . ARG A 1 314 ? 29.115 -36.423 33.503 1.00 27.25 314 ARG A O 1
ATOM 2424 N N . ILE A 1 315 ? 28.472 -34.304 32.951 1.00 26.39 315 ILE A N 1
ATOM 2425 C CA . ILE A 1 315 ? 29.239 -33.413 33.866 1.00 26.39 315 ILE A CA 1
ATOM 2426 C C . ILE A 1 315 ? 28.570 -32.006 33.878 1.00 26.39 315 ILE A C 1
ATOM 2428 O O . ILE A 1 315 ? 28.113 -31.537 32.840 1.00 26.39 315 ILE A O 1
ATOM 2432 N N . ALA A 1 316 ? 28.445 -31.406 35.075 1.00 24.14 316 ALA A N 1
ATOM 2433 C CA . ALA A 1 316 ? 27.955 -30.048 35.409 1.00 24.14 316 ALA A CA 1
ATOM 2434 C C . ALA A 1 316 ? 28.954 -28.943 34.951 1.00 24.14 316 ALA A C 1
ATOM 2436 O O . ALA A 1 316 ? 30.005 -29.291 34.440 1.00 24.14 316 ALA A O 1
ATOM 2437 N N . SER A 1 317 ? 28.792 -27.618 35.044 1.00 24.47 317 SER A N 1
ATOM 2438 C CA . SER A 1 317 ? 28.086 -26.658 35.921 1.00 24.47 317 SER A CA 1
ATOM 2439 C C . SER A 1 317 ? 28.082 -25.292 35.187 1.00 24.47 317 SER A C 1
ATOM 2441 O O . SER A 1 317 ? 29.059 -24.978 34.517 1.00 24.47 317 SER A O 1
ATOM 2443 N N . ALA A 1 318 ? 26.988 -24.531 35.092 1.00 26.00 318 ALA A N 1
ATOM 2444 C CA . ALA A 1 318 ? 26.508 -23.486 36.015 1.00 26.00 318 ALA A CA 1
ATOM 2445 C C . ALA A 1 318 ? 27.519 -22.379 36.402 1.00 26.00 318 ALA A C 1
ATOM 2447 O O . ALA A 1 318 ? 28.477 -22.648 37.119 1.00 26.00 318 ALA A O 1
ATOM 2448 N N . SER A 1 319 ? 27.191 -21.126 36.056 1.00 24.69 319 SER A N 1
ATOM 2449 C CA . SER A 1 319 ? 27.451 -19.942 36.896 1.00 24.69 319 SER A CA 1
ATOM 2450 C C . SER A 1 319 ? 26.560 -18.754 36.489 1.00 24.69 319 SER A C 1
ATOM 2452 O O . SER A 1 319 ? 26.873 -17.945 35.623 1.00 24.69 319 SER A O 1
ATOM 2454 N N . SER A 1 320 ? 25.411 -18.664 37.157 1.00 24.30 320 SER A N 1
ATOM 2455 C CA . SER A 1 320 ? 24.669 -17.429 37.413 1.00 24.30 320 SER A CA 1
ATOM 2456 C C . SER A 1 320 ? 25.353 -16.674 38.556 1.00 24.30 320 SER A C 1
ATOM 2458 O O . SER A 1 320 ? 25.632 -17.279 39.590 1.00 24.30 320 SER A O 1
ATOM 2460 N N . CYS A 1 321 ? 25.590 -15.371 38.407 1.00 20.75 321 CYS A N 1
ATOM 2461 C CA . CYS A 1 321 ? 26.050 -14.523 39.505 1.00 20.75 321 CYS A CA 1
ATOM 2462 C C . CYS A 1 321 ? 24.846 -13.772 40.088 1.00 20.75 321 CYS A C 1
ATOM 2464 O O . CYS A 1 321 ? 24.319 -12.846 39.476 1.00 20.75 321 CYS A O 1
ATOM 2466 N N . SER A 1 322 ? 24.392 -14.221 41.255 1.00 22.97 322 SER A N 1
ATOM 2467 C CA . SER A 1 322 ? 23.440 -13.536 42.128 1.00 22.97 322 SER A CA 1
ATOM 2468 C C . SER A 1 322 ? 24.082 -13.447 43.507 1.00 22.97 322 SER A C 1
ATOM 2470 O O . SER A 1 322 ? 24.384 -14.482 44.101 1.00 22.97 322 SER A O 1
ATOM 2472 N N . THR A 1 323 ? 24.286 -12.237 44.018 1.00 23.34 323 THR A N 1
ATOM 2473 C CA . THR A 1 323 ? 24.804 -12.007 45.372 1.00 23.34 323 THR A CA 1
ATOM 2474 C C . THR A 1 323 ? 23.646 -11.554 46.257 1.00 23.34 323 THR A C 1
ATOM 2476 O O . THR A 1 323 ? 23.005 -10.547 45.960 1.00 23.34 323 THR A O 1
ATOM 2479 N N . SER A 1 324 ? 23.350 -12.306 47.321 1.00 22.42 324 SER A N 1
ATOM 2480 C CA . SER A 1 324 ? 22.343 -11.960 48.331 1.00 22.42 324 SER A CA 1
ATOM 2481 C C . SER A 1 324 ? 22.971 -11.383 49.603 1.00 22.42 324 SER A C 1
ATOM 2483 O O . SER A 1 324 ? 24.099 -11.707 49.962 1.00 22.42 324 SER A O 1
ATOM 2485 N N . LEU A 1 325 ? 22.167 -10.562 50.280 1.00 25.25 325 LEU A N 1
ATOM 2486 C CA . LEU A 1 325 ? 22.363 -9.859 51.551 1.00 25.25 325 LEU A CA 1
ATOM 2487 C C . LEU A 1 325 ? 22.808 -10.712 52.755 1.00 25.25 325 LEU A C 1
ATOM 2489 O O . LEU A 1 325 ? 22.426 -11.874 52.869 1.00 25.25 325 LEU A O 1
ATOM 2493 N N . ALA A 1 326 ? 23.429 -10.043 53.738 1.00 22.78 326 ALA A N 1
ATOM 2494 C CA . ALA A 1 326 ? 23.355 -10.408 55.156 1.00 22.78 326 ALA A CA 1
ATOM 2495 C C . ALA A 1 326 ? 23.389 -9.165 56.092 1.00 22.78 326 ALA A C 1
ATOM 2497 O O . ALA A 1 326 ? 24.382 -8.449 56.144 1.00 22.78 326 ALA A O 1
ATOM 2498 N N . SER A 1 327 ? 22.271 -8.968 56.811 1.00 26.11 327 SER A N 1
ATOM 2499 C CA . SER A 1 327 ? 22.069 -8.561 58.229 1.00 26.11 327 SER A CA 1
ATOM 2500 C C . SER A 1 327 ? 22.675 -7.285 58.879 1.00 26.11 327 SER A C 1
ATOM 2502 O O . SER A 1 327 ? 23.872 -7.034 58.866 1.00 26.11 327 SER A O 1
ATOM 2504 N N . THR A 1 328 ? 21.773 -6.562 59.569 1.00 29.12 328 THR A N 1
ATOM 2505 C CA . THR A 1 328 ? 21.839 -5.342 60.423 1.00 29.12 328 THR A CA 1
ATOM 2506 C C . THR A 1 328 ? 22.475 -5.530 61.825 1.00 29.12 328 THR A C 1
ATOM 2508 O O . THR A 1 328 ? 22.605 -6.677 62.254 1.00 29.12 328 THR A O 1
ATOM 2511 N N . PRO A 1 329 ? 22.784 -4.450 62.597 1.00 28.75 329 PRO A N 1
ATOM 2512 C CA . PRO A 1 329 ? 21.816 -3.899 63.576 1.00 28.75 329 PRO A CA 1
ATOM 2513 C C . PRO A 1 329 ? 21.792 -2.351 63.737 1.00 28.75 329 PRO A C 1
ATOM 2515 O O . PRO A 1 329 ? 22.627 -1.616 63.224 1.00 28.75 329 PRO A O 1
ATOM 2518 N N . SER A 1 330 ? 20.764 -1.894 64.460 1.00 27.19 330 SER A N 1
ATOM 2519 C CA . SER A 1 330 ? 20.236 -0.538 64.705 1.00 27.19 330 SER A CA 1
ATOM 2520 C C . SER A 1 330 ? 21.024 0.396 65.643 1.00 27.19 330 SER A C 1
ATOM 2522 O O . SER A 1 330 ? 21.585 -0.077 66.625 1.00 27.19 330 SER A O 1
ATOM 2524 N N . CYS A 1 331 ? 20.894 1.718 65.436 1.00 23.52 331 CYS A N 1
ATOM 2525 C CA . CYS A 1 331 ? 20.814 2.835 66.418 1.00 23.52 331 CYS A CA 1
ATOM 2526 C C . CYS A 1 331 ? 20.925 4.151 65.612 1.00 23.52 331 CYS A C 1
ATOM 2528 O O . CYS A 1 331 ? 21.708 4.195 64.677 1.00 23.52 331 CYS A O 1
ATOM 2530 N N . GLY A 1 332 ? 20.252 5.279 65.822 1.00 24.12 332 GLY A N 1
ATOM 2531 C CA . GLY A 1 332 ? 19.306 5.802 66.799 1.00 24.12 332 GLY A CA 1
ATOM 2532 C C . GLY A 1 332 ? 18.965 7.238 66.338 1.00 24.12 332 GLY A C 1
ATOM 2533 O O . GLY A 1 332 ? 19.719 7.853 65.585 1.00 24.12 332 GLY A O 1
ATOM 2534 N N . ALA A 1 333 ? 17.805 7.750 66.735 1.00 27.61 333 ALA A N 1
ATOM 2535 C CA . ALA A 1 333 ? 17.283 9.057 66.338 1.00 27.61 333 ALA A CA 1
ATOM 2536 C C . ALA A 1 333 ? 18.185 10.246 66.733 1.00 27.61 333 ALA A C 1
ATOM 2538 O O . ALA A 1 333 ? 18.779 10.235 67.815 1.00 27.61 333 ALA A O 1
ATOM 2539 N N . ARG A 1 334 ? 18.176 11.322 65.927 1.00 25.22 334 ARG A N 1
ATOM 2540 C CA . ARG A 1 334 ? 18.241 12.709 66.425 1.00 25.22 334 ARG A CA 1
ATOM 2541 C C . ARG A 1 334 ? 17.813 13.748 65.376 1.00 25.22 334 ARG A C 1
ATOM 2543 O O . ARG A 1 334 ? 17.999 13.578 64.179 1.00 25.22 334 ARG A O 1
ATOM 2550 N N . THR A 1 335 ? 17.167 14.777 65.901 1.00 26.70 335 THR A N 1
ATOM 2551 C CA . THR A 1 335 ? 16.360 15.851 65.308 1.00 26.70 335 THR A CA 1
ATOM 2552 C C . THR A 1 335 ? 17.159 17.047 64.751 1.00 26.70 335 THR A C 1
ATOM 2554 O O . THR A 1 335 ? 18.324 17.223 65.086 1.00 26.70 335 THR A O 1
ATOM 2557 N N . PHE A 1 336 ? 16.458 17.862 63.942 1.00 27.14 336 PHE A N 1
ATOM 2558 C CA . PHE A 1 336 ? 16.762 19.170 63.311 1.00 27.14 336 PHE A CA 1
ATOM 2559 C C . PHE A 1 336 ? 17.567 20.210 64.135 1.00 27.14 336 PHE A C 1
ATOM 2561 O O . PHE A 1 336 ? 17.594 20.132 65.363 1.00 27.14 336 PHE A O 1
ATOM 2568 N N . PRO A 1 337 ? 18.146 21.244 63.471 1.00 31.89 337 PRO A N 1
ATOM 2569 C CA . PRO A 1 337 ? 17.431 22.532 63.371 1.00 31.89 337 PRO A CA 1
ATOM 2570 C C . PRO A 1 337 ? 17.529 23.265 62.009 1.00 31.89 337 PRO A C 1
ATOM 2572 O O . PRO A 1 337 ? 18.511 23.183 61.277 1.00 31.89 337 PRO A O 1
ATOM 2575 N N . THR A 1 338 ? 16.473 24.030 61.723 1.00 30.38 338 THR A N 1
ATOM 2576 C CA . THR A 1 338 ? 16.351 25.148 60.762 1.00 30.38 338 THR A CA 1
ATOM 2577 C C . THR A 1 338 ? 17.239 26.351 61.111 1.00 30.38 338 THR A C 1
ATOM 2579 O O . THR A 1 338 ? 17.545 26.546 62.288 1.00 30.38 338 THR A O 1
ATOM 2582 N N . PRO A 1 339 ? 17.456 27.278 60.158 1.00 31.53 339 PRO A N 1
ATOM 2583 C CA . PRO A 1 339 ? 17.490 28.705 60.472 1.00 31.53 339 PRO A CA 1
ATOM 2584 C C . PRO A 1 339 ? 16.427 29.518 59.713 1.00 31.53 339 PRO A C 1
ATOM 2586 O O . PRO A 1 339 ? 16.110 29.280 58.550 1.00 31.53 339 PRO A O 1
ATOM 2589 N N . THR A 1 340 ? 15.888 30.492 60.439 1.00 29.94 340 THR A N 1
ATOM 2590 C CA . THR A 1 340 ? 14.853 31.476 60.100 1.00 29.94 340 THR A CA 1
ATOM 2591 C C . THR A 1 340 ? 15.433 32.825 59.657 1.00 29.94 340 THR A C 1
ATOM 2593 O O . THR A 1 340 ? 16.463 33.238 60.181 1.00 29.94 340 THR A O 1
ATOM 2596 N N . GLY A 1 341 ? 14.661 33.563 58.844 1.00 27.56 341 GLY A N 1
ATOM 2597 C CA . GLY A 1 341 ? 14.661 35.037 58.725 1.00 27.56 341 GLY A CA 1
ATOM 2598 C C . GLY A 1 341 ? 15.060 35.562 57.335 1.00 27.56 341 GLY A C 1
ATOM 2599 O O . GLY A 1 341 ? 15.965 35.015 56.727 1.00 27.56 341 GLY A O 1
ATOM 2600 N N . SER A 1 342 ? 14.488 36.613 56.735 1.00 29.20 342 SER A N 1
ATOM 2601 C CA . SER A 1 342 ? 13.310 37.470 56.983 1.00 29.20 342 SER A CA 1
ATOM 2602 C C . SER A 1 342 ? 13.285 38.541 55.860 1.00 29.20 342 SER A C 1
ATOM 2604 O O . SER A 1 342 ? 14.254 39.280 55.792 1.00 29.20 342 SER A O 1
ATOM 2606 N N . GLY A 1 343 ? 12.212 38.589 55.038 1.00 25.61 343 GLY A N 1
ATOM 2607 C CA . GLY A 1 343 ? 11.669 39.619 54.087 1.00 25.61 343 GLY A CA 1
ATOM 2608 C C . GLY A 1 343 ? 12.526 40.717 53.392 1.00 25.61 343 GLY A C 1
ATOM 2609 O O . GLY A 1 343 ? 13.717 40.821 53.646 1.00 25.61 343 GLY A O 1
ATOM 2610 N N . PRO A 1 344 ? 11.938 41.613 52.547 1.00 40.41 344 PRO A N 1
ATOM 2611 C CA . PRO A 1 344 ? 10.555 41.696 52.042 1.00 40.41 344 PRO A CA 1
ATOM 2612 C C . PRO A 1 344 ? 10.407 41.814 50.489 1.00 40.41 344 PRO A C 1
ATOM 2614 O O . PRO A 1 344 ? 11.357 42.050 49.749 1.00 40.41 344 PRO A O 1
ATOM 2617 N N . THR A 1 345 ? 9.165 41.665 50.015 1.00 31.80 345 THR A N 1
ATOM 2618 C CA . THR A 1 345 ? 8.602 41.905 48.657 1.00 31.80 345 THR A CA 1
ATOM 2619 C C . THR A 1 345 ? 8.525 43.416 48.303 1.00 31.80 345 THR A C 1
ATOM 2621 O O . THR A 1 345 ? 8.552 44.207 49.247 1.00 31.80 345 THR A O 1
ATOM 2624 N N . PRO A 1 346 ? 8.360 43.872 47.023 1.00 38.25 346 PRO A N 1
ATOM 2625 C CA . PRO A 1 346 ? 7.085 43.713 46.287 1.00 38.25 346 PRO A CA 1
ATOM 2626 C C . PRO A 1 346 ? 7.105 43.639 44.729 1.00 38.25 346 PRO A C 1
ATOM 2628 O O . PRO A 1 346 ? 7.944 44.200 44.043 1.00 38.25 346 PRO A O 1
ATOM 2631 N N . ALA A 1 347 ? 6.078 42.952 44.214 1.00 26.36 347 ALA A N 1
ATOM 2632 C CA . ALA A 1 347 ? 5.187 43.222 43.069 1.00 26.36 347 ALA A CA 1
ATOM 2633 C C . ALA A 1 347 ? 5.626 43.919 41.744 1.00 26.36 347 ALA A C 1
ATOM 2635 O O . ALA A 1 347 ? 6.057 45.066 41.730 1.00 26.36 347 ALA A O 1
ATOM 2636 N N . ARG A 1 348 ? 5.130 43.283 40.658 1.00 26.02 348 ARG A N 1
ATOM 2637 C CA . ARG A 1 348 ? 4.468 43.799 39.423 1.00 26.02 348 ARG A CA 1
ATOM 2638 C C . ARG A 1 348 ? 5.260 43.966 38.108 1.00 26.02 348 ARG A C 1
ATOM 2640 O O . ARG A 1 348 ? 6.284 44.626 38.054 1.00 26.02 348 ARG A O 1
ATOM 2647 N N . SER A 1 349 ? 4.571 43.502 37.043 1.00 23.67 349 SER A N 1
ATOM 2648 C CA . SER A 1 349 ? 4.662 43.829 35.595 1.00 23.67 349 SER A CA 1
ATOM 2649 C C . SER A 1 349 ? 5.966 43.442 34.883 1.00 23.67 349 SER A C 1
ATOM 2651 O O . SER A 1 349 ? 7.028 43.528 35.463 1.00 23.67 349 SER A O 1
ATOM 2653 N N . SER A 1 350 ? 6.014 42.988 33.633 1.00 26.88 350 SER A N 1
ATOM 2654 C CA . SER A 1 350 ? 5.099 43.009 32.487 1.00 26.88 350 SER A CA 1
ATOM 2655 C C . SER A 1 350 ? 5.679 42.068 31.416 1.00 26.88 350 SER A C 1
ATOM 2657 O O . SER A 1 350 ? 6.843 41.682 31.499 1.00 26.88 350 SER A O 1
ATOM 2659 N N . GLY A 1 351 ? 4.869 41.708 30.416 1.00 25.00 351 GLY A N 1
ATOM 2660 C CA . GLY A 1 351 ? 5.283 40.889 29.276 1.00 25.00 351 GLY A CA 1
ATOM 2661 C C . GLY A 1 351 ? 6.484 41.446 28.508 1.00 25.00 351 GLY A C 1
ATOM 2662 O O . GLY A 1 351 ? 6.689 42.654 28.459 1.00 25.00 351 GLY A O 1
ATOM 2663 N N . MET A 1 352 ? 7.213 40.547 27.850 1.00 25.94 352 MET A N 1
ATOM 2664 C CA . MET A 1 352 ? 8.001 40.837 26.655 1.00 25.94 352 MET A CA 1
ATOM 2665 C C . MET A 1 352 ? 8.160 39.555 25.834 1.00 25.94 352 MET A C 1
ATOM 2667 O O . MET A 1 352 ? 8.662 38.539 26.309 1.00 25.94 352 MET A O 1
ATOM 2671 N N . SER A 1 353 ? 7.660 39.631 24.604 1.00 22.78 353 SER A N 1
ATOM 2672 C CA . SER A 1 353 ? 8.026 38.793 23.470 1.00 22.78 353 SER A CA 1
ATOM 2673 C C . SER A 1 353 ? 9.385 39.224 22.898 1.00 22.78 353 SER A C 1
ATOM 2675 O O . SER A 1 353 ? 9.973 40.198 23.363 1.00 22.78 353 SER A O 1
ATOM 2677 N N . TRP A 1 354 ? 9.760 38.561 21.796 1.00 23.33 354 TRP A N 1
ATOM 2678 C CA . TRP A 1 354 ? 10.893 38.792 20.881 1.00 23.33 354 TRP A CA 1
ATOM 2679 C C . TRP A 1 354 ? 12.171 38.017 21.252 1.00 23.33 354 TRP A C 1
ATOM 2681 O O . TRP A 1 354 ? 12.563 37.964 22.405 1.00 23.33 354 TRP A O 1
ATOM 2691 N N . GLY A 1 355 ? 12.878 37.374 20.325 1.00 24.02 355 GLY A N 1
ATOM 2692 C CA . GLY A 1 355 ? 12.753 37.411 18.877 1.00 24.02 355 GLY A CA 1
ATOM 2693 C C . GLY A 1 355 ? 13.667 36.385 18.210 1.00 24.02 355 GLY A C 1
ATOM 2694 O O . GLY A 1 355 ? 14.659 35.925 18.770 1.00 24.02 355 GLY A O 1
ATOM 2695 N N . ILE A 1 356 ? 13.268 36.035 16.994 1.00 24.52 356 ILE A N 1
ATOM 2696 C CA . ILE A 1 356 ? 14.007 35.248 16.014 1.00 24.52 356 ILE A CA 1
ATOM 2697 C C . ILE A 1 356 ? 14.954 36.207 15.278 1.00 24.52 356 ILE A C 1
ATOM 2699 O O . ILE A 1 356 ? 14.507 37.234 14.770 1.00 24.52 356 ILE A O 1
ATOM 2703 N N . CYS A 1 357 ? 16.239 35.862 15.196 1.00 23.73 357 CYS A N 1
ATOM 2704 C CA . CYS A 1 357 ? 17.209 36.498 14.297 1.00 23.73 357 CYS A CA 1
ATOM 2705 C C . CYS A 1 357 ? 17.306 35.710 12.977 1.00 23.73 357 CYS A C 1
ATOM 2707 O O . CYS A 1 357 ? 17.510 34.495 13.035 1.00 23.73 357 CYS A O 1
ATOM 2709 N N . PRO A 1 358 ? 17.246 36.359 11.798 1.00 29.91 358 PRO A N 1
ATOM 2710 C CA . PRO A 1 358 ? 17.650 35.765 10.526 1.00 29.91 358 PRO A CA 1
ATOM 2711 C C . PRO A 1 358 ? 19.079 36.202 10.136 1.00 29.91 358 PRO A C 1
ATOM 2713 O O . PRO A 1 358 ? 19.523 37.275 10.554 1.00 29.91 358 PRO A O 1
ATOM 2716 N N . PRO A 1 359 ? 19.803 35.445 9.292 1.00 30.50 359 PRO A N 1
ATOM 2717 C CA . PRO A 1 359 ? 20.989 35.959 8.633 1.00 30.50 359 PRO A CA 1
ATOM 2718 C C . PRO A 1 359 ? 20.662 36.634 7.294 1.00 30.50 359 PRO A C 1
ATOM 2720 O O . PRO A 1 359 ? 19.685 36.342 6.604 1.00 30.50 359 PRO A O 1
ATOM 2723 N N . THR A 1 360 ? 21.534 37.582 6.994 1.00 27.98 360 THR A N 1
ATOM 2724 C CA . THR A 1 360 ? 21.490 38.668 6.024 1.00 27.98 360 THR A CA 1
ATOM 2725 C C . THR A 1 360 ? 21.854 38.274 4.592 1.00 27.98 360 THR A C 1
ATOM 2727 O O . THR A 1 360 ? 22.597 37.334 4.326 1.00 27.98 360 THR A O 1
ATOM 2730 N N . SER A 1 361 ? 21.345 39.079 3.660 1.00 26.94 361 SER A N 1
ATOM 2731 C CA . SER A 1 361 ? 21.643 39.108 2.229 1.00 26.94 361 SER A CA 1
ATOM 2732 C C . SER A 1 361 ? 22.820 40.029 1.876 1.00 26.94 361 SER A C 1
ATOM 2734 O O . SER A 1 361 ? 22.913 41.134 2.407 1.00 26.94 361 SER A O 1
ATOM 2736 N N . ALA A 1 362 ? 23.593 39.657 0.856 1.00 29.66 362 ALA A N 1
ATOM 2737 C CA . ALA A 1 362 ? 24.306 40.543 -0.077 1.00 29.66 362 ALA A CA 1
ATOM 2738 C C . ALA A 1 362 ? 24.433 39.755 -1.401 1.00 29.66 362 ALA A C 1
ATOM 2740 O O . ALA A 1 362 ? 24.622 38.547 -1.354 1.00 29.66 362 ALA A O 1
ATOM 2741 N N . GLY A 1 363 ? 24.299 40.259 -2.627 1.00 25.59 363 GLY A N 1
ATOM 2742 C CA . GLY A 1 363 ? 24.321 41.605 -3.200 1.00 25.59 363 GLY A CA 1
ATOM 2743 C C . GLY A 1 363 ? 24.983 41.472 -4.589 1.00 25.59 363 GLY A C 1
ATOM 2744 O O . GLY A 1 363 ? 26.041 40.868 -4.699 1.00 25.59 363 GLY A O 1
ATOM 2745 N N . ARG A 1 364 ? 24.315 41.933 -5.655 1.00 28.44 364 ARG A N 1
ATOM 2746 C CA . ARG A 1 364 ? 24.548 41.647 -7.097 1.00 28.44 364 ARG A CA 1
ATOM 2747 C C . ARG A 1 364 ? 25.726 42.402 -7.757 1.00 28.44 364 ARG A C 1
ATOM 2749 O O . ARG A 1 364 ? 26.036 43.502 -7.327 1.00 28.44 364 ARG A O 1
ATOM 2756 N N . SER A 1 365 ? 26.207 41.911 -8.917 1.00 24.66 365 SER A N 1
ATOM 2757 C CA . SER A 1 365 ? 26.435 42.654 -10.200 1.00 24.66 365 SER A CA 1
ATOM 2758 C C . SER A 1 365 ? 26.870 41.651 -11.311 1.00 24.66 365 SER A C 1
ATOM 2760 O O . SER A 1 365 ? 27.648 40.750 -11.031 1.00 24.66 365 SER A O 1
ATOM 2762 N N . SER A 1 366 ? 26.140 41.443 -12.420 1.00 27.70 366 SER A N 1
ATOM 2763 C CA . SER A 1 366 ? 26.029 42.136 -13.734 1.00 27.70 366 SER A CA 1
ATOM 2764 C C . SER A 1 366 ? 27.065 41.761 -14.832 1.00 27.70 366 SER A C 1
ATOM 2766 O O . SER A 1 366 ? 28.197 42.216 -14.801 1.00 27.70 366 SER A O 1
ATOM 2768 N N . ALA A 1 367 ? 26.581 41.002 -15.833 1.00 28.23 367 ALA A N 1
ATOM 2769 C CA . ALA A 1 367 ? 26.807 41.019 -17.300 1.00 28.23 367 ALA A CA 1
ATOM 2770 C C . ALA A 1 367 ? 28.205 41.233 -17.949 1.00 28.23 367 ALA A C 1
ATOM 2772 O O . ALA A 1 367 ? 28.747 42.329 -17.883 1.00 28.23 367 ALA A O 1
ATOM 2773 N N . ARG A 1 368 ? 28.639 40.295 -18.823 1.00 26.27 368 ARG A N 1
ATOM 2774 C CA . ARG A 1 368 ? 28.692 40.426 -20.313 1.00 26.27 368 ARG A CA 1
ATOM 2775 C C . ARG A 1 368 ? 29.391 39.237 -21.021 1.00 26.27 368 ARG A C 1
ATOM 2777 O O . ARG A 1 368 ? 30.268 38.581 -20.486 1.00 26.27 368 ARG A O 1
ATOM 2784 N N . THR A 1 369 ? 28.940 39.032 -22.259 1.00 26.83 369 THR A N 1
ATOM 2785 C CA . THR A 1 369 ? 29.342 38.186 -23.412 1.00 26.83 369 THR A CA 1
ATOM 2786 C C . THR A 1 369 ? 30.841 37.968 -23.719 1.00 26.83 369 THR A C 1
ATOM 2788 O O . THR A 1 369 ? 31.566 38.957 -23.724 1.00 26.83 369 THR A O 1
ATOM 2791 N N . ARG A 1 370 ? 31.250 36.770 -24.207 1.00 26.55 370 ARG A N 1
ATOM 2792 C CA . ARG A 1 370 ? 31.600 36.430 -25.629 1.00 26.55 370 ARG A CA 1
ATOM 2793 C C . ARG A 1 370 ? 32.307 35.054 -25.792 1.00 26.55 370 ARG A C 1
ATOM 2795 O O . ARG A 1 370 ? 33.260 34.773 -25.089 1.00 26.55 370 ARG A O 1
ATOM 2802 N N . ALA A 1 371 ? 31.828 34.291 -26.784 1.00 25.94 371 ALA A N 1
ATOM 2803 C CA . ALA A 1 371 ? 32.499 33.511 -27.851 1.00 25.94 371 ALA A CA 1
ATOM 2804 C C . ALA A 1 371 ? 33.777 32.647 -27.647 1.00 25.94 371 ALA A C 1
ATOM 2806 O O . ALA A 1 371 ? 34.812 33.139 -27.219 1.00 25.94 371 ALA A O 1
ATOM 2807 N N . GLY A 1 372 ? 33.715 31.442 -28.252 1.00 24.78 372 GLY A N 1
ATOM 2808 C CA . GLY A 1 372 ? 34.828 30.656 -28.833 1.00 24.78 372 GLY A CA 1
ATOM 2809 C C . GLY A 1 372 ? 35.463 29.625 -27.888 1.00 24.78 372 GLY A C 1
ATOM 2810 O O . GLY A 1 372 ? 35.590 29.893 -26.708 1.00 24.78 372 GLY A O 1
ATOM 2811 N N . SER A 1 373 ? 35.907 28.431 -28.282 1.00 26.36 373 SER A N 1
ATOM 2812 C CA . SER A 1 373 ? 35.907 27.675 -29.537 1.00 26.36 373 SER A CA 1
ATOM 2813 C C . SER A 1 373 ? 36.456 26.260 -29.225 1.00 26.36 373 SER A C 1
ATOM 2815 O O . SER A 1 373 ? 37.182 26.083 -28.254 1.00 26.36 373 SER A O 1
ATOM 2817 N N . THR A 1 374 ? 36.167 25.293 -30.104 1.00 26.56 374 THR A N 1
ATOM 2818 C CA . THR A 1 374 ? 37.025 24.143 -30.498 1.00 26.56 374 THR A CA 1
ATOM 2819 C C . THR A 1 374 ? 37.421 23.028 -29.503 1.00 26.56 374 THR A C 1
ATOM 2821 O O . THR A 1 374 ? 38.340 23.175 -28.713 1.00 26.56 374 THR A O 1
ATOM 2824 N N . ALA A 1 375 ? 36.843 21.845 -29.772 1.00 26.31 375 ALA A N 1
ATOM 2825 C CA . ALA A 1 375 ? 37.509 20.646 -30.327 1.00 26.31 375 ALA A CA 1
ATOM 2826 C C . ALA A 1 375 ? 38.158 19.549 -29.440 1.00 26.31 375 ALA A C 1
ATOM 2828 O O . ALA A 1 375 ? 38.905 19.788 -28.500 1.00 26.31 375 ALA A O 1
ATOM 2829 N N . SER A 1 376 ? 37.962 18.328 -29.969 1.00 26.14 376 SER A N 1
ATOM 2830 C CA . SER A 1 376 ? 38.623 17.024 -29.752 1.00 26.14 376 SER A CA 1
ATOM 2831 C C . SER A 1 376 ? 38.181 16.243 -28.504 1.00 26.14 376 SER A C 1
ATOM 2833 O O . SER A 1 376 ? 38.246 16.743 -27.392 1.00 26.14 376 SER A O 1
ATOM 2835 N N . SER A 1 377 ? 37.489 15.101 -28.608 1.00 25.20 377 SER A N 1
ATOM 2836 C CA . SER A 1 377 ? 37.780 13.807 -29.265 1.00 25.20 377 SER A CA 1
ATOM 2837 C C . SER A 1 377 ? 38.870 12.998 -28.567 1.00 25.20 377 SER A C 1
ATOM 2839 O O . SER A 1 377 ? 40.043 13.314 -28.720 1.00 25.20 377 SER A O 1
ATOM 2841 N N . ALA A 1 378 ? 38.447 11.939 -27.872 1.00 27.89 378 ALA A N 1
ATOM 2842 C CA . ALA A 1 378 ? 39.133 10.664 -27.614 1.00 27.89 378 ALA A CA 1
ATOM 2843 C C . ALA A 1 378 ? 38.515 10.060 -26.339 1.00 27.89 378 ALA A C 1
ATOM 2845 O O . ALA A 1 378 ? 38.206 10.782 -25.403 1.00 27.89 378 ALA A O 1
ATOM 2846 N N . GLU A 1 379 ? 38.319 8.767 -26.150 1.00 26.48 379 GLU A N 1
ATOM 2847 C CA . GLU A 1 379 ? 38.199 7.602 -27.008 1.00 26.48 379 GLU A CA 1
ATOM 2848 C C . GLU A 1 379 ? 37.731 6.494 -26.047 1.00 26.48 379 GLU A C 1
ATOM 2850 O O . GLU A 1 379 ? 37.961 6.542 -24.837 1.00 26.48 379 GLU A O 1
ATOM 2855 N N . ARG A 1 380 ? 37.022 5.505 -26.578 1.00 27.38 380 ARG A N 1
ATOM 2856 C CA . ARG A 1 380 ? 36.552 4.326 -25.845 1.00 27.38 380 ARG A CA 1
ATOM 2857 C C . ARG A 1 380 ? 37.733 3.548 -25.259 1.00 27.38 380 ARG A C 1
ATOM 2859 O O . ARG A 1 380 ? 38.722 3.373 -25.962 1.00 27.38 380 ARG A O 1
ATOM 2866 N N . ARG A 1 381 ? 37.553 2.958 -24.069 1.00 25.72 381 ARG A N 1
ATOM 2867 C CA . ARG A 1 381 ? 38.025 1.602 -23.698 1.00 25.72 381 ARG A CA 1
ATOM 2868 C C . ARG A 1 381 ? 37.531 1.220 -22.291 1.00 25.72 381 ARG A C 1
ATOM 2870 O O . ARG A 1 381 ? 38.093 1.612 -21.279 1.00 25.72 381 ARG A O 1
ATOM 2877 N N . SER A 1 382 ? 36.477 0.414 -22.251 1.00 26.20 382 SER A N 1
ATOM 2878 C CA . SER A 1 382 ? 36.359 -0.741 -21.338 1.00 26.20 382 SER A CA 1
ATOM 2879 C C . SER A 1 382 ? 36.749 -1.987 -22.169 1.00 26.20 382 SER A C 1
ATOM 2881 O O . SER A 1 382 ? 36.764 -1.841 -23.397 1.00 26.20 382 SER A O 1
ATOM 2883 N N . PRO A 1 383 ? 37.023 -3.192 -21.618 1.00 36.09 383 PRO A N 1
ATOM 2884 C CA . PRO A 1 383 ? 36.635 -3.692 -20.290 1.00 36.09 383 PRO A CA 1
ATOM 2885 C C . PRO A 1 383 ? 37.701 -4.544 -19.562 1.00 36.09 383 PRO A C 1
ATOM 2887 O O . PRO A 1 383 ? 38.588 -5.105 -20.190 1.00 36.09 383 PRO A O 1
ATOM 2890 N N . THR A 1 384 ? 37.521 -4.774 -18.260 1.00 25.72 384 THR A N 1
ATOM 2891 C CA . THR A 1 384 ? 37.829 -6.082 -17.656 1.00 25.72 384 THR A CA 1
ATOM 2892 C C . THR A 1 384 ? 36.984 -6.316 -16.410 1.00 25.72 384 THR A C 1
ATOM 2894 O O . THR A 1 384 ? 36.868 -5.476 -15.521 1.00 25.72 384 THR A O 1
ATOM 2897 N N . ALA A 1 385 ? 36.368 -7.493 -16.401 1.00 25.06 385 ALA A N 1
ATOM 2898 C CA . ALA A 1 385 ? 35.657 -8.093 -15.294 1.00 25.06 385 ALA A CA 1
ATOM 2899 C C . ALA A 1 385 ? 36.632 -8.527 -14.191 1.00 25.06 385 ALA A C 1
ATOM 2901 O O . ALA A 1 385 ? 37.700 -9.063 -14.481 1.00 25.06 385 ALA A O 1
ATOM 2902 N N . ALA A 1 386 ? 36.220 -8.378 -12.936 1.00 25.48 386 ALA A N 1
ATOM 2903 C CA . ALA A 1 386 ? 36.781 -9.133 -11.825 1.00 25.48 386 ALA A CA 1
ATOM 2904 C C . ALA A 1 386 ? 35.645 -9.492 -10.862 1.00 25.48 386 ALA A C 1
ATOM 2906 O O . ALA A 1 386 ? 35.108 -8.649 -10.147 1.00 25.48 386 ALA A O 1
ATOM 2907 N N . ALA A 1 387 ? 35.254 -10.761 -10.926 1.00 24.31 387 ALA A N 1
ATOM 2908 C CA . ALA A 1 387 ? 34.376 -11.437 -9.989 1.00 24.31 387 ALA A CA 1
ATOM 2909 C C . ALA A 1 387 ? 35.041 -11.533 -8.616 1.00 24.31 387 ALA A C 1
ATOM 2911 O O . ALA A 1 387 ? 36.208 -11.899 -8.583 1.00 24.31 387 ALA A O 1
ATOM 2912 N N . TRP A 1 388 ? 34.307 -11.324 -7.518 1.00 25.30 388 TRP A N 1
ATOM 2913 C CA . TRP A 1 388 ? 34.675 -11.889 -6.215 1.00 25.30 388 TRP A CA 1
ATOM 2914 C C . TRP A 1 388 ? 33.439 -12.264 -5.397 1.00 25.30 388 TRP A C 1
ATOM 2916 O O . TRP A 1 388 ? 32.586 -11.437 -5.084 1.00 25.30 388 TRP A O 1
ATOM 2926 N N . ALA A 1 389 ? 33.391 -13.556 -5.083 1.00 21.45 389 ALA A N 1
ATOM 2927 C CA . ALA A 1 389 ? 32.593 -14.180 -4.046 1.00 21.45 389 ALA A CA 1
ATOM 2928 C C . ALA A 1 389 ? 33.208 -13.898 -2.664 1.00 21.45 389 ALA A C 1
ATOM 2930 O O . ALA A 1 389 ? 34.429 -13.785 -2.553 1.00 21.45 389 ALA A O 1
ATOM 2931 N N . GLY A 1 390 ? 32.387 -13.869 -1.611 1.00 23.59 390 GLY A N 1
ATOM 2932 C CA . GLY A 1 390 ? 32.888 -13.965 -0.239 1.00 23.59 390 GLY A CA 1
ATOM 2933 C C . GLY A 1 390 ? 31.986 -13.349 0.827 1.00 23.59 390 GLY A C 1
ATOM 2934 O O . GLY A 1 390 ? 32.160 -12.177 1.137 1.00 23.59 390 GLY A O 1
ATOM 2935 N N . TYR A 1 391 ? 31.161 -14.222 1.419 1.00 28.14 391 TYR A N 1
ATOM 2936 C CA . TYR A 1 391 ? 30.459 -14.143 2.714 1.00 28.14 391 TYR A CA 1
ATOM 2937 C C . TYR A 1 391 ? 29.195 -13.291 2.847 1.00 28.14 391 TYR A C 1
ATOM 2939 O O . TYR A 1 391 ? 29.232 -12.064 2.617 1.00 28.14 391 TYR A O 1
#